Protein AF-A0A6C0TYU0-F1 (afdb_monomer)

Nearest PDB structures (foldseek):
  1k85-assembly1_A  TM=9.017E-01  e=2.994E-05  Niallia circulans
  2w1n-assembly1_A  TM=4.471E-01  e=4.126E-07  Clostridium perfringens
  3pe9-assembly3_C  TM=7.143E-01  e=1.581E-03  Acetivibrio thermocellus
  3pdd-assembly1_A  TM=4.094E-01  e=3.699E-05  Acetivibrio thermocellus ATCC 27405
  1l0q-assembly4_D  TM=3.429E-01  e=2.475E-02  Methanosarcina mazei S-6

Radius of gyration: 29.66 Å; Cα contacts (8 Å, |Δi|>4): 1571; chains: 1; bounding box: 74×53×78 Å

Mean predicted aligned error: 17.5 Å

Foldseek 3Di:
DKWKKAWAPPDAQFFAAPVLDTPFGKDWFWFWKFWQDPPDPVDTAAADLHAQQQAGMKTWIKMKHACDDPQANLLVLDPQFRIFMWIFIRANLEPGSGTDTQTLAQGPRDLPPPPCQQVDQNRRPFFDHSLRGDGHQDMKIWWKDWAADDAQFQQIKIWIDINLHTGGIYGRYHHHHHPRPVTDGDDTGGDDATPDDGHDSDDIDMDMGDDDDDDPDTPGPPPPCLQHEKDKDWDKPPLAAALPDKIKIWMAMDQFPWKFWDKLDTDTDDNTDIDIDDDDPAKMKTKMWTQHPNGIGIDIRTRHHNLNDPPPPQAADQPFDAWADFDFPDDDPFKTKTFTDDGDVVQQFQWKFKDKPNHTQDIGRHRMDIDGQDDAQDKIKMWMWTQHPVGHTYPIYDIDIDHHHCPVPAPFKGKWFFSWWFKAFQVDQAQRFLPQKAKAFQGMKIWTFTPLVSVVLPQWPWKKKKWWFPDDDFKFKKFKFAFLDAADSRADYQFASGNVSPHGAPHGRGWTAAPVRDIVDDHGPFIDIDGDPVDRDMDITTCNSVSNVVSVPDDRSTMMIHTPDDGMTMTGDCSHPDNVRHIMMMTGD

Organism: NCBI:txid2708301

Solvent-accessible surface area (backbone atoms only — not comparable to full-atom values): 31010 Å² total; per-residue (Å²): 65,36,30,35,40,27,38,32,83,66,52,66,43,47,21,10,43,98,88,64,48,76,77,50,50,19,25,39,36,55,29,43,24,28,61,76,61,98,84,59,85,91,76,56,44,25,45,73,74,31,50,8,68,11,60,55,18,26,21,40,29,28,28,40,32,43,46,88,50,103,72,43,64,56,34,74,82,39,97,63,48,48,28,36,33,22,42,30,32,18,26,54,60,46,92,53,52,43,61,40,67,26,45,16,32,52,33,91,75,66,56,50,92,75,75,50,41,74,76,38,62,66,49,45,60,34,30,32,58,60,53,22,46,38,43,53,68,40,80,40,42,43,35,42,48,80,45,78,21,55,52,59,36,61,60,5,34,40,39,33,26,37,71,78,40,75,7,26,56,44,58,22,31,46,49,23,35,64,92,24,71,89,60,64,91,75,37,80,47,86,43,77,51,58,54,82,92,39,44,68,70,60,89,59,51,75,49,76,44,79,76,46,80,57,89,89,55,83,77,72,71,60,91,64,82,64,50,53,51,21,48,73,49,76,48,62,44,60,46,61,31,45,58,82,38,59,29,39,41,36,37,45,47,45,59,47,81,46,26,38,34,37,71,81,42,73,47,81,44,71,61,52,54,76,48,76,49,71,51,39,92,62,32,38,40,46,32,40,41,28,38,21,83,33,38,72,25,75,45,76,44,71,36,23,29,71,70,39,76,59,73,78,78,54,54,68,38,89,84,44,65,44,36,42,76,62,42,79,75,43,78,60,93,60,37,37,31,38,32,37,47,77,67,65,76,92,65,46,65,59,34,32,43,34,27,47,75,86,39,86,70,52,76,33,73,54,58,51,48,79,46,64,64,68,53,67,62,41,77,46,38,33,32,35,21,31,23,25,79,87,55,37,23,17,47,65,23,75,75,38,77,47,72,39,74,66,83,73,83,54,84,53,48,50,68,39,47,56,80,34,51,31,31,23,33,74,93,43,82,57,52,37,30,83,40,48,49,30,40,34,18,90,57,21,22,23,40,41,26,60,69,65,74,80,55,72,65,58,69,66,74,38,28,33,39,35,41,25,44,75,45,65,51,54,48,31,31,35,30,31,28,37,28,61,55,70,65,40,39,82,30,26,23,16,54,16,31,25,48,86,78,66,39,61,35,95,38,75,46,53,46,30,21,17,70,85,65,40,77,71,46,85,51,48,71,36,77,47,79,46,76,51,72,92,59,68,62,70,44,78,42,74,38,34,67,63,53,50,41,37,58,72,69,44,84,80,44,26,41,28,38,38,48,73,44,67,45,40,43,30,27,35,21,82,60,32,96,51,75,93,39,24,40,33,36,46,34,29,83

Sequence (589 aa):
MRYYMKLSDDWDVNMCKDNGDISGAGGKFPGLADVRTWADPGGQCGNGGASGDGINCWSMRLNYRNCDSNDGEACATKPRAAMRLGSYLYYPLQGGSTGSVGHWDEDDWNQSRNGTCDTRAGNLFCGKGDGGVLERGQWYQIEMQVEMNTPGKADGVIRGWIDGQLSYEKTNMVFRNEGHDFLHNRLAWFNIYKGGMDGNCSTSHVYLDQMVIALDQPVGGIDSVTEIPPSLRLEVSPEQPTDEEAVTVEWTSENAHSCRASGLWEGGRALGNRIVIGPFSESGVLQLDCEGHGGKATRRVELLVNGEPITQQRVTDARLSAPRALAIAEQGTEYLRLQWEEAPEKEDIVAYRVQVNGEFKDEVTQPRLTVHNLLPGMRLEYRVQAVNSKGYLSRPSEPLVVSIPDDGRNRNSATLYPDSDTYLARSTFKTLGRSRQLAVSANRSLLLKFPVELLERQRVRSATLVLTPIKQFGQMTVDLYRVAEDWHERSATREYSDQDNRRRWQRELGDWLDKQGNLHGSNAYESVWLRDTGASQKVEIDLTELVNAWLAGDTNNGVMLRRKSGNEHFFHSKEAARPSHWPRLEVRF

InterPro domains:
  IPR003961 Fibronectin type III [PF00041] (321-402)
  IPR003961 Fibronectin type III [PS50853] (322-407)
  IPR003961 Fibronectin type III [SM00060] (320-393)
  IPR003961 Fibronectin type III [cd00063] (321-402)
  IPR010671 Disaggregatase-related domain [PF06848] (473-587)
  IPR013783 Immunoglobulin-like fold [G3DSA:2.60.40.10] (321-403)
  IPR036116 Fibronectin type III superfamily [SSF49265] (314-406)
  IPR048958 Polysaccharide lyase 14 [PF21294] (135-201)

Structure (mmCIF, N/CA/C/O backbone):
data_AF-A0A6C0TYU0-F1
#
_entry.id   AF-A0A6C0TYU0-F1
#
loop_
_atom_site.group_PDB
_atom_site.id
_atom_site.type_symbol
_atom_site.label_atom_id
_atom_site.label_alt_id
_atom_site.label_comp_id
_atom_site.label_asym_id
_atom_site.label_entity_id
_atom_site.label_seq_id
_atom_site.pdbx_PDB_ins_code
_atom_site.Cartn_x
_atom_site.Cartn_y
_atom_site.Cartn_z
_atom_site.occupancy
_atom_site.B_iso_or_equiv
_atom_site.auth_seq_id
_atom_site.auth_comp_id
_atom_site.auth_asym_id
_atom_site.auth_atom_id
_atom_site.pdbx_PDB_model_num
ATOM 1 N N . MET A 1 1 ? 22.444 -3.618 -26.939 1.00 92.31 1 MET A N 1
ATOM 2 C CA . MET A 1 1 ? 22.029 -4.545 -25.859 1.00 92.31 1 MET A CA 1
ATOM 3 C C . MET A 1 1 ? 20.519 -4.546 -25.800 1.00 92.31 1 MET A C 1
ATOM 5 O O . MET A 1 1 ? 19.941 -3.466 -25.805 1.00 92.31 1 MET A O 1
ATOM 9 N N . ARG A 1 2 ? 19.905 -5.726 -25.731 1.00 93.19 2 ARG A N 1
ATOM 10 C CA . ARG A 1 2 ? 18.455 -5.907 -25.642 1.00 93.19 2 ARG A CA 1
ATOM 11 C C . ARG A 1 2 ? 18.114 -6.874 -24.516 1.00 93.19 2 ARG A C 1
ATOM 13 O O . ARG A 1 2 ? 18.871 -7.810 -24.285 1.00 93.19 2 ARG A O 1
ATOM 20 N N . TYR A 1 3 ? 17.013 -6.640 -23.818 1.00 93.50 3 TYR A N 1
ATOM 21 C CA . TYR A 1 3 ? 16.443 -7.550 -22.824 1.00 93.50 3 TYR A CA 1
ATOM 22 C C . TYR A 1 3 ? 14.947 -7.279 -22.666 1.00 93.50 3 TYR A C 1
ATOM 24 O O . TYR A 1 3 ? 14.469 -6.204 -23.022 1.00 93.50 3 TYR A O 1
ATOM 32 N N . TYR A 1 4 ? 14.210 -8.237 -22.115 1.00 91.56 4 TYR A N 1
ATOM 33 C CA . TYR A 1 4 ? 12.828 -8.029 -21.700 1.00 91.56 4 TYR A CA 1
ATOM 34 C C . TYR A 1 4 ? 12.780 -7.606 -20.242 1.00 91.56 4 TYR A C 1
ATOM 36 O O . TYR A 1 4 ? 13.564 -8.095 -19.428 1.00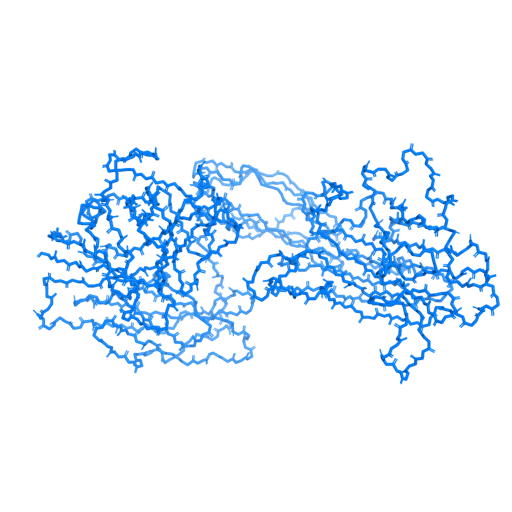 91.56 4 TYR A O 1
ATOM 44 N N . MET A 1 5 ? 11.861 -6.705 -19.913 1.00 94.75 5 MET A N 1
ATOM 45 C CA . MET A 1 5 ? 11.658 -6.220 -18.556 1.00 94.75 5 MET A CA 1
ATOM 46 C C . MET A 1 5 ? 10.176 -6.187 -18.205 1.00 94.75 5 MET A C 1
ATOM 48 O O . MET A 1 5 ? 9.371 -5.665 -18.972 1.00 94.75 5 MET A O 1
ATOM 52 N N . LYS A 1 6 ? 9.827 -6.692 -17.020 1.00 92.38 6 LYS A N 1
ATOM 53 C CA . LYS A 1 6 ? 8.498 -6.535 -16.425 1.00 92.38 6 LYS A CA 1
ATOM 54 C C . LYS A 1 6 ? 8.603 -5.977 -15.016 1.00 92.38 6 LYS A C 1
ATOM 56 O O . LYS A 1 6 ? 9.354 -6.488 -14.187 1.00 92.38 6 LYS A O 1
ATOM 61 N N . LEU A 1 7 ? 7.804 -4.952 -14.747 1.00 93.06 7 LEU A N 1
ATOM 62 C CA . LEU A 1 7 ? 7.568 -4.437 -13.402 1.00 93.06 7 LEU A CA 1
ATOM 63 C C . LEU A 1 7 ? 6.493 -5.289 -12.726 1.00 93.06 7 LEU A C 1
ATOM 65 O O . LEU A 1 7 ? 5.478 -5.608 -13.352 1.00 93.06 7 LEU A O 1
ATOM 69 N N . SER A 1 8 ? 6.690 -5.654 -11.463 1.00 85.69 8 SER A N 1
ATOM 70 C CA . SER A 1 8 ? 5.647 -6.323 -10.688 1.00 85.69 8 SER A CA 1
ATOM 71 C C . SER A 1 8 ? 4.424 -5.425 -10.464 1.00 85.69 8 SER A C 1
ATOM 73 O O . SER A 1 8 ? 4.498 -4.200 -10.587 1.00 85.69 8 SER A O 1
ATOM 75 N N . ASP A 1 9 ? 3.282 -6.030 -10.137 1.00 81.19 9 ASP A N 1
ATOM 76 C CA . ASP A 1 9 ? 2.030 -5.296 -9.894 1.00 81.19 9 ASP A CA 1
ATOM 77 C C . ASP A 1 9 ? 2.116 -4.383 -8.657 1.00 81.19 9 ASP A C 1
ATOM 79 O O . ASP A 1 9 ? 1.442 -3.358 -8.590 1.00 81.19 9 ASP A O 1
ATOM 83 N N . ASP A 1 10 ? 2.999 -4.720 -7.717 1.00 81.62 10 ASP A N 1
ATOM 84 C CA . ASP A 1 10 ? 3.348 -3.961 -6.513 1.00 81.62 10 ASP A CA 1
ATOM 85 C C . ASP A 1 10 ? 4.573 -3.044 -6.704 1.00 81.62 10 ASP A C 1
ATOM 87 O O . ASP A 1 10 ? 5.112 -2.528 -5.726 1.00 81.62 10 ASP A O 1
ATOM 91 N N . TRP A 1 11 ? 5.040 -2.826 -7.943 1.00 90.56 11 TRP A N 1
ATOM 92 C CA . TRP A 1 11 ? 6.196 -1.966 -8.205 1.00 90.56 11 TRP A CA 1
ATOM 93 C C . TRP A 1 11 ? 5.993 -0.550 -7.655 1.00 90.56 11 TRP A C 1
ATOM 95 O O . TRP A 1 11 ? 5.180 0.229 -8.161 1.00 90.56 11 TRP A O 1
ATOM 105 N N . ASP A 1 12 ? 6.779 -0.180 -6.651 1.00 89.56 12 ASP A N 1
ATOM 106 C CA . ASP A 1 12 ? 6.843 1.188 -6.158 1.00 89.56 12 ASP A CA 1
ATOM 107 C C . ASP A 1 12 ? 8.056 1.872 -6.781 1.00 89.56 12 ASP A C 1
ATOM 109 O O . ASP A 1 12 ? 9.172 1.371 -6.687 1.00 89.56 12 ASP A O 1
ATOM 113 N N . VAL A 1 13 ? 7.862 3.023 -7.420 1.00 90.56 13 VAL A N 1
ATOM 114 C CA . VAL A 1 13 ? 8.940 3.818 -8.019 1.00 90.56 13 VAL A CA 1
ATOM 115 C C . VAL A 1 13 ? 9.686 4.661 -6.977 1.00 90.56 13 VAL A C 1
ATOM 117 O O . VAL A 1 13 ? 10.857 5.005 -7.185 1.00 90.56 13 VAL A O 1
ATOM 120 N N . ASN A 1 14 ? 9.061 4.919 -5.829 1.00 90.19 14 ASN A N 1
ATOM 121 C CA . ASN A 1 14 ? 9.567 5.785 -4.772 1.00 90.19 14 ASN A CA 1
ATOM 122 C C . ASN A 1 14 ? 10.735 5.157 -4.000 1.00 90.19 14 ASN A C 1
ATOM 124 O O . ASN A 1 14 ? 10.913 3.934 -3.970 1.00 90.19 14 ASN A O 1
ATOM 128 N N . MET A 1 15 ? 11.550 6.018 -3.395 1.00 90.06 15 MET A N 1
ATOM 129 C CA . MET A 1 15 ? 12.571 5.657 -2.412 1.00 90.06 15 MET A CA 1
ATOM 130 C C . MET A 1 15 ? 12.196 6.260 -1.059 1.00 90.06 15 MET A C 1
ATOM 132 O O . MET A 1 15 ? 11.632 7.357 -1.005 1.00 90.06 15 MET A O 1
ATOM 136 N N . CYS A 1 16 ? 12.496 5.537 0.015 1.00 87.25 16 CYS A N 1
ATOM 137 C CA . CYS A 1 16 ? 12.145 5.932 1.368 1.00 87.25 16 CYS A CA 1
ATOM 138 C C . CYS A 1 16 ? 13.355 5.913 2.296 1.00 87.25 16 CYS A C 1
ATOM 140 O O . CYS A 1 16 ? 14.206 5.025 2.218 1.00 87.25 16 CYS A O 1
ATOM 142 N N . LYS A 1 17 ? 13.377 6.875 3.217 1.00 84.88 17 LYS A N 1
ATOM 143 C CA . LYS A 1 17 ? 14.279 6.884 4.374 1.00 84.88 17 LYS A CA 1
ATOM 144 C C . LYS A 1 17 ? 13.892 5.780 5.360 1.00 84.88 17 LYS A C 1
ATOM 146 O O . LYS A 1 17 ? 12.770 5.275 5.325 1.00 84.88 17 LYS A O 1
ATOM 151 N N . ASP A 1 18 ? 14.766 5.501 6.325 1.00 80.00 18 ASP A N 1
ATOM 152 C CA . ASP A 1 18 ? 14.524 4.516 7.396 1.00 80.00 18 ASP A CA 1
ATOM 153 C C . ASP A 1 18 ? 13.255 4.795 8.222 1.00 80.00 18 ASP A C 1
ATOM 155 O O . ASP A 1 18 ? 12.652 3.884 8.785 1.00 80.00 18 ASP A O 1
ATOM 159 N N . ASN A 1 19 ? 12.825 6.058 8.298 1.00 78.06 19 ASN A N 1
ATOM 160 C CA . ASN A 1 19 ? 11.592 6.459 8.978 1.00 78.06 19 ASN A CA 1
ATOM 161 C C . ASN A 1 19 ? 10.327 6.279 8.114 1.00 78.06 19 ASN A C 1
ATOM 163 O O . ASN A 1 19 ? 9.233 6.632 8.550 1.00 78.06 19 ASN A O 1
ATOM 167 N N . GLY A 1 20 ? 10.481 5.757 6.897 1.00 77.88 20 GLY A N 1
ATOM 168 C CA . GLY A 1 20 ? 9.416 5.548 5.935 1.00 77.88 20 GLY A CA 1
ATOM 169 C C . GLY A 1 20 ? 9.040 6.782 5.119 1.00 77.88 20 GLY A C 1
ATOM 170 O O . GLY A 1 20 ? 8.148 6.658 4.293 1.00 77.88 20 GLY A O 1
ATOM 171 N N . ASP A 1 21 ? 9.661 7.951 5.269 1.00 83.25 21 ASP A N 1
ATOM 172 C CA . ASP A 1 21 ? 9.318 9.110 4.431 1.00 83.25 21 ASP A CA 1
ATOM 173 C C . ASP A 1 21 ? 9.836 8.933 3.002 1.00 83.25 21 ASP A C 1
ATOM 175 O O . ASP A 1 21 ? 10.987 8.535 2.811 1.00 83.25 21 ASP A O 1
ATOM 179 N N . ILE A 1 22 ? 9.018 9.287 2.001 1.00 85.88 22 ILE A N 1
ATOM 180 C CA . ILE A 1 22 ? 9.468 9.336 0.605 1.00 85.88 22 ILE A CA 1
ATOM 181 C C . ILE A 1 22 ? 10.510 10.448 0.483 1.00 85.88 22 ILE A C 1
ATOM 183 O O . ILE A 1 22 ? 10.230 11.611 0.775 1.00 85.88 22 ILE A O 1
ATOM 187 N N . SER A 1 23 ? 11.714 10.099 0.048 1.00 87.06 23 SER A N 1
ATOM 188 C CA . SER A 1 23 ? 12.812 11.050 -0.163 1.00 87.06 23 SER A CA 1
ATOM 189 C C . SER A 1 23 ? 13.108 11.326 -1.631 1.00 87.06 23 SER A C 1
ATOM 191 O O . SER A 1 23 ? 13.873 12.235 -1.952 1.00 87.06 23 SER A O 1
ATOM 193 N N . GLY A 1 24 ? 12.469 10.580 -2.525 1.00 87.88 24 GLY A N 1
ATOM 194 C CA . GLY A 1 24 ? 12.539 10.779 -3.960 1.00 87.88 24 GLY A CA 1
ATOM 195 C C . GLY A 1 24 ? 11.900 9.614 -4.697 1.00 87.88 24 GLY A C 1
ATOM 196 O O . GLY A 1 24 ? 11.212 8.776 -4.113 1.00 87.88 24 GLY A O 1
ATOM 197 N N . ALA A 1 25 ? 12.182 9.517 -5.987 1.00 89.38 25 ALA A N 1
ATOM 198 C CA . ALA A 1 25 ? 11.789 8.361 -6.769 1.00 89.38 25 ALA A CA 1
ATOM 199 C C . ALA A 1 25 ? 12.733 8.129 -7.938 1.00 89.38 25 ALA A C 1
ATOM 201 O O . ALA A 1 25 ? 13.312 9.068 -8.485 1.00 89.38 25 ALA A O 1
ATOM 202 N N . GLY A 1 26 ? 12.881 6.868 -8.321 1.00 90.81 26 GLY A N 1
ATOM 203 C CA . GLY A 1 26 ? 13.729 6.460 -9.426 1.00 90.81 26 GLY A CA 1
ATOM 204 C C . GLY A 1 26 ? 14.958 5.656 -9.030 1.00 90.81 26 GLY A C 1
ATOM 205 O O . GLY A 1 26 ? 15.236 5.381 -7.864 1.00 90.81 26 GLY A O 1
ATOM 206 N N . GLY A 1 27 ? 15.723 5.277 -10.043 1.00 92.69 27 GLY A N 1
ATOM 207 C CA . GLY A 1 27 ? 16.885 4.423 -9.862 1.00 92.69 27 GLY A CA 1
ATOM 208 C C . GLY A 1 27 ? 17.546 4.045 -11.166 1.00 92.69 27 GLY A C 1
ATOM 209 O O . GLY A 1 27 ? 17.473 4.807 -12.134 1.00 92.69 27 GLY A O 1
ATOM 210 N N . LYS A 1 28 ? 18.261 2.921 -11.175 1.00 94.06 28 LYS A N 1
ATOM 211 C CA . LYS A 1 28 ? 19.003 2.453 -12.348 1.00 94.06 28 LYS A CA 1
ATOM 212 C C . LYS A 1 28 ? 18.576 1.061 -12.768 1.00 94.06 28 LYS A C 1
ATOM 214 O O . LYS A 1 28 ? 18.248 0.234 -11.922 1.00 94.06 28 LYS A O 1
ATOM 219 N N . PHE A 1 29 ? 18.644 0.856 -14.076 1.00 95.75 29 PHE A N 1
ATOM 220 C CA . PHE A 1 29 ? 18.543 -0.426 -14.752 1.00 95.75 29 PHE A CA 1
ATOM 221 C C . PHE A 1 29 ? 19.818 -0.684 -15.575 1.00 95.75 29 PHE A C 1
ATOM 223 O O . PHE A 1 29 ? 20.607 0.250 -15.793 1.00 95.75 29 PHE A O 1
ATOM 230 N N . PRO A 1 30 ? 20.045 -1.934 -16.022 1.00 95.75 30 PRO A N 1
ATOM 231 C CA . PRO A 1 30 ? 21.253 -2.314 -16.743 1.00 95.75 30 PRO A CA 1
ATOM 232 C C . PRO A 1 30 ? 21.509 -1.462 -17.989 1.00 95.75 30 PRO A C 1
ATOM 234 O O . PRO A 1 30 ? 20.571 -1.032 -18.662 1.00 95.75 30 PRO A O 1
ATOM 237 N N . GLY A 1 31 ? 22.786 -1.257 -18.316 1.00 95.12 31 GLY A N 1
ATOM 238 C CA . GLY A 1 31 ? 23.203 -0.568 -19.540 1.00 95.12 31 GLY A CA 1
ATOM 239 C C . GLY A 1 31 ? 24.644 -0.856 -19.946 1.00 95.12 31 GLY A C 1
ATOM 240 O O . GLY A 1 31 ? 25.208 -1.871 -19.547 1.00 95.12 31 GLY A O 1
ATOM 241 N N . LEU A 1 32 ? 25.233 0.029 -20.747 1.00 93.56 32 LEU A N 1
ATOM 242 C CA . LEU A 1 32 ? 26.571 -0.128 -21.326 1.00 93.56 32 LEU A CA 1
ATOM 243 C C . LEU A 1 32 ? 27.565 0.864 -20.719 1.00 93.56 32 LEU A C 1
ATOM 245 O O . LEU A 1 32 ? 27.165 1.929 -20.248 1.00 93.56 32 LEU A O 1
ATOM 249 N N . ALA A 1 33 ? 28.851 0.524 -20.705 1.00 92.38 33 ALA A N 1
ATOM 250 C CA . ALA A 1 33 ? 29.895 1.399 -20.184 1.00 92.38 33 ALA A CA 1
ATOM 251 C C . ALA A 1 33 ? 31.307 1.016 -20.635 1.00 92.38 33 ALA A C 1
ATOM 253 O O . ALA A 1 33 ? 31.540 -0.033 -21.246 1.00 92.38 33 ALA A O 1
ATOM 254 N N . ASP A 1 34 ? 32.251 1.860 -20.228 1.00 88.62 34 ASP A N 1
ATOM 255 C CA . ASP A 1 34 ? 33.678 1.583 -20.207 1.00 88.62 34 ASP A CA 1
ATOM 256 C C . ASP A 1 34 ? 34.328 2.286 -19.017 1.00 88.62 34 ASP A C 1
ATOM 258 O O . ASP A 1 34 ? 34.055 3.458 -18.752 1.00 88.62 34 ASP A O 1
ATOM 262 N N . VAL A 1 35 ? 35.168 1.566 -18.278 1.00 78.00 35 VAL A N 1
ATOM 263 C CA . VAL A 1 35 ? 35.797 2.060 -17.047 1.00 78.00 35 VAL A CA 1
ATOM 264 C C . VAL A 1 35 ? 37.284 1.724 -17.022 1.00 78.00 35 VAL A C 1
ATOM 266 O O . VAL A 1 35 ? 37.719 0.698 -17.539 1.00 78.00 35 VAL A O 1
ATOM 269 N N . ARG A 1 36 ? 38.057 2.605 -16.379 1.00 62.81 36 ARG A N 1
ATOM 270 C CA . ARG A 1 36 ? 39.524 2.686 -16.452 1.00 62.81 36 ARG A CA 1
ATOM 271 C C . ARG A 1 36 ? 40.274 1.385 -16.136 1.00 62.81 36 ARG A C 1
ATOM 273 O O . ARG A 1 36 ? 41.288 1.130 -16.776 1.00 62.81 36 ARG A O 1
ATOM 280 N N . THR A 1 37 ? 39.836 0.586 -15.155 1.00 56.59 37 THR A N 1
ATOM 281 C CA . THR A 1 37 ? 40.456 -0.708 -14.798 1.00 56.59 37 THR A CA 1
ATOM 282 C C . THR A 1 37 ? 39.456 -1.654 -14.115 1.00 56.59 37 THR A C 1
ATOM 284 O O . THR A 1 37 ? 38.469 -1.214 -13.528 1.00 56.59 37 THR A O 1
ATOM 287 N N . TRP A 1 38 ? 39.743 -2.962 -14.128 1.00 52.94 38 TRP A N 1
ATOM 288 C CA . TRP A 1 38 ? 39.039 -3.969 -13.312 1.00 52.94 38 TRP A CA 1
ATOM 289 C C . TRP A 1 38 ? 39.528 -4.029 -11.850 1.00 52.94 38 TRP A C 1
ATOM 291 O O . TRP A 1 38 ? 38.988 -4.797 -11.061 1.00 52.94 38 TRP A O 1
ATOM 301 N N . ALA A 1 39 ? 40.571 -3.267 -11.494 1.00 45.81 39 ALA A N 1
ATOM 302 C CA . ALA A 1 39 ? 41.410 -3.529 -10.320 1.00 45.81 39 ALA A CA 1
ATOM 303 C C . ALA A 1 39 ? 41.313 -2.491 -9.184 1.00 45.81 39 ALA A C 1
ATOM 305 O O . ALA A 1 39 ? 42.033 -2.633 -8.201 1.00 45.81 39 ALA A O 1
ATOM 306 N N . ASP A 1 40 ? 40.446 -1.477 -9.266 1.00 44.19 40 ASP A N 1
ATOM 307 C CA . ASP A 1 40 ? 40.259 -0.527 -8.158 1.00 44.19 40 ASP A CA 1
ATOM 308 C C . ASP A 1 40 ? 38.841 0.093 -8.155 1.00 44.19 40 ASP A C 1
ATOM 310 O O . ASP A 1 40 ? 38.448 0.722 -9.143 1.00 44.19 40 ASP A O 1
ATOM 314 N N . PRO A 1 41 ? 38.030 -0.089 -7.094 1.00 47.53 41 PRO A N 1
ATOM 315 C CA . PRO A 1 41 ? 36.748 0.598 -6.930 1.00 47.53 41 PRO A CA 1
ATOM 316 C C . PRO A 1 41 ? 36.881 2.029 -6.363 1.00 47.53 41 PRO A C 1
ATOM 318 O O . PRO A 1 41 ? 35.942 2.817 -6.480 1.00 47.53 41 PRO A O 1
ATOM 321 N N . GLY A 1 42 ? 38.029 2.406 -5.789 1.00 46.72 42 GLY A N 1
ATOM 322 C CA . GLY A 1 42 ? 38.278 3.701 -5.145 1.00 46.72 42 GLY A CA 1
ATOM 323 C C . GLY A 1 42 ? 38.759 4.790 -6.105 1.00 46.72 42 GLY A C 1
ATOM 324 O O . GLY A 1 42 ? 39.809 5.382 -5.893 1.00 46.72 42 GLY A O 1
ATOM 325 N N . GLY A 1 43 ? 38.018 5.059 -7.181 1.00 53.06 43 GLY A N 1
ATOM 326 C CA . GLY A 1 43 ? 38.414 6.087 -8.160 1.00 53.06 43 GLY A CA 1
ATOM 327 C C . GLY A 1 43 ? 37.838 5.921 -9.563 1.00 53.06 43 GLY A C 1
ATOM 328 O O . GLY A 1 43 ? 38.337 6.531 -10.510 1.00 53.06 43 GLY A O 1
ATOM 329 N N . GLN A 1 44 ? 36.812 5.082 -9.722 1.00 67.88 44 GLN A N 1
ATOM 330 C CA . GLN A 1 44 ? 36.158 4.886 -11.011 1.00 67.88 44 GLN A CA 1
ATOM 331 C C . GLN A 1 44 ? 35.386 6.147 -11.399 1.00 67.88 44 GLN A C 1
ATOM 333 O O . GLN A 1 44 ? 34.470 6.572 -10.698 1.00 67.88 44 GLN A O 1
ATOM 338 N N . CYS A 1 45 ? 35.756 6.741 -12.529 1.00 78.75 45 CYS A N 1
ATOM 339 C CA . CYS A 1 45 ? 34.960 7.780 -13.157 1.00 78.75 45 CYS A CA 1
ATOM 340 C C . CYS A 1 45 ? 33.795 7.146 -13.940 1.00 78.75 45 CYS A C 1
ATOM 342 O O . CYS A 1 45 ? 33.818 5.955 -14.262 1.00 78.75 45 CYS A O 1
ATOM 344 N N . GLY A 1 46 ? 32.751 7.919 -14.233 1.00 84.31 46 GLY A N 1
ATOM 345 C CA . GLY A 1 46 ? 31.594 7.430 -14.982 1.00 84.31 46 GLY A CA 1
ATOM 346 C C . GLY A 1 46 ? 30.474 6.826 -14.126 1.00 84.31 46 GLY A C 1
ATOM 347 O O . GLY A 1 46 ? 29.581 6.165 -14.660 1.00 84.31 46 GLY A O 1
ATOM 348 N N . ASN A 1 47 ? 30.492 7.029 -12.806 1.00 86.94 47 ASN A N 1
ATOM 349 C CA . ASN A 1 47 ? 29.419 6.649 -11.887 1.00 86.94 47 ASN A CA 1
ATOM 350 C C . ASN A 1 47 ? 29.378 7.589 -10.663 1.00 86.94 47 ASN A C 1
ATOM 352 O O . ASN A 1 47 ? 30.245 8.441 -10.491 1.00 86.94 47 ASN A O 1
ATOM 356 N N . GLY A 1 48 ? 28.355 7.455 -9.810 1.00 84.12 48 GLY A N 1
ATOM 357 C CA . GLY A 1 48 ? 28.260 8.234 -8.570 1.00 84.12 48 GLY A CA 1
ATOM 358 C C . GLY A 1 48 ? 28.387 9.744 -8.806 1.00 84.12 48 GLY A C 1
ATOM 359 O O . GLY A 1 48 ? 27.683 10.292 -9.658 1.00 84.12 48 GLY A O 1
ATOM 360 N N . GLY A 1 49 ? 29.284 10.386 -8.055 1.00 85.06 49 GLY A N 1
ATOM 361 C CA . GLY A 1 49 ? 29.653 11.800 -8.201 1.00 85.06 49 GLY A CA 1
ATOM 362 C C . GLY A 1 49 ? 30.854 12.064 -9.121 1.00 85.06 49 GLY A C 1
ATOM 363 O O . GLY A 1 49 ? 31.378 13.175 -9.116 1.00 85.06 49 GLY A O 1
ATOM 364 N N . ALA A 1 50 ? 31.336 11.051 -9.849 1.00 85.69 50 ALA A N 1
ATOM 365 C CA . ALA A 1 50 ? 32.504 11.144 -10.714 1.00 85.69 50 ALA A CA 1
ATOM 366 C C . ALA A 1 50 ? 32.079 11.145 -12.188 1.00 85.69 50 ALA A C 1
ATOM 368 O O . ALA A 1 50 ? 31.657 10.122 -12.735 1.00 85.69 50 ALA A O 1
ATOM 369 N N . SER A 1 51 ? 32.194 12.306 -12.831 1.00 87.75 51 SER A N 1
ATOM 370 C CA . SER A 1 51 ? 31.833 12.517 -14.236 1.00 87.75 51 SER A CA 1
ATOM 371 C C . SER A 1 51 ? 32.586 11.597 -15.199 1.00 87.75 51 SER A C 1
ATOM 373 O O . SER A 1 51 ? 33.694 11.152 -14.907 1.00 87.75 51 SER A O 1
ATOM 375 N N . GLY A 1 52 ? 31.992 11.326 -16.361 1.00 88.75 52 GLY A N 1
ATOM 376 C CA . GLY A 1 52 ? 32.724 10.757 -17.492 1.00 88.75 52 GLY A CA 1
ATOM 377 C C . GLY A 1 52 ? 33.655 11.817 -18.072 1.00 88.75 52 GLY A C 1
ATOM 378 O O . GLY A 1 52 ? 33.216 12.929 -18.352 1.00 88.75 52 GLY A O 1
ATOM 379 N N . ASP A 1 53 ? 34.934 11.498 -18.226 1.00 88.00 53 ASP A N 1
ATOM 380 C CA . ASP A 1 53 ? 35.966 12.466 -18.620 1.00 88.00 53 ASP A CA 1
ATOM 381 C C . ASP A 1 53 ? 36.330 12.392 -20.113 1.00 88.00 53 ASP A C 1
ATOM 383 O O . ASP A 1 53 ? 37.032 13.264 -20.622 1.00 88.00 53 ASP A O 1
ATOM 387 N N . GLY A 1 54 ? 35.862 11.356 -20.819 1.00 88.12 54 GLY A N 1
ATOM 388 C CA . GLY A 1 54 ? 36.208 11.068 -22.217 1.00 88.12 54 GLY A CA 1
ATOM 389 C C . GLY A 1 54 ? 37.673 10.729 -22.446 1.00 88.12 54 GLY A C 1
ATOM 390 O O . GLY A 1 54 ? 38.145 10.742 -23.584 1.00 88.12 54 GLY A O 1
ATOM 391 N N . ILE A 1 55 ? 38.374 10.430 -21.357 1.00 87.31 55 ILE A N 1
ATOM 392 C CA . ILE A 1 55 ? 39.749 9.962 -21.325 1.00 87.31 55 ILE A CA 1
ATOM 393 C C . ILE A 1 55 ? 39.728 8.531 -20.811 1.00 87.31 55 ILE A C 1
ATOM 395 O O . ILE A 1 55 ? 40.149 7.631 -21.510 1.00 87.31 55 ILE A O 1
ATOM 399 N N . ASN A 1 56 ? 39.197 8.304 -19.614 1.00 84.75 56 ASN A N 1
ATOM 400 C CA . ASN A 1 56 ? 39.304 7.058 -18.871 1.00 84.75 56 ASN A CA 1
ATOM 401 C C . ASN A 1 56 ? 37.991 6.280 -18.757 1.00 84.75 56 ASN A C 1
ATOM 403 O O . ASN A 1 56 ? 38.035 5.095 -18.423 1.00 84.75 56 ASN A O 1
ATOM 407 N N . CYS A 1 57 ? 36.839 6.917 -18.980 1.00 88.25 57 CYS A N 1
ATOM 408 C CA . CYS A 1 57 ? 35.553 6.252 -18.802 1.00 88.25 57 CYS A CA 1
ATOM 409 C C . CYS A 1 57 ? 34.373 6.968 -19.465 1.00 88.25 57 CYS A C 1
ATOM 411 O O . CYS A 1 57 ? 34.382 8.179 -19.707 1.00 88.25 57 CYS A O 1
ATOM 413 N N . TRP A 1 58 ? 33.301 6.201 -19.627 1.00 92.50 58 TRP A N 1
ATOM 414 C CA . TRP A 1 58 ? 31.946 6.685 -19.853 1.00 92.50 58 TRP A CA 1
ATOM 415 C C . TRP A 1 58 ? 30.946 5.622 -19.367 1.00 92.50 58 TRP A C 1
ATOM 417 O O . TRP A 1 58 ? 31.281 4.442 -19.235 1.00 92.50 58 TRP A O 1
ATOM 427 N N . SER A 1 59 ? 29.700 6.008 -19.096 1.00 93.38 59 SER A N 1
ATOM 428 C CA . SER A 1 59 ? 28.630 5.018 -18.914 1.00 93.38 59 SER A CA 1
ATOM 429 C C . SER A 1 59 ? 27.290 5.514 -19.431 1.00 93.38 59 SER A C 1
ATOM 431 O O . SER A 1 59 ? 26.985 6.700 -19.361 1.00 93.38 59 SER A O 1
ATOM 433 N N . MET A 1 60 ? 26.481 4.587 -19.934 1.00 95.06 60 MET A N 1
ATOM 434 C CA . MET A 1 60 ? 25.078 4.769 -20.282 1.00 95.06 60 MET A CA 1
ATOM 435 C C . MET A 1 60 ? 24.276 3.616 -19.678 1.00 95.06 60 MET A C 1
ATOM 437 O O . MET A 1 60 ? 23.985 2.610 -20.326 1.00 95.06 60 MET A O 1
ATOM 441 N N . ARG A 1 61 ? 23.927 3.764 -18.401 1.00 94.62 61 ARG A N 1
ATOM 442 C CA . ARG A 1 61 ? 22.936 2.897 -17.747 1.00 94.62 61 ARG A CA 1
ATOM 443 C C . ARG A 1 61 ? 21.538 3.367 -18.111 1.00 94.62 61 ARG A C 1
ATOM 445 O O . ARG A 1 61 ? 21.382 4.502 -18.547 1.00 94.62 61 ARG A O 1
ATOM 452 N N . LEU A 1 62 ? 20.518 2.552 -17.880 1.00 96.19 62 LEU A N 1
ATOM 453 C CA . LEU A 1 62 ? 19.159 3.079 -17.889 1.00 96.19 62 LEU A CA 1
ATOM 454 C C . LEU A 1 62 ? 18.822 3.705 -16.539 1.00 96.19 62 LEU A C 1
ATOM 456 O O . LEU A 1 62 ? 19.330 3.312 -15.485 1.00 96.19 62 LEU A O 1
ATOM 460 N N . ASN A 1 63 ? 17.948 4.697 -16.571 1.00 93.31 63 ASN A N 1
ATOM 461 C CA . ASN A 1 63 ? 17.320 5.301 -15.416 1.00 93.31 63 ASN A CA 1
ATOM 462 C C . ASN A 1 63 ? 15.811 5.151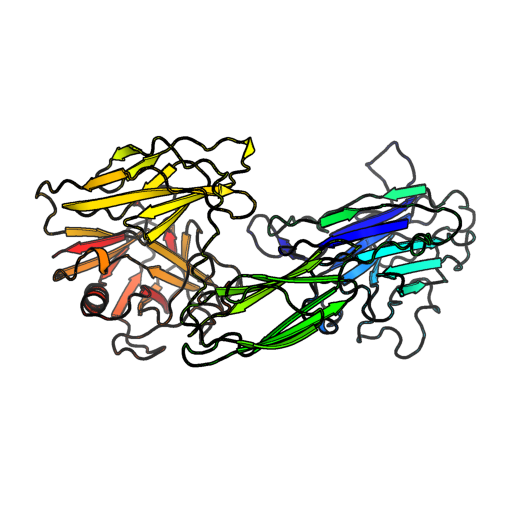 -15.527 1.00 93.31 63 ASN A C 1
ATOM 464 O O . ASN A 1 63 ? 15.248 5.278 -16.606 1.00 93.31 63 ASN A O 1
ATOM 468 N N . TYR A 1 64 ? 15.181 4.937 -14.380 1.00 93.06 64 TYR A N 1
ATOM 469 C CA . TYR A 1 64 ? 13.753 5.141 -14.223 1.00 93.06 64 TYR A CA 1
ATOM 470 C C . TYR A 1 64 ? 13.479 6.278 -13.235 1.00 93.06 64 TYR A C 1
ATOM 472 O O . TYR A 1 64 ? 14.297 6.530 -12.338 1.00 93.06 64 TYR A O 1
ATOM 480 N N . ARG A 1 65 ? 12.337 6.950 -13.391 1.00 89.69 65 ARG A N 1
ATOM 481 C CA . ARG A 1 65 ? 11.830 8.028 -12.522 1.00 89.69 65 ARG A CA 1
ATOM 482 C C . ARG A 1 65 ? 10.319 7.908 -12.329 1.00 89.69 65 ARG A C 1
ATOM 484 O O . ARG A 1 65 ? 9.654 7.228 -13.107 1.00 89.69 65 ARG A O 1
ATOM 491 N N . ASN A 1 66 ? 9.801 8.532 -11.271 1.00 85.31 66 ASN A N 1
ATOM 492 C CA . ASN A 1 66 ? 8.359 8.656 -11.064 1.00 85.31 66 ASN A CA 1
ATOM 493 C C . ASN A 1 66 ? 7.713 9.551 -12.122 1.00 85.31 66 ASN A C 1
ATOM 495 O O . ASN A 1 66 ? 8.389 10.247 -12.875 1.00 85.31 66 ASN A O 1
ATOM 499 N N . CYS A 1 67 ? 6.388 9.501 -12.123 1.00 72.94 67 CYS A N 1
ATOM 500 C CA . CYS A 1 67 ? 5.519 10.292 -12.976 1.00 72.94 67 CYS A CA 1
ATOM 501 C C . CYS A 1 67 ? 5.376 11.750 -12.527 1.00 72.94 67 CYS A C 1
ATOM 503 O O . CYS A 1 67 ? 5.198 12.615 -13.373 1.00 72.94 67 CYS A O 1
ATOM 505 N N . ASP A 1 68 ? 5.521 12.016 -11.225 1.00 61.91 68 ASP A N 1
ATOM 506 C CA . ASP A 1 68 ? 5.433 13.357 -10.643 1.00 61.91 68 ASP A CA 1
ATOM 507 C C . ASP A 1 68 ? 6.843 13.936 -10.458 1.00 61.91 68 ASP A C 1
ATOM 509 O O . ASP A 1 68 ? 7.411 13.906 -9.359 1.00 61.91 68 ASP A O 1
ATOM 513 N N . SER A 1 69 ? 7.468 14.403 -11.536 1.00 56.78 69 SER A N 1
ATOM 514 C CA . SER A 1 69 ? 8.700 15.191 -11.434 1.00 56.78 69 SER A CA 1
ATOM 515 C C . SER A 1 69 ? 8.448 16.631 -11.870 1.00 56.78 69 SER A C 1
ATOM 517 O O . SER A 1 69 ? 7.470 16.933 -12.546 1.00 56.78 69 SER A O 1
ATOM 519 N N . ASN A 1 70 ? 9.342 17.545 -11.491 1.00 52.91 70 ASN A N 1
ATOM 520 C CA . ASN A 1 70 ? 9.285 18.959 -11.891 1.00 52.91 70 ASN A CA 1
ATOM 521 C C . ASN A 1 70 ? 9.451 19.169 -13.417 1.00 52.91 70 ASN A C 1
ATOM 523 O O . ASN A 1 70 ? 9.611 20.305 -13.861 1.00 52.91 70 ASN A O 1
ATOM 527 N N . ASP A 1 71 ? 9.454 18.085 -14.198 1.00 52.16 71 ASP A N 1
ATOM 528 C CA . ASP A 1 71 ? 9.927 18.012 -15.575 1.00 52.16 71 ASP A CA 1
ATOM 529 C C . ASP A 1 71 ? 8.777 17.780 -16.585 1.00 52.16 71 ASP A C 1
ATOM 531 O O . ASP A 1 71 ? 9.054 17.770 -17.782 1.00 52.16 71 ASP A O 1
ATOM 535 N N . GLY A 1 72 ? 7.523 17.641 -16.115 1.00 56.34 72 GLY A N 1
ATOM 536 C CA . GLY A 1 72 ? 6.294 17.522 -16.923 1.00 56.34 72 GLY A CA 1
ATOM 537 C C . GLY A 1 72 ? 5.370 16.356 -16.520 1.00 56.34 72 GLY A C 1
ATOM 538 O O . GLY A 1 72 ? 5.645 15.651 -15.550 1.00 56.34 72 GLY A O 1
ATOM 539 N N . GLU A 1 73 ? 4.256 16.167 -17.246 1.00 66.62 73 GLU A N 1
ATOM 540 C CA . GLU A 1 73 ? 3.278 15.074 -17.039 1.00 66.62 73 GLU A CA 1
ATOM 541 C C . GLU A 1 73 ? 3.466 13.942 -18.073 1.00 66.62 73 GLU A C 1
ATOM 543 O O . GLU A 1 73 ? 2.495 13.434 -18.631 1.00 66.62 73 GLU A O 1
ATOM 548 N N . ALA A 1 74 ? 4.701 13.505 -18.352 1.00 66.62 74 ALA A N 1
ATOM 549 C CA . ALA A 1 74 ? 4.974 12.420 -19.314 1.00 66.62 74 ALA A CA 1
ATOM 550 C C . ALA A 1 74 ? 4.069 11.179 -19.134 1.00 66.62 74 ALA A C 1
ATOM 552 O O . ALA A 1 74 ? 3.660 10.534 -20.099 1.00 66.62 74 ALA A O 1
ATOM 553 N N . CYS A 1 75 ? 3.710 10.858 -17.890 1.00 71.12 75 CYS A N 1
ATOM 554 C CA . CYS A 1 75 ? 2.841 9.733 -17.561 1.00 71.12 75 CYS A CA 1
ATOM 555 C C . CYS A 1 75 ? 1.345 9.947 -17.854 1.00 71.12 75 CYS A C 1
ATOM 557 O O . CYS A 1 75 ? 0.601 8.972 -17.813 1.00 71.12 75 CYS A O 1
ATOM 559 N N . ALA A 1 76 ? 0.886 11.159 -18.184 1.00 74.19 76 ALA A N 1
ATOM 560 C CA . ALA A 1 76 ? -0.501 11.404 -18.594 1.00 74.19 76 ALA A CA 1
ATOM 561 C C . ALA A 1 76 ? -0.860 10.690 -19.911 1.00 74.19 76 ALA A C 1
ATOM 563 O O . ALA A 1 76 ? -2.031 10.435 -20.185 1.00 74.19 76 ALA A O 1
ATOM 564 N N . THR A 1 77 ? 0.150 10.313 -20.700 1.00 73.94 77 THR A N 1
ATOM 565 C CA . THR A 1 77 ? 0.002 9.534 -21.938 1.00 73.94 77 THR A CA 1
ATOM 566 C C . THR A 1 77 ? -0.552 8.125 -21.702 1.00 73.94 77 THR A C 1
ATOM 568 O O . THR A 1 77 ? -1.214 7.578 -22.584 1.00 73.94 77 THR A O 1
ATOM 571 N N . LYS A 1 78 ? -0.346 7.540 -20.507 1.00 78.69 78 LYS A N 1
ATOM 572 C CA . LYS A 1 78 ? -0.822 6.191 -20.159 1.00 78.69 78 LYS A CA 1
ATOM 573 C C . LYS A 1 78 ? -1.512 6.178 -18.789 1.00 78.69 78 LYS A C 1
ATOM 575 O O . LYS A 1 78 ? -0.861 6.412 -17.772 1.00 78.69 78 LYS A O 1
ATOM 580 N N . PRO A 1 79 ? -2.805 5.814 -18.703 1.00 70.12 79 PRO A N 1
ATOM 581 C CA . PRO A 1 79 ? -3.587 5.931 -17.469 1.00 70.12 79 PRO A CA 1
ATOM 582 C C . PRO A 1 79 ? -3.090 5.049 -16.312 1.00 70.12 79 PRO A C 1
ATOM 584 O O . PRO A 1 79 ? -3.438 5.313 -15.163 1.00 70.12 79 PRO A O 1
ATOM 587 N N . ARG A 1 80 ? -2.289 4.002 -16.575 1.00 77.56 80 ARG A N 1
ATOM 588 C CA . ARG A 1 80 ? -1.676 3.154 -15.535 1.00 77.56 80 ARG A CA 1
ATOM 589 C C . ARG A 1 80 ? -0.145 3.228 -15.545 1.00 77.56 80 ARG A C 1
ATOM 591 O O . ARG A 1 80 ? 0.520 2.266 -15.145 1.00 77.56 80 ARG A O 1
ATOM 598 N N . ALA A 1 81 ? 0.417 4.352 -15.992 1.00 85.25 81 ALA A N 1
ATOM 599 C CA . ALA A 1 81 ? 1.851 4.606 -15.953 1.00 85.25 81 ALA A CA 1
ATOM 600 C C . ALA A 1 81 ? 2.415 4.427 -14.533 1.00 85.25 81 ALA A C 1
ATOM 602 O O . ALA A 1 81 ? 1.871 4.922 -13.547 1.00 85.25 81 ALA A O 1
ATOM 603 N N . ALA A 1 82 ? 3.518 3.691 -14.431 1.00 89.25 82 ALA A N 1
ATOM 604 C CA . ALA A 1 82 ? 4.191 3.396 -13.170 1.00 89.25 82 ALA A CA 1
ATOM 605 C C . ALA A 1 82 ? 5.501 4.175 -13.025 1.00 89.25 82 ALA A C 1
ATOM 607 O O . ALA A 1 82 ? 5.919 4.512 -11.916 1.00 89.25 82 ALA A O 1
ATOM 608 N N . MET A 1 83 ? 6.177 4.413 -14.146 1.00 91.44 83 MET A N 1
ATOM 609 C CA . MET A 1 83 ? 7.441 5.131 -14.215 1.00 91.44 83 MET A CA 1
ATOM 610 C C . MET A 1 83 ? 7.714 5.584 -15.649 1.00 91.44 83 MET A C 1
ATOM 612 O O . MET A 1 83 ? 7.173 5.020 -16.602 1.00 91.44 83 MET A O 1
ATOM 616 N N . ARG A 1 84 ? 8.644 6.525 -15.794 1.00 91.38 84 ARG A N 1
ATOM 617 C CA . ARG A 1 84 ? 9.296 6.832 -17.071 1.00 91.38 84 ARG A CA 1
ATOM 618 C C . ARG A 1 84 ? 10.713 6.268 -17.109 1.00 91.38 84 ARG A C 1
ATOM 620 O O . ARG A 1 84 ? 11.392 6.238 -16.079 1.00 91.38 84 ARG A O 1
ATOM 627 N N . LEU A 1 85 ? 11.155 5.837 -18.283 1.00 94.06 85 LEU A N 1
ATOM 628 C CA . LEU A 1 85 ? 12.455 5.232 -18.563 1.00 94.06 85 LEU A CA 1
ATOM 629 C C . LEU A 1 85 ? 13.309 6.171 -19.426 1.00 94.06 85 LEU A C 1
ATOM 631 O O . LEU A 1 85 ? 12.805 6.929 -20.251 1.00 94.06 85 LEU A O 1
ATOM 635 N N . GLY A 1 86 ? 14.625 6.124 -19.251 1.00 93.75 86 GLY A N 1
ATOM 636 C CA . GLY A 1 86 ? 15.558 6.879 -20.076 1.00 93.75 86 GLY A CA 1
ATOM 637 C C . GLY A 1 86 ? 16.997 6.409 -19.952 1.00 93.75 86 GLY A C 1
ATOM 638 O O . GLY A 1 86 ? 17.332 5.560 -19.126 1.00 93.75 86 GLY A O 1
ATOM 639 N N . SER A 1 87 ? 17.874 7.015 -20.741 1.00 94.69 87 SER A N 1
ATOM 640 C CA . SER A 1 87 ? 19.322 6.847 -20.640 1.00 94.69 87 SER A CA 1
ATOM 641 C C . SER A 1 87 ? 19.893 7.702 -19.506 1.00 94.69 87 SER A C 1
ATOM 643 O O . SER A 1 87 ? 19.500 8.850 -19.317 1.00 94.69 87 SER A O 1
ATOM 645 N N . TYR A 1 88 ? 20.861 7.163 -18.768 1.00 94.31 88 TYR A N 1
ATOM 646 C CA . TYR A 1 88 ? 21.601 7.834 -17.700 1.00 94.31 88 TYR A CA 1
ATOM 647 C C . TYR A 1 88 ? 23.092 7.854 -18.010 1.00 94.31 88 TYR A C 1
ATOM 649 O O . TYR A 1 88 ? 23.783 6.840 -17.868 1.00 94.31 88 TYR A O 1
ATOM 657 N N . LEU A 1 89 ? 23.566 9.020 -18.437 1.00 94.00 89 LEU A N 1
ATOM 658 C CA . LEU A 1 89 ? 24.830 9.197 -19.137 1.00 94.00 89 LEU A CA 1
ATOM 659 C C . LEU A 1 89 ? 25.885 9.881 -18.274 1.00 94.00 89 LEU A C 1
ATOM 661 O O . LEU A 1 89 ? 25.665 10.971 -17.752 1.00 94.00 89 LEU A O 1
ATOM 665 N N . TYR A 1 90 ? 27.061 9.272 -18.205 1.00 93.69 90 TYR A N 1
ATOM 666 C CA . TYR A 1 90 ? 28.293 9.913 -17.769 1.00 93.69 90 TYR A CA 1
ATOM 667 C C . TYR A 1 90 ? 29.215 10.053 -18.973 1.00 93.69 90 TYR A C 1
ATOM 669 O O . TYR A 1 90 ? 29.621 9.049 -19.562 1.00 93.69 90 TYR A O 1
ATOM 677 N N . TYR A 1 91 ? 29.511 11.294 -19.346 1.00 92.94 91 TYR A N 1
ATOM 678 C CA . TYR A 1 91 ? 30.219 11.645 -20.575 1.00 92.94 91 TYR A CA 1
ATOM 679 C C . TYR A 1 91 ? 30.792 13.075 -20.467 1.00 92.94 91 TYR A C 1
ATOM 681 O O . TYR A 1 91 ? 30.288 13.854 -19.654 1.00 92.94 91 TYR A O 1
ATOM 689 N N . PRO A 1 92 ? 31.788 13.451 -21.292 1.00 91.00 92 PRO A N 1
ATOM 690 C CA . PRO A 1 92 ? 32.492 14.738 -21.230 1.00 91.00 92 PRO A CA 1
ATOM 691 C C . PRO A 1 92 ? 31.644 16.004 -21.108 1.00 91.00 92 PRO A C 1
ATOM 693 O O . PRO A 1 92 ? 32.068 16.958 -20.463 1.00 91.00 92 PRO A O 1
ATOM 696 N N . LEU A 1 93 ? 30.466 16.046 -21.739 1.00 89.38 93 LEU A N 1
ATOM 697 C CA . LEU A 1 93 ? 29.628 17.251 -21.777 1.00 89.38 93 LEU A CA 1
ATOM 698 C C . LEU A 1 93 ? 28.515 17.241 -20.720 1.00 89.38 93 LEU A C 1
ATOM 700 O O . LEU A 1 93 ? 27.563 18.016 -20.825 1.00 89.38 93 LEU A O 1
ATOM 704 N N . GLN A 1 94 ? 28.600 16.369 -19.710 1.00 87.19 94 GLN A N 1
ATOM 705 C CA . GLN A 1 94 ? 27.635 16.375 -18.614 1.00 87.19 94 GLN A CA 1
ATOM 706 C C . GLN A 1 94 ? 27.717 17.685 -17.815 1.00 87.19 94 GLN A C 1
ATOM 708 O O . GLN A 1 94 ? 28.795 18.136 -17.436 1.00 87.19 94 GLN A O 1
ATOM 713 N N . GLY A 1 95 ? 26.563 18.296 -17.538 1.00 79.44 95 GLY A N 1
ATOM 714 C CA . GLY A 1 95 ? 26.503 19.593 -16.851 1.00 79.44 95 GLY A CA 1
ATOM 715 C C . GLY A 1 95 ? 26.667 19.525 -15.327 1.00 79.44 95 GLY A C 1
ATOM 716 O O . GLY A 1 95 ? 26.939 20.544 -14.700 1.00 79.44 95 GLY A O 1
ATOM 717 N N . GLY A 1 96 ? 26.488 18.347 -14.720 1.00 82.81 96 GLY A N 1
ATOM 718 C CA . GLY A 1 96 ? 26.519 18.148 -13.267 1.00 82.81 96 GLY A CA 1
ATOM 719 C C . GLY A 1 96 ? 27.508 17.073 -12.821 1.00 82.81 96 GLY A C 1
ATOM 720 O O . GLY A 1 96 ? 28.094 16.365 -13.637 1.00 82.81 96 GLY A O 1
ATOM 721 N N . SER A 1 97 ? 27.663 16.917 -11.504 1.00 80.81 97 SER A N 1
ATOM 722 C CA . SER A 1 97 ? 28.521 15.885 -10.894 1.00 80.81 97 SER A CA 1
ATOM 723 C C . SER A 1 97 ? 27.939 14.469 -10.978 1.00 80.81 97 SER A C 1
ATOM 725 O O . SER A 1 97 ? 28.646 13.491 -10.759 1.00 80.81 97 SER A O 1
ATOM 727 N N . THR A 1 98 ? 26.654 14.341 -11.310 1.00 86.81 98 THR A N 1
ATOM 728 C CA . THR A 1 98 ? 25.972 13.059 -11.522 1.00 86.81 98 THR A CA 1
ATOM 729 C C . THR A 1 98 ? 25.549 12.912 -12.982 1.00 86.81 98 THR A C 1
ATOM 731 O O . THR A 1 98 ? 25.610 13.870 -13.755 1.00 86.81 98 THR A O 1
ATOM 734 N N . GLY A 1 99 ? 25.166 11.697 -13.377 1.00 87.19 99 GLY A N 1
ATOM 735 C CA . GLY A 1 99 ? 24.806 11.397 -14.759 1.00 87.19 99 GLY A CA 1
ATOM 736 C C . GLY A 1 99 ? 23.665 12.272 -15.288 1.00 87.19 99 GLY A C 1
ATOM 737 O O . GLY A 1 99 ? 22.719 12.597 -14.572 1.00 87.19 99 GLY A O 1
ATOM 738 N N . SER A 1 100 ? 23.755 12.639 -16.563 1.00 91.19 100 SER A N 1
ATOM 739 C CA . SER A 1 100 ? 22.722 13.389 -17.280 1.00 91.19 100 SER A CA 1
ATOM 740 C C . SER A 1 100 ? 21.656 12.438 -17.823 1.00 91.19 100 SER A C 1
ATOM 742 O O . SER A 1 100 ? 21.977 11.332 -18.262 1.00 91.19 100 SER A O 1
ATOM 744 N N . VAL A 1 101 ? 20.388 12.844 -17.778 1.00 89.75 101 VAL A N 1
ATOM 745 C CA . VAL A 1 101 ? 19.263 11.993 -18.192 1.00 89.75 101 VAL A CA 1
ATOM 746 C C . VAL A 1 101 ? 18.807 12.364 -19.601 1.00 89.75 101 VAL A C 1
ATOM 748 O O . VAL A 1 101 ? 18.658 13.544 -19.902 1.00 89.75 101 VAL A O 1
ATOM 751 N N . GLY A 1 102 ? 18.573 11.358 -20.443 1.00 90.31 102 GLY A N 1
ATOM 752 C CA . GLY A 1 102 ? 17.837 11.485 -21.702 1.00 90.31 102 GLY A CA 1
ATOM 753 C C . GLY A 1 102 ? 16.626 10.560 -21.667 1.00 90.31 102 GLY A C 1
ATOM 754 O O . GLY A 1 102 ? 16.778 9.350 -21.839 1.00 90.31 102 GLY A O 1
ATOM 755 N N . HIS A 1 103 ? 15.449 11.104 -21.364 1.00 90.12 103 HIS A N 1
ATOM 756 C CA . HIS A 1 103 ? 14.207 10.337 -21.240 1.00 90.12 103 HIS A CA 1
ATOM 757 C C . HIS A 1 103 ? 13.710 9.841 -22.600 1.00 90.12 103 HIS A C 1
ATOM 759 O O . HIS A 1 103 ? 13.802 10.565 -23.585 1.00 90.12 103 HIS A O 1
ATOM 765 N N . TRP A 1 104 ? 13.214 8.602 -22.655 1.00 92.44 104 TRP A N 1
ATOM 766 C CA . TRP A 1 104 ? 12.739 7.948 -23.885 1.00 92.44 104 TRP A CA 1
ATOM 767 C C . TRP A 1 104 ? 11.248 8.203 -24.132 1.00 92.44 104 TRP A C 1
ATOM 769 O O . TRP A 1 104 ? 10.523 7.342 -24.622 1.00 92.44 104 TRP A O 1
ATOM 779 N N . ASP A 1 105 ? 10.783 9.369 -23.718 1.00 86.94 105 ASP A N 1
ATOM 780 C CA . ASP A 1 105 ? 9.413 9.828 -23.859 1.00 86.94 105 ASP A CA 1
ATOM 781 C C . ASP A 1 105 ? 9.439 11.307 -24.265 1.00 86.94 105 ASP A C 1
ATOM 783 O O . ASP A 1 105 ? 10.399 12.012 -23.950 1.00 86.94 105 ASP A O 1
ATOM 787 N N . GLU A 1 106 ? 8.423 11.744 -24.996 1.00 75.44 106 GLU A N 1
ATOM 788 C CA . GLU A 1 106 ? 8.212 13.079 -25.537 1.00 75.44 106 GLU A CA 1
ATOM 789 C C . GLU A 1 106 ? 7.294 13.840 -24.579 1.00 75.44 106 GLU A C 1
ATOM 791 O O . GLU A 1 106 ? 6.072 13.771 -24.656 1.00 75.44 106 GLU A O 1
ATOM 796 N N . ASP A 1 107 ? 7.907 14.518 -23.611 1.00 66.38 107 ASP A N 1
ATOM 797 C CA . ASP A 1 107 ? 7.200 15.393 -22.674 1.00 66.38 107 ASP A CA 1
ATOM 798 C C . ASP A 1 107 ? 7.000 16.794 -23.289 1.00 66.38 107 ASP A C 1
ATOM 800 O O . ASP A 1 107 ? 7.917 17.357 -23.904 1.00 66.38 107 ASP A O 1
ATOM 804 N N . ASP A 1 108 ? 5.816 17.378 -23.080 1.00 51.03 108 ASP A N 1
ATOM 805 C CA . ASP A 1 108 ? 5.332 18.636 -23.673 1.00 51.03 108 ASP A CA 1
ATOM 806 C C . ASP A 1 108 ? 6.164 19.877 -23.279 1.00 51.03 108 ASP A C 1
ATOM 808 O O . ASP A 1 108 ? 6.087 20.935 -23.918 1.00 51.03 108 ASP A O 1
ATOM 812 N N . TRP A 1 109 ? 7.014 19.769 -22.254 1.00 46.53 109 TRP A N 1
ATOM 813 C CA . TRP A 1 109 ? 7.859 20.852 -21.740 1.00 46.53 109 TRP A CA 1
ATOM 814 C C . TRP A 1 109 ? 9.152 21.072 -22.534 1.00 46.53 109 TRP A C 1
ATOM 816 O O . TRP A 1 109 ? 10.237 21.193 -21.967 1.00 46.53 109 TRP A O 1
ATOM 826 N N . ASN A 1 110 ? 9.026 21.270 -23.850 1.00 46.06 110 ASN A N 1
ATOM 827 C CA . ASN A 1 110 ? 10.097 21.758 -24.733 1.00 46.06 110 ASN A CA 1
ATOM 828 C C . ASN A 1 110 ? 11.058 20.686 -25.280 1.00 46.06 110 ASN A C 1
ATOM 830 O O . ASN A 1 110 ? 12.195 21.004 -25.652 1.00 46.06 110 ASN A O 1
ATOM 834 N N . GLN A 1 111 ? 10.589 19.447 -25.449 1.00 53.16 111 GLN A N 1
ATOM 835 C CA . GLN A 1 111 ? 11.196 18.542 -26.422 1.00 53.16 111 GLN A CA 1
ATOM 836 C C . GLN A 1 111 ? 10.879 19.063 -27.822 1.00 53.16 111 GLN A C 1
ATOM 838 O O . GLN A 1 111 ? 9.878 18.738 -28.438 1.00 53.16 111 GLN A O 1
ATOM 843 N N . SER A 1 112 ? 11.722 19.981 -28.301 1.00 49.12 112 SER A N 1
ATOM 844 C CA . SER A 1 112 ? 11.746 20.381 -29.701 1.00 49.12 112 SER A CA 1
ATOM 845 C C . SER A 1 112 ? 10.368 20.806 -30.260 1.00 49.12 112 SER A C 1
ATOM 847 O O . SER A 1 112 ? 9.954 20.371 -31.331 1.00 49.12 112 SER A O 1
ATOM 849 N N . ARG A 1 113 ? 9.735 21.837 -29.682 1.00 42.06 113 ARG A N 1
ATOM 850 C CA . ARG A 1 113 ? 8.834 22.676 -30.502 1.00 42.06 113 ARG A CA 1
ATOM 851 C C . ARG A 1 113 ? 9.580 23.422 -31.631 1.00 42.06 113 ARG A C 1
ATOM 853 O O . ARG A 1 113 ? 8.956 24.250 -32.274 1.00 42.06 113 ARG A O 1
ATOM 860 N N . ASN A 1 114 ? 10.884 23.161 -31.867 1.00 43.44 114 ASN A N 1
ATOM 861 C CA . ASN A 1 114 ? 11.712 23.750 -32.938 1.00 43.44 114 ASN A CA 1
ATOM 862 C C . ASN A 1 114 ? 13.061 23.018 -33.250 1.00 43.44 114 ASN A C 1
ATOM 864 O O . ASN A 1 114 ? 14.049 23.669 -33.578 1.00 43.44 114 ASN A O 1
ATOM 868 N N . GLY A 1 115 ? 13.166 21.687 -33.154 1.00 47.47 115 GLY A N 1
ATOM 869 C CA . GLY A 1 115 ? 14.221 20.908 -33.847 1.00 47.47 115 GLY A CA 1
ATOM 870 C C . GLY A 1 115 ? 15.679 21.021 -33.360 1.00 47.47 115 GLY A C 1
ATOM 871 O O . GLY A 1 115 ? 16.593 20.927 -34.174 1.00 47.47 115 GLY A O 1
ATOM 872 N N . THR A 1 116 ? 15.953 21.243 -32.068 1.00 56.88 116 THR A N 1
ATOM 873 C CA . THR A 1 116 ? 17.321 21.579 -31.597 1.00 56.88 116 THR A CA 1
ATOM 874 C C . THR A 1 116 ? 18.097 20.470 -30.879 1.00 56.88 116 THR A C 1
ATOM 876 O O . THR A 1 116 ? 19.270 20.695 -30.558 1.00 56.88 116 THR A O 1
ATOM 879 N N . CYS A 1 117 ? 17.524 19.289 -30.627 1.00 73.81 117 CYS A N 1
ATOM 880 C CA . CYS A 1 117 ? 18.208 18.219 -29.883 1.00 73.81 117 CYS A CA 1
ATOM 881 C C . CYS A 1 117 ? 19.530 17.771 -30.543 1.00 73.81 117 CYS A C 1
ATOM 883 O O . CYS A 1 117 ? 20.545 17.609 -29.857 1.00 73.81 117 CYS A O 1
ATOM 885 N N . ASP A 1 118 ? 19.564 17.733 -31.876 1.00 65.81 118 ASP A N 1
ATOM 886 C CA . ASP A 1 118 ? 20.739 17.349 -32.672 1.00 65.81 118 ASP A CA 1
ATOM 887 C C . ASP A 1 118 ? 21.746 18.492 -32.880 1.00 65.81 118 ASP A C 1
ATOM 889 O O . ASP A 1 118 ? 22.846 18.277 -33.380 1.00 65.81 118 ASP A O 1
ATOM 893 N N . THR A 1 119 ? 21.431 19.724 -32.466 1.00 72.31 119 THR A N 1
ATOM 894 C CA . THR A 1 119 ? 22.313 20.887 -32.709 1.00 72.31 119 THR A CA 1
ATOM 895 C C . THR A 1 119 ? 23.361 21.112 -31.625 1.00 72.31 119 THR A C 1
ATOM 897 O O . THR A 1 119 ? 24.410 21.697 -31.889 1.00 72.31 119 THR A O 1
ATOM 900 N N . ARG A 1 120 ? 23.109 20.651 -30.393 1.00 84.94 120 ARG A N 1
ATOM 901 C CA . ARG A 1 120 ? 24.045 20.788 -29.267 1.00 84.94 120 ARG A CA 1
ATOM 902 C C . ARG A 1 120 ? 24.388 19.412 -28.713 1.00 84.94 120 ARG A C 1
ATOM 904 O O . ARG A 1 120 ? 23.517 18.714 -28.196 1.00 84.94 120 ARG A O 1
ATOM 911 N N . ALA A 1 121 ? 25.668 19.053 -28.753 1.00 85.56 121 ALA A N 1
ATOM 912 C CA . ALA A 1 121 ? 26.149 17.752 -28.284 1.00 85.56 121 ALA A CA 1
ATOM 913 C C . ALA A 1 121 ? 25.803 17.480 -26.805 1.00 85.56 121 ALA A C 1
ATOM 915 O O . ALA A 1 121 ? 25.511 16.347 -26.440 1.00 85.56 121 ALA A O 1
ATOM 916 N N . GLY A 1 122 ? 25.736 18.527 -25.973 1.00 84.38 122 GLY A N 1
ATOM 917 C CA . GLY A 1 122 ? 25.366 18.420 -24.556 1.00 84.38 122 GLY A CA 1
ATOM 918 C C . GLY A 1 122 ? 23.860 18.294 -24.252 1.00 84.38 122 GLY A C 1
ATOM 919 O O . GLY A 1 122 ? 23.488 18.079 -23.102 1.00 84.38 122 GLY A O 1
ATOM 920 N N . ASN A 1 123 ? 22.977 18.478 -25.242 1.00 86.50 123 ASN A N 1
ATOM 921 C CA . ASN A 1 123 ? 21.523 18.458 -25.044 1.00 86.50 123 ASN A CA 1
ATOM 922 C C . ASN A 1 123 ? 20.960 17.033 -25.187 1.00 86.50 123 ASN A C 1
ATOM 924 O O . ASN A 1 123 ? 21.053 16.465 -26.270 1.00 86.50 123 ASN A O 1
ATOM 928 N N . LEU A 1 124 ? 20.352 16.475 -24.137 1.00 88.00 124 LEU A N 1
ATOM 929 C CA . LEU A 1 124 ? 19.811 15.106 -24.127 1.00 88.00 124 LEU A CA 1
ATOM 930 C C . LEU A 1 124 ? 18.277 15.024 -24.235 1.00 88.00 124 LEU A C 1
ATOM 932 O O . LEU A 1 124 ? 17.710 13.945 -24.096 1.00 88.00 124 LEU A O 1
ATOM 936 N N . PHE A 1 125 ? 17.579 16.127 -24.496 1.00 85.81 125 PHE A N 1
ATOM 937 C CA . PHE A 1 125 ? 16.121 16.116 -24.669 1.00 85.81 125 PHE A CA 1
ATOM 938 C C . PHE A 1 125 ? 15.743 15.661 -26.091 1.00 85.81 125 PHE A C 1
ATOM 940 O O . PHE A 1 125 ? 15.454 16.494 -26.948 1.00 85.81 125 PHE A O 1
ATOM 947 N N . CYS A 1 126 ? 15.826 14.349 -26.346 1.00 85.94 126 CYS A N 1
ATOM 948 C CA . CYS A 1 126 ? 15.653 13.727 -27.673 1.00 85.94 126 CYS A CA 1
ATOM 949 C C . CYS A 1 126 ? 14.659 12.542 -27.666 1.00 85.94 126 CYS A C 1
ATOM 951 O O . CYS A 1 126 ? 14.781 11.627 -28.489 1.00 85.94 126 CYS A O 1
ATOM 953 N N . GLY A 1 127 ? 13.743 12.509 -26.694 1.00 87.81 127 GLY A N 1
ATOM 954 C CA . GLY A 1 127 ? 12.700 11.489 -26.612 1.00 87.81 127 GLY A CA 1
ATOM 955 C C . GLY A 1 127 ? 11.726 11.585 -27.787 1.00 87.81 127 GLY A C 1
ATOM 956 O O . GLY A 1 127 ? 11.617 12.624 -28.438 1.00 87.81 127 GLY A O 1
ATOM 957 N N . LYS A 1 128 ? 11.069 10.469 -28.104 1.00 85.50 128 LYS A N 1
ATOM 958 C CA . LYS A 1 128 ? 10.102 10.347 -29.202 1.00 85.50 128 LYS A CA 1
ATOM 959 C C . LYS A 1 128 ? 8.892 9.552 -28.714 1.00 85.50 128 LYS A C 1
ATOM 961 O O . LYS A 1 128 ? 9.073 8.426 -28.241 1.00 85.50 128 LYS A O 1
ATOM 966 N N . GLY A 1 129 ? 7.682 10.092 -28.877 1.00 83.88 129 GLY A N 1
ATOM 967 C CA . GLY A 1 129 ? 6.448 9.433 -28.434 1.00 83.88 129 GLY A CA 1
ATOM 968 C C . GLY A 1 129 ? 6.452 9.088 -26.941 1.00 83.88 129 GLY A C 1
ATOM 969 O O . GLY A 1 129 ? 7.179 9.679 -26.162 1.00 83.88 129 GLY A O 1
ATOM 970 N N . ASP A 1 130 ? 5.672 8.104 -26.510 1.00 86.00 130 ASP A N 1
ATOM 971 C CA . ASP A 1 130 ? 5.512 7.738 -25.093 1.00 86.00 130 ASP A CA 1
ATOM 972 C C . ASP A 1 130 ? 6.112 6.361 -24.747 1.00 86.00 130 ASP A C 1
ATOM 974 O O . ASP A 1 130 ? 5.761 5.742 -23.736 1.00 86.00 130 ASP A O 1
ATOM 978 N N . GLY A 1 131 ? 7.015 5.844 -25.588 1.00 88.31 131 GLY A N 1
ATOM 979 C CA . GLY A 1 131 ? 7.559 4.489 -25.448 1.00 88.31 131 GLY A CA 1
ATOM 980 C C . GLY A 1 131 ? 8.201 4.250 -24.079 1.00 88.31 131 GLY A C 1
ATOM 981 O O . GLY A 1 131 ? 7.958 3.224 -23.449 1.00 88.31 131 GLY A O 1
ATOM 982 N N . GLY A 1 132 ? 8.954 5.227 -23.566 1.00 91.62 132 GLY A N 1
ATOM 983 C CA . GLY A 1 132 ? 9.597 5.174 -22.252 1.00 91.62 132 GLY A CA 1
ATOM 984 C C . GLY A 1 132 ? 8.644 5.207 -21.052 1.00 91.62 132 GLY A C 1
ATOM 985 O O . GLY A 1 132 ? 9.102 5.006 -19.928 1.00 91.62 132 GLY A O 1
ATOM 986 N N . VAL A 1 133 ? 7.343 5.438 -21.244 1.00 91.94 133 VAL A N 1
ATOM 987 C CA . VAL A 1 133 ? 6.339 5.413 -20.170 1.00 91.94 133 VAL A CA 1
ATOM 988 C C . VAL A 1 133 ? 5.882 3.973 -19.956 1.00 91.94 133 VAL A C 1
ATOM 990 O O . VAL A 1 133 ? 5.185 3.403 -20.797 1.00 91.94 133 VAL A O 1
ATOM 993 N N . LEU A 1 134 ? 6.279 3.361 -18.838 1.00 92.88 134 LEU A N 1
ATOM 994 C CA . LEU A 1 134 ? 6.034 1.942 -18.569 1.00 92.88 134 LEU A CA 1
ATOM 995 C C . LEU A 1 134 ? 4.973 1.748 -17.482 1.00 92.88 134 LEU A C 1
ATOM 997 O O . LEU A 1 134 ? 5.012 2.381 -16.427 1.00 92.88 134 LEU A O 1
ATOM 1001 N N . GLU A 1 135 ? 4.046 0.825 -17.724 1.00 90.50 135 GLU A N 1
ATOM 1002 C CA . GLU A 1 135 ? 3.033 0.364 -16.767 1.00 90.50 135 GLU A CA 1
ATOM 1003 C C . GLU A 1 135 ? 3.467 -0.912 -16.022 1.00 90.50 135 GLU A C 1
ATOM 1005 O O . GLU A 1 135 ? 4.294 -1.691 -16.504 1.00 90.50 135 GLU A O 1
ATOM 1010 N N . ARG A 1 136 ? 2.851 -1.165 -14.862 1.00 86.69 136 ARG A N 1
ATOM 1011 C CA . ARG A 1 136 ? 3.042 -2.407 -14.093 1.00 86.69 136 ARG A CA 1
ATOM 1012 C C . ARG A 1 136 ? 2.454 -3.623 -14.807 1.00 86.69 136 ARG A C 1
ATOM 1014 O O . ARG A 1 136 ? 1.517 -3.504 -15.596 1.00 86.69 136 ARG A O 1
ATOM 1021 N N . GLY A 1 137 ? 2.984 -4.805 -14.505 1.00 79.31 137 GLY A N 1
ATOM 1022 C CA . GLY A 1 137 ? 2.390 -6.072 -14.928 1.00 79.31 137 GLY A CA 1
ATOM 1023 C C . GLY A 1 137 ? 2.588 -6.423 -16.408 1.00 79.31 137 GLY A C 1
ATOM 1024 O O . GLY A 1 137 ? 2.137 -7.490 -16.831 1.00 79.31 137 GLY A O 1
ATOM 1025 N N . GLN A 1 138 ? 3.280 -5.582 -17.184 1.00 82.62 138 GLN A N 1
ATOM 1026 C CA . GLN A 1 138 ? 3.533 -5.764 -18.618 1.00 82.62 138 GLN A CA 1
ATOM 1027 C C . GLN A 1 138 ? 5.005 -6.083 -18.897 1.00 82.62 138 GLN A C 1
ATOM 1029 O O . GLN A 1 138 ? 5.889 -5.572 -18.210 1.00 82.62 138 GLN A O 1
ATOM 1034 N N . TRP A 1 139 ? 5.252 -6.937 -19.891 1.00 85.25 139 TRP A N 1
ATOM 1035 C CA . TRP A 1 139 ? 6.588 -7.185 -20.430 1.00 85.25 139 TRP A CA 1
ATOM 1036 C C . TRP A 1 139 ? 6.876 -6.199 -21.556 1.00 85.25 139 TRP A C 1
ATOM 1038 O O . TRP A 1 139 ? 6.060 -6.068 -22.460 1.00 85.25 139 TRP A O 1
ATOM 1048 N N . TYR A 1 140 ? 8.049 -5.578 -21.510 1.00 91.06 140 TYR A N 1
ATOM 1049 C CA . TYR A 1 140 ? 8.556 -4.684 -22.546 1.00 91.06 140 TYR A CA 1
ATOM 1050 C C . TYR A 1 140 ? 9.868 -5.225 -23.093 1.00 91.06 140 TYR A C 1
ATOM 1052 O O . TYR A 1 140 ? 10.741 -5.623 -22.316 1.00 91.06 140 TYR A O 1
ATOM 1060 N N . GLN A 1 141 ? 10.045 -5.196 -24.409 1.00 92.38 141 GLN A N 1
ATOM 1061 C CA . GLN A 1 141 ? 11.357 -5.340 -25.024 1.00 92.38 141 GLN A CA 1
ATOM 1062 C C . GLN A 1 141 ? 12.099 -4.008 -24.918 1.00 92.38 141 GLN A C 1
ATOM 1064 O O . GLN A 1 141 ? 11.730 -3.030 -25.562 1.00 92.38 141 GLN A O 1
ATOM 1069 N N . ILE A 1 142 ? 13.178 -3.983 -24.143 1.00 95.50 142 ILE A N 1
ATOM 1070 C CA . ILE A 1 142 ? 14.047 -2.822 -23.985 1.00 95.50 142 ILE A CA 1
ATOM 1071 C C . ILE A 1 142 ? 15.307 -3.035 -24.815 1.00 95.50 142 ILE A C 1
ATOM 1073 O O . ILE A 1 142 ? 16.045 -3.996 -24.590 1.00 95.50 142 ILE A O 1
ATOM 1077 N N . GLU A 1 143 ? 15.598 -2.129 -25.742 1.00 94.88 143 GLU A N 1
ATOM 1078 C CA . GLU A 1 143 ? 16.828 -2.169 -26.530 1.00 94.88 143 GLU A CA 1
ATOM 1079 C C . GLU A 1 143 ? 17.550 -0.823 -26.524 1.00 94.88 143 GLU A C 1
ATOM 1081 O O . GLU A 1 143 ? 16.936 0.234 -26.615 1.00 94.88 143 GLU A O 1
ATOM 1086 N N . MET A 1 144 ? 18.880 -0.862 -26.414 1.00 95.56 144 MET A N 1
ATOM 1087 C CA . MET A 1 144 ? 19.737 0.319 -26.483 1.00 95.56 144 MET A CA 1
ATOM 1088 C C . MET A 1 144 ? 20.972 0.087 -27.350 1.00 95.56 144 MET A C 1
ATOM 1090 O O . MET A 1 144 ? 21.578 -0.994 -27.328 1.00 95.56 144 MET A O 1
ATOM 1094 N N . GLN A 1 145 ? 21.388 1.144 -28.041 1.00 95.25 145 GLN A N 1
ATOM 1095 C CA . GLN A 1 145 ? 22.592 1.195 -28.867 1.00 95.25 145 GLN A CA 1
ATOM 1096 C C . GLN A 1 145 ? 23.515 2.318 -28.384 1.00 95.25 145 GLN A C 1
ATOM 1098 O O . GLN A 1 145 ? 23.041 3.401 -28.038 1.00 95.25 145 GLN A O 1
ATOM 1103 N N . VAL A 1 146 ? 24.825 2.055 -28.408 1.00 95.88 146 VAL A N 1
ATOM 1104 C CA . VAL A 1 146 ? 25.877 3.071 -28.278 1.00 95.88 146 VAL A CA 1
ATOM 1105 C C . VAL A 1 146 ? 26.885 2.879 -29.403 1.00 95.88 146 VAL A C 1
ATOM 1107 O O . VAL A 1 146 ? 27.512 1.827 -29.509 1.00 95.88 146 VAL A O 1
ATOM 1110 N N . GLU A 1 147 ? 27.057 3.909 -30.216 1.00 94.00 147 GLU A N 1
ATOM 1111 C CA . GLU A 1 147 ? 28.114 4.047 -31.207 1.00 94.00 147 GLU A CA 1
ATOM 1112 C C . GLU A 1 147 ? 29.088 5.120 -30.718 1.00 94.00 147 GLU A C 1
ATOM 1114 O O . GLU A 1 147 ? 28.705 6.262 -30.442 1.00 94.00 147 GLU A O 1
ATOM 1119 N N . MET A 1 148 ? 30.353 4.736 -30.558 1.00 92.50 148 MET A N 1
ATOM 1120 C CA . MET A 1 148 ? 31.384 5.644 -30.066 1.00 92.50 148 MET A CA 1
ATOM 1121 C C . MET A 1 148 ? 31.689 6.707 -31.120 1.00 92.50 148 MET A C 1
ATOM 1123 O O . MET A 1 148 ? 31.851 6.393 -32.294 1.00 92.50 148 MET A O 1
ATOM 1127 N N . ASN A 1 149 ? 31.861 7.952 -30.688 1.00 95.81 149 ASN A N 1
ATOM 1128 C CA . ASN A 1 149 ? 32.291 9.032 -31.569 1.00 95.81 149 ASN A CA 1
ATOM 1129 C C . ASN A 1 149 ? 33.728 8.817 -32.071 1.00 95.81 149 ASN A C 1
ATOM 1131 O O . ASN A 1 149 ? 34.551 8.204 -31.375 1.00 95.81 149 ASN A O 1
ATOM 1135 N N . THR A 1 150 ? 34.064 9.380 -33.231 1.00 95.88 150 THR A N 1
ATOM 1136 C CA . THR A 1 150 ? 35.456 9.584 -33.644 1.00 95.88 150 THR A CA 1
ATOM 1137 C C . THR A 1 150 ? 36.148 10.438 -32.573 1.00 95.88 150 THR A C 1
ATOM 1139 O O . THR A 1 150 ? 35.588 11.471 -32.193 1.00 95.88 150 THR A O 1
ATOM 1142 N N . PRO A 1 151 ? 37.348 10.071 -32.075 1.00 94.81 151 PRO A N 1
ATOM 1143 C CA . PRO A 1 151 ? 38.035 10.843 -31.038 1.00 94.81 151 PRO A CA 1
ATOM 1144 C C . PRO A 1 151 ? 38.097 12.344 -31.369 1.00 94.81 151 PRO A C 1
ATOM 1146 O O . PRO A 1 151 ? 38.612 12.735 -32.416 1.00 94.81 151 PRO A O 1
ATOM 1149 N N . GLY A 1 152 ? 37.537 13.181 -30.489 1.00 89.62 152 GLY A N 1
ATOM 1150 C CA . GLY A 1 152 ? 37.493 14.641 -30.648 1.00 89.62 152 GLY A CA 1
ATOM 1151 C C . GLY A 1 152 ? 36.360 15.198 -31.525 1.00 89.62 152 GLY A C 1
ATOM 1152 O O . GLY A 1 152 ? 36.222 16.417 -31.615 1.00 89.62 152 GLY A O 1
ATOM 1153 N N . LYS A 1 153 ? 35.521 14.357 -32.144 1.00 95.00 153 LYS A N 1
ATOM 1154 C CA . LYS A 1 153 ? 34.347 14.788 -32.926 1.00 95.00 153 LYS A CA 1
ATOM 1155 C C . LYS A 1 153 ? 33.038 14.466 -32.206 1.00 95.00 153 LYS A C 1
ATOM 1157 O O . LYS A 1 153 ? 32.976 13.544 -31.401 1.00 95.00 153 LYS A O 1
ATOM 1162 N N . ALA A 1 154 ? 31.993 15.237 -32.496 1.00 94.31 154 ALA A N 1
ATOM 1163 C CA . ALA A 1 154 ? 30.640 15.034 -31.976 1.00 94.31 154 ALA A CA 1
ATOM 1164 C C . ALA A 1 154 ? 29.779 14.272 -32.992 1.00 94.31 154 ALA A C 1
ATOM 1166 O O . ALA A 1 154 ? 28.860 14.838 -33.576 1.00 94.31 154 ALA A O 1
ATOM 1167 N N . ASP A 1 155 ? 30.131 13.014 -33.239 1.00 95.38 155 ASP A N 1
ATOM 1168 C CA . ASP A 1 155 ? 29.515 12.123 -34.234 1.00 95.38 155 ASP A CA 1
ATOM 1169 C C . ASP A 1 155 ? 29.135 10.746 -33.654 1.00 95.38 155 ASP A C 1
ATOM 1171 O O . ASP A 1 155 ? 28.823 9.824 -34.399 1.00 95.38 155 ASP A O 1
ATOM 1175 N N . GLY A 1 156 ? 29.161 10.585 -32.326 1.00 95.62 156 GLY A N 1
ATOM 1176 C CA . GLY A 1 156 ? 28.697 9.361 -31.671 1.00 95.62 156 GLY A CA 1
ATOM 1177 C C . GLY A 1 156 ? 27.174 9.269 -31.641 1.00 95.62 156 GLY A C 1
ATOM 1178 O O . GLY A 1 156 ? 26.477 10.286 -31.615 1.00 95.62 156 GLY A O 1
ATOM 1179 N N . VAL A 1 157 ? 26.646 8.050 -31.555 1.00 95.06 157 VAL A N 1
ATOM 1180 C CA . VAL A 1 157 ? 25.201 7.798 -31.624 1.00 95.06 157 VAL A CA 1
ATOM 1181 C C . VAL A 1 157 ? 24.719 7.035 -30.400 1.00 95.06 157 VAL A C 1
ATOM 1183 O O . VAL A 1 157 ? 25.338 6.066 -29.971 1.00 95.06 157 VAL A O 1
ATOM 1186 N N . ILE A 1 158 ? 23.577 7.437 -29.848 1.00 95.81 158 ILE A N 1
ATOM 1187 C CA . ILE A 1 158 ? 22.807 6.611 -28.916 1.00 95.81 158 ILE A CA 1
ATOM 1188 C C . ILE A 1 158 ? 21.360 6.509 -29.368 1.00 95.81 158 ILE A C 1
ATOM 1190 O O . ILE A 1 158 ? 20.776 7.477 -29.857 1.00 95.81 158 ILE A O 1
ATOM 1194 N N . ARG A 1 159 ? 20.779 5.327 -29.175 1.00 94.81 159 ARG A N 1
ATOM 1195 C CA . ARG A 1 159 ? 19.375 5.052 -29.481 1.00 94.81 159 ARG A CA 1
ATOM 1196 C C . ARG A 1 159 ? 18.745 4.162 -28.423 1.00 94.81 159 ARG A C 1
ATOM 1198 O O . ARG A 1 159 ? 19.441 3.348 -27.809 1.00 94.81 159 ARG A O 1
ATOM 1205 N N . GLY A 1 160 ? 17.442 4.330 -28.241 1.00 95.25 160 GLY A N 1
ATOM 1206 C CA . GLY A 1 160 ? 16.605 3.523 -27.362 1.00 95.25 160 GLY A CA 1
ATOM 1207 C C . GLY A 1 160 ? 15.325 3.097 -28.068 1.00 95.25 160 GLY A C 1
ATOM 1208 O O . GLY A 1 160 ? 14.695 3.919 -28.739 1.00 95.25 160 GLY A O 1
ATOM 1209 N N . TRP A 1 161 ? 14.948 1.831 -27.908 1.00 94.31 161 TRP A N 1
ATOM 1210 C CA . TRP A 1 161 ? 13.704 1.276 -28.431 1.00 94.31 161 TRP A CA 1
ATOM 1211 C C . TRP A 1 161 ? 12.911 0.571 -27.339 1.00 94.31 161 TRP A C 1
ATOM 1213 O O . TRP A 1 161 ? 13.487 -0.117 -26.488 1.00 94.31 161 TRP A O 1
ATOM 1223 N N . ILE A 1 162 ? 11.591 0.712 -27.426 1.00 92.56 162 ILE A N 1
ATOM 1224 C CA . ILE A 1 162 ? 10.608 -0.011 -26.623 1.00 92.56 162 ILE A CA 1
ATOM 1225 C C . ILE A 1 162 ? 9.716 -0.786 -27.581 1.00 92.56 162 ILE A C 1
ATOM 1227 O O . ILE A 1 162 ? 9.156 -0.206 -28.508 1.00 92.56 162 ILE A O 1
ATOM 1231 N N . ASP A 1 163 ? 9.648 -2.105 -27.407 1.00 88.31 163 ASP A N 1
ATOM 1232 C CA . ASP A 1 163 ? 8.845 -3.000 -28.254 1.00 88.31 163 ASP A CA 1
ATOM 1233 C C . ASP A 1 163 ? 9.144 -2.831 -29.756 1.00 88.31 163 ASP A C 1
ATOM 1235 O O . ASP A 1 163 ? 8.268 -2.870 -30.617 1.00 88.31 163 ASP A O 1
ATOM 1239 N N . GLY A 1 164 ? 10.425 -2.604 -30.070 1.00 85.12 164 GLY A N 1
ATOM 1240 C CA . GLY A 1 164 ? 10.923 -2.387 -31.431 1.00 85.12 164 GLY A CA 1
ATOM 1241 C C . GLY A 1 164 ? 10.666 -0.985 -31.998 1.00 85.12 164 GLY A C 1
ATOM 1242 O O . GLY A 1 164 ? 11.179 -0.666 -33.070 1.00 85.12 164 GLY A O 1
ATOM 1243 N N . GLN A 1 165 ? 9.936 -0.121 -31.292 1.00 86.06 165 GLN A N 1
ATOM 1244 C CA . GLN A 1 165 ? 9.685 1.259 -31.707 1.00 86.06 165 GLN A CA 1
ATOM 1245 C C . GLN A 1 165 ? 10.780 2.191 -31.191 1.00 86.06 165 GLN A C 1
ATOM 1247 O O . GLN A 1 165 ? 11.165 2.122 -30.027 1.00 86.06 165 GLN A O 1
ATOM 1252 N N . LEU A 1 166 ? 11.298 3.068 -32.056 1.00 87.38 166 LEU A N 1
ATOM 1253 C CA . LEU A 1 166 ? 12.350 4.021 -31.692 1.00 87.38 166 LEU A CA 1
ATOM 1254 C C . LEU A 1 166 ? 11.780 5.108 -30.772 1.00 87.38 166 LEU A C 1
ATOM 1256 O O . LEU A 1 166 ? 10.991 5.937 -31.217 1.00 87.38 166 LEU A O 1
ATOM 1260 N N . SER A 1 167 ? 12.228 5.132 -29.518 1.00 91.12 167 SER A N 1
ATOM 1261 C CA . SER A 1 167 ? 11.744 6.055 -28.477 1.00 91.12 167 SER A CA 1
ATOM 1262 C C . SER A 1 167 ? 12.772 7.121 -28.084 1.00 91.12 167 SER A C 1
ATOM 1264 O O . SER A 1 167 ? 12.452 8.068 -27.372 1.00 91.12 167 SER A O 1
ATOM 1266 N N . TYR A 1 168 ? 14.024 6.985 -28.530 1.00 92.81 168 TYR A N 1
ATOM 1267 C CA . TYR A 1 168 ? 15.077 7.973 -28.294 1.00 92.81 168 TYR A CA 1
ATOM 1268 C C . TYR A 1 168 ? 16.172 7.875 -29.355 1.00 92.81 168 TYR A C 1
ATOM 1270 O O . TYR A 1 168 ? 16.605 6.773 -29.696 1.00 92.81 168 TYR A O 1
ATOM 1278 N N . GLU A 1 169 ? 16.676 9.010 -29.837 1.00 91.88 169 GLU A N 1
ATOM 1279 C CA . GLU A 1 169 ? 17.844 9.053 -30.723 1.00 91.88 169 GLU A CA 1
ATOM 1280 C C . GLU A 1 169 ? 18.644 10.338 -30.528 1.00 91.88 169 GLU A C 1
ATOM 1282 O O . GLU A 1 169 ? 18.077 11.423 -30.474 1.00 91.88 169 GLU A O 1
ATOM 1287 N N . LYS A 1 170 ? 19.971 10.208 -30.471 1.00 92.44 170 LYS A N 1
ATOM 1288 C CA . LYS A 1 170 ? 20.900 11.337 -30.508 1.00 92.44 170 LYS A CA 1
ATOM 1289 C C . LYS A 1 170 ? 22.152 10.957 -31.287 1.00 92.44 170 LYS A C 1
ATOM 1291 O O . LYS A 1 170 ? 22.758 9.935 -30.981 1.00 92.44 170 LYS A O 1
ATOM 1296 N N . THR A 1 171 ? 22.545 11.776 -32.262 1.00 93.69 171 THR A N 1
ATOM 1297 C CA . THR A 1 171 ? 23.580 11.426 -33.262 1.00 93.69 171 THR A CA 1
ATOM 1298 C C . THR A 1 171 ? 24.862 12.259 -33.187 1.00 93.69 171 THR A C 1
ATOM 1300 O O . THR A 1 171 ? 25.761 12.086 -34.004 1.00 93.69 171 THR A O 1
ATOM 1303 N N . ASN A 1 172 ? 24.964 13.165 -32.214 1.00 93.62 172 ASN A N 1
ATOM 1304 C CA . ASN A 1 172 ? 26.135 14.019 -32.010 1.00 93.62 172 ASN A CA 1
ATOM 1305 C C . ASN A 1 172 ? 26.736 13.877 -30.602 1.00 93.62 172 ASN A C 1
ATOM 1307 O O . ASN A 1 172 ? 27.120 14.860 -29.964 1.00 93.62 172 ASN A O 1
ATOM 1311 N N . MET A 1 173 ? 26.783 12.647 -30.090 1.00 94.94 173 MET A N 1
ATOM 1312 C CA . MET A 1 173 ? 27.391 12.338 -28.798 1.00 94.94 173 MET A CA 1
ATOM 1313 C C . MET A 1 173 ? 28.912 12.489 -28.844 1.00 94.94 173 MET A C 1
ATOM 1315 O O . MET A 1 173 ? 29.552 12.233 -29.861 1.00 94.94 173 MET A O 1
ATOM 1319 N N . VAL A 1 174 ? 29.494 12.857 -27.703 1.00 94.31 174 VAL A N 1
ATOM 1320 C CA . VAL A 1 174 ? 30.946 12.887 -27.483 1.00 94.31 174 VAL A CA 1
ATOM 1321 C C . VAL A 1 174 ? 31.248 11.991 -26.293 1.00 94.31 174 VAL A C 1
ATOM 1323 O O . VAL A 1 174 ? 30.956 12.364 -25.163 1.00 94.31 174 VAL A O 1
ATOM 1326 N N . PHE A 1 175 ? 31.814 10.813 -26.536 1.00 93.69 175 PHE A N 1
ATOM 1327 C CA . PHE A 1 175 ? 32.278 9.886 -25.501 1.00 93.69 175 PHE A CA 1
ATOM 1328 C C . PHE A 1 175 ? 33.797 9.919 -25.327 1.00 93.69 175 PHE A C 1
ATOM 1330 O O . PHE A 1 175 ? 34.279 9.590 -24.251 1.00 93.69 175 PHE A O 1
ATOM 1337 N N . ARG A 1 176 ? 34.547 10.301 -26.370 1.00 91.75 176 ARG A N 1
ATOM 1338 C CA . ARG A 1 176 ? 36.015 10.247 -26.427 1.00 91.75 176 ARG A CA 1
ATOM 1339 C C . ARG A 1 176 ? 36.603 11.560 -26.896 1.00 91.75 176 ARG A C 1
ATOM 1341 O O . ARG A 1 176 ? 36.229 12.071 -27.958 1.00 91.75 176 ARG A O 1
ATOM 1348 N N . ASN A 1 177 ? 37.562 12.059 -26.132 1.00 92.12 177 ASN A N 1
ATOM 1349 C CA . ASN A 1 177 ? 38.319 13.252 -26.477 1.00 92.12 177 ASN A CA 1
ATOM 1350 C C . ASN A 1 177 ? 39.376 12.935 -27.546 1.00 92.12 177 ASN A C 1
ATOM 1352 O O . ASN A 1 177 ? 39.702 11.774 -27.808 1.00 92.12 177 ASN A O 1
ATOM 1356 N N . GLU A 1 178 ? 39.915 13.977 -28.176 1.00 94.12 178 GLU A N 1
ATOM 1357 C CA . GLU A 1 178 ? 41.013 13.847 -29.137 1.00 94.12 178 GLU A CA 1
ATOM 1358 C C . GLU A 1 178 ? 42.200 13.090 -28.513 1.00 94.12 178 GLU A C 1
ATOM 1360 O O . GLU A 1 178 ? 42.574 13.344 -27.371 1.00 94.12 178 GLU A O 1
ATOM 1365 N N . GLY A 1 179 ? 42.771 12.125 -29.241 1.00 90.38 179 GLY A N 1
ATOM 1366 C CA . GLY A 1 179 ? 43.890 11.301 -28.761 1.00 90.38 179 GLY A CA 1
ATOM 1367 C C . GLY A 1 179 ? 43.514 10.128 -27.840 1.00 90.38 179 GLY A C 1
ATOM 1368 O O . GLY A 1 179 ? 44.391 9.347 -27.477 1.00 90.38 179 GLY A O 1
ATOM 1369 N N . HIS A 1 180 ? 42.232 9.947 -27.503 1.00 86.06 180 HIS A N 1
ATOM 1370 C CA . HIS A 1 180 ? 41.758 8.913 -26.570 1.00 86.06 180 HIS A CA 1
ATOM 1371 C C . HIS A 1 180 ? 40.952 7.799 -27.255 1.00 86.06 180 HIS A C 1
ATOM 1373 O O . HIS A 1 180 ? 39.840 7.462 -26.850 1.00 86.06 180 HIS A O 1
ATOM 1379 N N . ASP A 1 181 ? 41.526 7.185 -28.294 1.00 81.81 181 ASP A N 1
ATOM 1380 C CA . ASP A 1 181 ? 40.877 6.082 -29.026 1.00 81.81 181 ASP A CA 1
ATOM 1381 C C . ASP A 1 181 ? 40.719 4.806 -28.184 1.00 81.81 181 ASP A C 1
ATOM 1383 O O . ASP A 1 181 ? 39.886 3.956 -28.474 1.00 81.81 181 ASP A O 1
ATOM 1387 N N . PHE A 1 182 ? 41.457 4.694 -27.078 1.00 79.12 182 PHE A N 1
ATOM 1388 C CA . PHE A 1 182 ? 41.379 3.531 -26.204 1.00 79.12 182 PHE A CA 1
ATOM 1389 C C . PHE A 1 182 ? 40.060 3.407 -25.442 1.00 79.12 182 PHE A C 1
ATOM 1391 O O . PHE A 1 182 ? 39.908 2.417 -24.745 1.00 79.12 182 PHE A O 1
ATOM 1398 N N . LEU A 1 183 ? 39.122 4.350 -25.497 1.00 84.56 183 LEU A N 1
ATOM 1399 C CA . LEU A 1 183 ? 37.773 4.122 -24.969 1.00 84.56 183 LEU A CA 1
ATOM 1400 C C . LEU A 1 183 ? 36.918 3.380 -26.004 1.00 84.56 183 LEU A C 1
ATOM 1402 O O . LEU A 1 183 ? 36.916 3.736 -27.180 1.00 84.56 183 LEU A O 1
ATOM 1406 N N . HIS A 1 184 ? 36.171 2.363 -25.582 1.00 86.88 184 HIS A N 1
ATOM 1407 C CA . HIS A 1 184 ? 35.294 1.557 -26.440 1.00 86.88 184 HIS A CA 1
ATOM 1408 C C . HIS A 1 184 ? 33.995 1.180 -25.711 1.00 86.88 184 HIS A C 1
ATOM 1410 O O . HIS A 1 184 ? 33.764 1.589 -24.582 1.00 86.88 184 HIS A O 1
ATOM 1416 N N . ASN A 1 185 ? 33.140 0.372 -26.337 1.00 88.19 185 ASN A N 1
ATOM 1417 C CA . ASN A 1 185 ? 32.046 -0.318 -25.656 1.00 88.19 185 ASN A CA 1
ATOM 1418 C C . ASN A 1 185 ? 32.581 -1.628 -25.055 1.00 88.19 185 ASN A C 1
ATOM 1420 O O . ASN A 1 185 ? 32.779 -2.588 -25.798 1.00 88.19 185 ASN A O 1
ATOM 1424 N N . ARG A 1 186 ? 32.860 -1.684 -23.743 1.00 85.25 186 ARG A N 1
ATOM 1425 C CA . ARG A 1 186 ? 33.535 -2.853 -23.128 1.00 85.25 186 ARG A CA 1
ATOM 1426 C C . ARG A 1 186 ? 32.740 -3.590 -22.064 1.00 85.25 186 ARG A C 1
ATOM 1428 O O . ARG A 1 186 ? 33.018 -4.758 -21.809 1.00 85.25 186 ARG A O 1
ATOM 1435 N N . LEU A 1 187 ? 31.788 -2.919 -21.424 1.00 87.38 187 LEU A N 1
ATOM 1436 C CA . LEU A 1 187 ? 31.094 -3.445 -20.257 1.00 87.38 187 LEU A CA 1
ATOM 1437 C C . LEU A 1 187 ? 29.581 -3.397 -20.454 1.00 87.38 187 LEU A C 1
ATOM 1439 O O . LEU A 1 187 ? 29.017 -2.344 -20.747 1.00 87.38 187 LEU A O 1
ATOM 1443 N N . ALA A 1 188 ? 28.922 -4.526 -20.202 1.00 89.81 188 ALA A N 1
ATOM 1444 C CA . ALA A 1 188 ? 27.516 -4.537 -19.824 1.00 89.81 188 ALA A CA 1
ATOM 1445 C C . ALA A 1 188 ? 27.429 -4.386 -18.303 1.00 89.81 188 ALA A C 1
ATOM 1447 O O . ALA A 1 188 ? 27.870 -5.250 -17.546 1.00 89.81 188 ALA A O 1
ATOM 1448 N N . TRP A 1 189 ? 26.903 -3.253 -17.851 1.00 89.75 189 TRP A N 1
ATOM 1449 C CA . TRP A 1 189 ? 26.836 -2.896 -16.443 1.00 89.75 189 TRP A CA 1
ATOM 1450 C C . TRP A 1 189 ? 25.468 -3.261 -15.870 1.00 89.75 189 TRP A C 1
ATOM 1452 O O . TRP A 1 189 ? 24.499 -2.508 -15.996 1.00 89.75 189 TRP A O 1
ATOM 1462 N N . PHE A 1 190 ? 25.398 -4.422 -15.218 1.00 89.12 190 PHE A N 1
ATOM 1463 C CA . PHE A 1 190 ? 24.161 -4.971 -14.670 1.00 89.12 190 PHE A CA 1
ATOM 1464 C C . PHE A 1 190 ? 23.879 -4.448 -13.257 1.00 89.12 190 PHE A C 1
ATOM 1466 O O . PHE A 1 190 ? 24.225 -5.069 -12.258 1.00 89.12 190 PHE A O 1
ATOM 1473 N N . ASN A 1 191 ? 23.259 -3.272 -13.184 1.00 86.56 191 ASN A N 1
ATOM 1474 C CA . ASN A 1 191 ? 22.849 -2.647 -11.931 1.00 86.56 191 ASN A CA 1
ATOM 1475 C C . ASN A 1 191 ? 21.334 -2.462 -11.896 1.00 86.56 191 ASN A C 1
ATOM 1477 O O . ASN A 1 191 ? 20.769 -1.847 -12.801 1.00 86.56 191 ASN A O 1
ATOM 1481 N N . ILE A 1 192 ? 20.710 -2.912 -10.808 1.00 91.38 192 ILE A N 1
ATOM 1482 C CA . ILE A 1 192 ? 19.306 -2.643 -10.491 1.00 91.38 192 ILE A CA 1
ATOM 1483 C C . ILE A 1 192 ? 19.251 -2.156 -9.054 1.00 91.38 192 ILE A C 1
ATOM 1485 O O . ILE A 1 192 ? 19.529 -2.916 -8.131 1.00 91.38 192 ILE A O 1
ATOM 1489 N N . TYR A 1 193 ? 18.957 -0.875 -8.863 1.00 90.12 193 TYR A N 1
ATOM 1490 C CA . TYR A 1 193 ? 18.887 -0.290 -7.526 1.00 90.12 193 TYR A CA 1
ATOM 1491 C C . TYR A 1 193 ? 18.099 1.022 -7.529 1.00 90.12 193 TYR A C 1
ATOM 1493 O O . TYR A 1 193 ? 17.940 1.665 -8.574 1.00 90.12 193 TYR A O 1
ATOM 1501 N N . LYS A 1 194 ? 17.616 1.427 -6.352 1.00 89.81 194 LYS A N 1
ATOM 1502 C CA . LYS A 1 194 ? 17.038 2.755 -6.104 1.00 89.81 194 LYS A CA 1
ATOM 1503 C C . LYS A 1 194 ? 18.137 3.805 -6.093 1.00 89.81 194 LYS A C 1
ATOM 1505 O O . LYS A 1 194 ? 19.178 3.613 -5.482 1.00 89.81 194 LYS A O 1
ATOM 1510 N N . GLY A 1 195 ? 17.950 4.892 -6.829 1.00 77.06 195 GLY A N 1
ATOM 1511 C CA . GLY A 1 195 ? 18.990 5.908 -6.988 1.00 77.06 195 GLY A CA 1
ATOM 1512 C C . GLY A 1 195 ? 19.121 6.777 -5.740 1.00 77.06 195 GLY A C 1
ATOM 1513 O O . GLY A 1 195 ? 18.120 7.084 -5.118 1.00 77.06 195 GLY A O 1
ATOM 1514 N N . GLY A 1 196 ? 20.329 7.240 -5.414 1.00 75.75 196 GLY A N 1
ATOM 1515 C CA . GLY A 1 196 ? 20.565 8.089 -4.240 1.00 75.75 196 GLY A CA 1
ATOM 1516 C C . GLY A 1 196 ? 21.110 7.299 -3.051 1.00 75.75 196 GLY A C 1
ATOM 1517 O O . GLY A 1 196 ? 21.853 6.340 -3.251 1.00 75.75 196 GLY A O 1
ATOM 1518 N N . MET A 1 197 ? 20.795 7.752 -1.835 1.00 78.94 197 MET A N 1
ATOM 1519 C CA . MET A 1 197 ? 21.263 7.148 -0.575 1.00 78.94 197 MET A CA 1
ATOM 1520 C C . MET A 1 197 ? 20.170 6.364 0.166 1.00 78.94 197 MET A C 1
ATOM 1522 O O . MET A 1 197 ? 20.479 5.674 1.130 1.00 78.94 197 MET A O 1
ATOM 1526 N N . ASP A 1 198 ? 18.919 6.462 -0.287 1.00 86.69 198 ASP A N 1
ATOM 1527 C CA . ASP A 1 198 ? 17.750 5.884 0.376 1.00 86.69 198 ASP A CA 1
ATOM 1528 C C . ASP A 1 198 ? 17.253 4.615 -0.340 1.00 86.69 198 ASP A C 1
ATOM 1530 O O . ASP A 1 198 ? 17.512 4.397 -1.528 1.00 86.69 198 ASP A O 1
ATOM 1534 N N . GLY A 1 199 ? 16.549 3.759 0.405 1.00 84.69 199 GLY A N 1
ATOM 1535 C CA . GLY A 1 199 ? 16.159 2.415 -0.021 1.00 84.69 199 GLY A CA 1
ATOM 1536 C C . GLY A 1 199 ? 14.734 2.305 -0.566 1.00 84.69 199 GLY A C 1
ATOM 1537 O O . GLY A 1 199 ? 14.061 3.291 -0.864 1.00 84.69 199 GLY A O 1
ATOM 1538 N N . ASN A 1 200 ? 14.258 1.068 -0.706 1.00 88.12 200 ASN A N 1
ATOM 1539 C CA . ASN A 1 200 ? 12.891 0.775 -1.134 1.00 88.12 200 ASN A CA 1
ATOM 1540 C C . ASN A 1 200 ? 11.860 1.195 -0.068 1.00 88.12 200 ASN A C 1
ATOM 1542 O O . ASN A 1 200 ? 12.055 0.936 1.116 1.00 88.12 200 ASN A O 1
ATOM 1546 N N . CYS A 1 201 ? 10.728 1.764 -0.494 1.00 85.06 201 CYS A N 1
ATOM 1547 C CA . CYS A 1 201 ? 9.576 2.012 0.385 1.00 85.06 201 CYS A CA 1
ATOM 1548 C C . CYS A 1 201 ? 8.835 0.728 0.783 1.00 85.06 201 CYS A C 1
ATOM 1550 O O . CYS A 1 201 ? 8.289 0.635 1.882 1.00 85.06 201 CYS A O 1
ATOM 1552 N N . SER A 1 202 ? 8.836 -0.256 -0.110 1.00 85.31 202 SER A N 1
ATOM 1553 C CA . SER A 1 202 ? 8.290 -1.597 0.066 1.00 85.31 202 SER A CA 1
ATOM 1554 C C . SER A 1 202 ? 9.078 -2.577 -0.802 1.00 85.31 202 SER A C 1
ATOM 1556 O O . SER A 1 202 ? 9.733 -2.187 -1.776 1.00 85.31 202 SER A O 1
ATOM 1558 N N . THR A 1 203 ? 9.026 -3.866 -0.467 1.00 87.06 203 THR A N 1
ATOM 1559 C CA . THR A 1 203 ? 9.515 -4.906 -1.377 1.00 87.06 203 THR A CA 1
ATOM 1560 C C . THR A 1 203 ? 8.758 -4.809 -2.700 1.00 87.06 203 THR A C 1
ATOM 1562 O O . THR A 1 203 ? 7.541 -4.680 -2.705 1.00 87.06 203 THR A O 1
ATOM 1565 N N . SER A 1 204 ? 9.490 -4.844 -3.809 1.00 86.00 204 SER A N 1
ATOM 1566 C CA . SER A 1 204 ? 8.955 -4.863 -5.170 1.00 86.00 204 SER A CA 1
ATOM 1567 C C . SER A 1 204 ? 9.920 -5.628 -6.071 1.00 86.00 204 SER A C 1
ATOM 1569 O O . SER A 1 204 ? 11.085 -5.829 -5.711 1.00 86.00 204 SER A O 1
ATOM 1571 N N . HIS A 1 205 ? 9.444 -6.073 -7.234 1.00 88.62 205 HIS A N 1
ATOM 1572 C CA . HIS A 1 205 ? 10.197 -6.976 -8.097 1.00 88.62 205 HIS A CA 1
ATOM 1573 C C . HIS A 1 205 ? 10.304 -6.429 -9.522 1.00 88.62 205 HIS A C 1
ATOM 1575 O O . HIS A 1 205 ? 9.379 -5.818 -10.060 1.00 88.62 205 HIS A O 1
ATOM 1581 N N . VAL A 1 206 ? 11.447 -6.697 -10.152 1.00 93.50 206 VAL A N 1
ATOM 1582 C CA . VAL A 1 206 ? 11.657 -6.491 -11.586 1.00 93.50 206 VAL A CA 1
ATOM 1583 C C . VAL A 1 206 ? 12.122 -7.806 -12.169 1.00 93.50 206 VAL A C 1
ATOM 1585 O O . VAL A 1 206 ? 13.071 -8.412 -11.674 1.00 93.50 206 VAL A O 1
ATOM 1588 N N . TYR A 1 207 ? 11.445 -8.239 -13.220 1.00 90.81 207 TYR A N 1
ATOM 1589 C CA . TYR A 1 207 ? 11.773 -9.452 -13.948 1.00 90.81 207 TYR A CA 1
ATOM 1590 C C . TYR A 1 207 ? 12.538 -9.057 -15.201 1.00 90.81 207 TYR A C 1
ATOM 1592 O O . TYR A 1 207 ? 12.092 -8.174 -15.933 1.00 90.81 207 TYR A O 1
ATOM 1600 N N . LEU A 1 208 ? 13.683 -9.696 -15.428 1.00 92.38 208 LEU A N 1
ATOM 1601 C CA . LEU A 1 208 ? 14.486 -9.526 -16.632 1.00 92.38 208 LEU A CA 1
ATOM 1602 C C . LEU A 1 208 ? 14.620 -10.865 -17.340 1.00 92.38 208 LEU A C 1
ATOM 1604 O O . LEU A 1 208 ? 14.818 -11.883 -16.679 1.00 92.38 208 LEU A O 1
ATOM 1608 N N . ASP A 1 209 ? 14.543 -10.850 -18.665 1.00 87.25 209 ASP A N 1
ATOM 1609 C CA . ASP A 1 209 ? 14.672 -12.061 -19.471 1.00 87.25 209 ASP A CA 1
ATOM 1610 C C . ASP A 1 209 ? 15.376 -11.785 -20.811 1.00 87.25 209 ASP A C 1
ATOM 1612 O O . ASP A 1 209 ? 15.437 -10.647 -21.281 1.00 87.25 209 ASP A O 1
ATOM 1616 N N . GLN A 1 210 ? 15.939 -12.836 -21.409 1.00 86.94 210 GLN A N 1
ATOM 1617 C CA . GLN A 1 210 ? 16.573 -12.873 -22.733 1.00 86.94 210 GLN A CA 1
ATOM 1618 C C . GLN A 1 210 ? 17.519 -11.697 -23.023 1.00 86.94 210 GLN A C 1
ATOM 1620 O O . GLN A 1 210 ? 17.378 -10.976 -24.016 1.00 86.94 210 GLN A O 1
ATOM 1625 N N . MET A 1 211 ? 18.503 -11.493 -22.147 1.00 90.44 211 MET A N 1
ATOM 1626 C CA . MET A 1 211 ? 19.528 -10.481 -22.376 1.00 90.44 211 MET A CA 1
ATOM 1627 C C . MET A 1 211 ? 20.466 -10.892 -23.517 1.00 90.44 211 MET A C 1
ATOM 1629 O O . MET A 1 211 ? 21.101 -11.943 -23.468 1.00 90.44 211 MET A O 1
ATOM 1633 N N . VAL A 1 212 ? 20.592 -10.019 -24.516 1.00 89.81 212 VAL A N 1
ATOM 1634 C CA . VAL A 1 212 ? 21.457 -10.194 -25.686 1.00 89.81 212 VAL A CA 1
ATOM 1635 C C . VAL A 1 212 ? 22.317 -8.948 -25.896 1.00 89.81 212 VAL A C 1
ATOM 1637 O O . VAL A 1 212 ? 21.850 -7.806 -25.808 1.00 89.81 212 VAL A O 1
ATOM 1640 N N . ILE A 1 213 ? 23.592 -9.161 -26.214 1.00 90.56 213 ILE A N 1
ATOM 1641 C CA . ILE A 1 213 ? 24.540 -8.114 -26.600 1.00 90.56 213 ILE A CA 1
ATOM 1642 C C . ILE A 1 213 ? 25.016 -8.424 -28.019 1.00 90.56 213 ILE A C 1
ATOM 1644 O O . ILE A 1 213 ? 25.486 -9.525 -28.284 1.00 90.56 213 ILE A O 1
ATOM 1648 N N . ALA A 1 214 ? 24.896 -7.443 -28.909 1.00 89.12 214 ALA A N 1
ATOM 1649 C CA . ALA A 1 214 ? 25.463 -7.466 -30.251 1.00 89.12 214 ALA A CA 1
ATOM 1650 C C . ALA A 1 214 ? 26.470 -6.320 -30.392 1.00 89.12 214 ALA A C 1
ATOM 1652 O O . ALA A 1 214 ? 26.330 -5.293 -29.721 1.00 89.12 214 ALA A O 1
ATOM 1653 N N . LEU A 1 215 ? 27.487 -6.530 -31.230 1.00 84.75 215 LEU A N 1
ATOM 1654 C CA . LEU A 1 215 ? 28.588 -5.585 -31.434 1.00 84.75 215 LEU A CA 1
ATOM 1655 C C . LEU A 1 215 ? 28.403 -4.724 -32.690 1.00 84.75 215 LEU A C 1
ATOM 1657 O O . LEU A 1 215 ? 28.764 -3.552 -32.666 1.00 84.75 215 LEU A O 1
ATOM 1661 N N . ASP A 1 216 ? 27.820 -5.288 -33.751 1.00 79.38 216 ASP A N 1
ATOM 1662 C CA . ASP A 1 216 ? 27.869 -4.678 -35.087 1.00 79.38 216 ASP A CA 1
ATOM 1663 C C . ASP A 1 216 ? 26.627 -3.842 -35.428 1.00 79.38 216 ASP A C 1
ATOM 1665 O O . ASP A 1 216 ? 26.719 -2.830 -36.117 1.00 79.38 216 ASP A O 1
ATOM 1669 N N . GLN A 1 217 ? 25.452 -4.249 -34.946 1.00 80.81 217 GLN A N 1
ATOM 1670 C CA . GLN A 1 217 ? 24.169 -3.605 -35.240 1.00 80.81 217 GLN A CA 1
ATOM 1671 C C . GLN A 1 217 ? 23.172 -3.827 -34.093 1.00 80.81 217 GLN A C 1
ATOM 1673 O O . GLN A 1 217 ? 23.390 -4.729 -33.272 1.00 80.81 217 GLN A O 1
ATOM 1678 N N . PRO A 1 218 ? 22.091 -3.020 -34.000 1.00 83.25 218 PRO A N 1
ATOM 1679 C CA . PRO A 1 218 ? 20.970 -3.338 -33.123 1.00 83.25 218 PRO A CA 1
ATOM 1680 C C . PRO A 1 218 ? 20.531 -4.790 -33.329 1.00 83.25 218 PRO A C 1
ATOM 1682 O O . PRO A 1 218 ? 20.503 -5.286 -34.454 1.00 83.25 218 PRO A O 1
ATOM 1685 N N . VAL A 1 219 ? 20.231 -5.472 -32.228 1.00 84.50 219 VAL A N 1
ATOM 1686 C CA . VAL A 1 219 ? 19.747 -6.854 -32.236 1.00 84.50 219 VAL A CA 1
ATOM 1687 C C . VAL A 1 219 ? 18.408 -6.918 -32.966 1.00 84.50 219 VAL A C 1
ATOM 1689 O O . VAL A 1 219 ? 18.158 -7.887 -33.675 1.00 84.50 219 VAL A O 1
ATOM 1692 N N . GLY A 1 220 ? 17.573 -5.888 -32.791 1.00 70.88 220 GLY A N 1
ATOM 1693 C CA . GLY A 1 220 ? 16.216 -5.860 -33.310 1.00 70.88 220 GLY A CA 1
ATOM 1694 C C . GLY A 1 220 ? 15.298 -6.850 -32.589 1.00 70.88 220 GLY A C 1
ATOM 1695 O O . GLY A 1 220 ? 15.662 -7.485 -31.589 1.00 70.88 220 GLY A O 1
ATOM 1696 N N . GLY A 1 221 ? 14.076 -6.979 -33.109 1.00 58.91 221 GLY A N 1
ATOM 1697 C CA . GLY A 1 221 ? 13.215 -8.116 -32.780 1.00 58.91 221 GLY A CA 1
ATOM 1698 C C . GLY A 1 221 ? 13.846 -9.415 -33.290 1.00 58.91 221 GLY A C 1
ATOM 1699 O O . GLY A 1 221 ? 14.618 -9.399 -34.243 1.00 58.91 221 GLY A O 1
ATOM 1700 N N . ILE A 1 222 ? 13.566 -10.549 -32.651 1.00 51.88 222 ILE A N 1
ATOM 1701 C CA . ILE A 1 222 ? 14.085 -11.830 -33.143 1.00 51.88 222 ILE A CA 1
ATOM 1702 C C . ILE A 1 222 ? 13.327 -12.181 -34.440 1.00 51.88 222 ILE A C 1
ATOM 1704 O O . ILE A 1 222 ? 12.100 -12.221 -34.435 1.00 51.88 222 ILE A O 1
ATOM 1708 N N . ASP A 1 223 ? 14.046 -12.453 -35.538 1.00 52.19 223 ASP A N 1
ATOM 1709 C CA . ASP A 1 223 ? 13.467 -12.888 -36.829 1.00 52.19 223 ASP A CA 1
ATOM 1710 C C . ASP A 1 223 ? 12.793 -14.278 -36.760 1.00 52.19 223 ASP A C 1
ATOM 1712 O O . ASP A 1 223 ? 12.029 -14.662 -37.645 1.00 52.19 223 ASP A O 1
ATOM 1716 N N . SER A 1 224 ? 13.033 -15.050 -35.696 1.00 46.91 224 SER A N 1
ATOM 1717 C CA . SER A 1 224 ? 12.121 -16.118 -35.285 1.00 46.91 224 SER A CA 1
ATOM 1718 C C . SER A 1 224 ? 11.045 -15.477 -34.430 1.00 46.91 224 SER A C 1
ATOM 1720 O O . SER A 1 224 ? 11.408 -14.974 -33.372 1.00 46.91 224 SER A O 1
ATOM 1722 N N . VAL A 1 225 ? 9.786 -15.508 -34.886 1.00 46.75 225 VAL A N 1
ATOM 1723 C CA . VAL A 1 225 ? 8.597 -14.947 -34.218 1.00 46.75 225 VAL A CA 1
ATOM 1724 C C . VAL A 1 225 ? 8.745 -15.053 -32.700 1.00 46.75 225 VAL A C 1
ATOM 1726 O O . VAL A 1 225 ? 8.400 -16.081 -32.116 1.00 46.75 225 VAL A O 1
ATOM 1729 N N . THR A 1 226 ? 9.311 -14.026 -32.052 1.00 48.88 226 THR A N 1
ATOM 1730 C CA . THR A 1 226 ? 9.231 -13.946 -30.602 1.00 48.88 226 THR A CA 1
ATOM 1731 C C . THR A 1 226 ? 7.767 -13.715 -30.381 1.00 48.88 226 THR A C 1
ATOM 1733 O O . THR A 1 226 ? 7.229 -12.681 -30.780 1.00 48.88 226 THR A O 1
ATOM 1736 N N . GLU A 1 227 ? 7.102 -14.731 -29.868 1.00 59.50 227 GLU A N 1
ATOM 1737 C CA . GLU A 1 227 ? 5.688 -14.652 -29.623 1.00 59.50 227 GLU A CA 1
ATOM 1738 C C . GLU A 1 227 ? 5.469 -13.464 -28.669 1.00 59.50 227 GLU A C 1
ATOM 1740 O O . GLU A 1 227 ? 5.970 -13.459 -27.544 1.00 59.50 227 GLU A O 1
ATOM 1745 N N . ILE A 1 228 ? 4.842 -12.391 -29.167 1.00 62.12 228 ILE A N 1
ATOM 1746 C CA . ILE A 1 228 ? 4.635 -11.167 -28.389 1.00 62.12 228 ILE A CA 1
ATOM 1747 C C . ILE A 1 228 ? 3.682 -11.538 -27.245 1.00 62.12 228 ILE A C 1
ATOM 1749 O O . ILE A 1 228 ? 2.654 -12.180 -27.505 1.00 62.12 228 ILE A O 1
ATOM 1753 N N . PRO A 1 229 ? 4.003 -11.204 -25.982 1.00 60.56 229 PRO A N 1
ATOM 1754 C CA . PRO A 1 229 ? 3.100 -11.470 -24.871 1.00 60.56 229 PRO A CA 1
ATOM 1755 C C . PRO A 1 229 ? 1.742 -10.800 -25.125 1.00 60.56 229 PRO A C 1
ATOM 1757 O O . PRO A 1 229 ? 1.699 -9.710 -25.703 1.00 60.56 229 PRO A O 1
ATOM 1760 N N . PRO A 1 230 ? 0.623 -11.418 -24.708 1.00 73.19 230 PRO A N 1
ATOM 1761 C CA . PRO A 1 230 ? -0.682 -10.797 -24.853 1.00 73.19 230 PRO A CA 1
ATOM 1762 C C . PRO A 1 230 ? -0.738 -9.393 -24.256 1.00 73.19 230 PRO A C 1
ATOM 1764 O O . PRO A 1 230 ? -0.256 -9.170 -23.144 1.00 73.19 230 PRO A O 1
ATOM 1767 N N . SER A 1 231 ? -1.383 -8.461 -24.951 1.00 75.06 231 SER A N 1
ATOM 1768 C CA . SER A 1 231 ? -1.854 -7.222 -24.334 1.00 75.06 231 SER A CA 1
ATOM 1769 C C . SER A 1 231 ? -3.290 -7.434 -23.849 1.00 75.06 231 SER A C 1
ATOM 1771 O O . SER A 1 231 ? -4.049 -8.205 -24.438 1.00 75.06 231 SER A O 1
ATOM 1773 N N . LEU A 1 232 ? -3.667 -6.798 -22.736 1.00 82.94 232 LEU A N 1
ATOM 1774 C CA . LEU A 1 232 ? -5.020 -6.895 -22.187 1.00 82.94 232 LEU A CA 1
ATOM 1775 C C . LEU A 1 232 ? -5.444 -5.573 -21.541 1.00 82.94 232 LEU A C 1
ATOM 1777 O O . LEU A 1 232 ? -4.806 -5.089 -20.597 1.00 82.94 232 LEU A O 1
ATOM 1781 N N . ARG A 1 233 ? -6.557 -5.020 -22.027 1.00 82.81 233 ARG A N 1
ATOM 1782 C CA . ARG A 1 233 ? -7.316 -3.925 -21.411 1.00 82.81 233 ARG A CA 1
ATOM 1783 C C . ARG A 1 233 ? -8.644 -4.485 -20.914 1.00 82.81 233 ARG A C 1
ATOM 1785 O O . ARG A 1 233 ? -9.307 -5.201 -21.652 1.00 82.81 233 ARG A O 1
ATOM 1792 N N . LEU A 1 234 ? -9.008 -4.162 -19.677 1.00 89.31 234 LEU A N 1
ATOM 1793 C CA . LEU A 1 234 ? -10.261 -4.549 -19.029 1.00 89.31 234 LEU A CA 1
ATOM 1794 C C . LEU A 1 234 ? -10.801 -3.320 -18.294 1.00 89.31 234 LEU A C 1
ATOM 1796 O O . LEU A 1 234 ? -10.072 -2.733 -17.496 1.00 89.31 234 LEU A O 1
ATOM 1800 N N . GLU A 1 235 ? -12.041 -2.943 -18.578 1.00 90.06 235 GLU A N 1
ATOM 1801 C CA . GLU A 1 235 ? -12.739 -1.793 -18.003 1.00 90.06 235 GLU A CA 1
ATOM 1802 C C . GLU A 1 235 ? -14.128 -2.204 -17.520 1.00 90.06 235 GLU A C 1
ATOM 1804 O O . GLU A 1 235 ? -14.796 -3.028 -18.150 1.00 90.06 235 GLU A O 1
ATOM 1809 N N . VAL A 1 236 ? -14.563 -1.633 -16.396 1.00 92.44 236 VAL A N 1
ATOM 1810 C CA . VAL A 1 236 ? -15.861 -1.918 -15.777 1.00 92.44 236 VAL A CA 1
ATOM 1811 C C . VAL A 1 236 ? -16.541 -0.605 -15.406 1.00 92.44 236 VAL A C 1
ATOM 1813 O O . VAL A 1 236 ? -15.888 0.313 -14.920 1.00 92.44 236 VAL A O 1
ATOM 1816 N N . SER A 1 237 ? -17.846 -0.487 -15.654 1.00 92.25 237 SER A N 1
ATOM 1817 C CA . SER A 1 237 ? -18.612 0.716 -15.322 1.00 92.25 237 SER A CA 1
ATOM 1818 C C . SER A 1 237 ? -20.070 0.401 -14.956 1.00 92.25 237 SER A C 1
ATOM 1820 O O . SER A 1 237 ? -20.754 -0.237 -15.765 1.00 92.25 237 SER A O 1
ATOM 1822 N N . PRO A 1 238 ? -20.572 0.873 -13.796 1.00 92.06 238 PRO A N 1
ATOM 1823 C CA . PRO A 1 238 ? -19.820 1.529 -12.712 1.00 92.06 238 PRO A CA 1
ATOM 1824 C C . PRO A 1 238 ? -18.925 0.537 -11.934 1.00 92.06 238 PRO A C 1
ATOM 1826 O O . PRO A 1 238 ? -19.235 -0.647 -11.869 1.00 92.06 238 PRO A O 1
ATOM 1829 N N . GLU A 1 239 ? -17.821 1.008 -11.332 1.00 77.94 239 GLU A N 1
ATOM 1830 C CA . GLU A 1 239 ? -16.980 0.194 -10.418 1.00 77.94 239 GLU A CA 1
ATOM 1831 C C . GLU A 1 239 ? -17.602 0.055 -9.009 1.00 77.94 239 GLU A C 1
ATOM 1833 O O . GLU A 1 239 ? -17.231 -0.839 -8.249 1.00 77.94 239 GLU A O 1
ATOM 1838 N N . GLN A 1 240 ? -18.571 0.916 -8.671 1.00 84.19 240 GLN A N 1
ATOM 1839 C CA . GLN A 1 240 ? -19.312 0.908 -7.402 1.00 84.19 240 GLN A CA 1
ATOM 1840 C C . GLN A 1 240 ? -20.835 0.876 -7.647 1.00 84.19 240 GLN A C 1
ATOM 1842 O O . GLN A 1 240 ? -21.503 1.887 -7.429 1.00 84.19 240 GLN A O 1
ATOM 1847 N N . PRO A 1 241 ? -21.386 -0.224 -8.194 1.00 91.38 241 PRO A N 1
ATO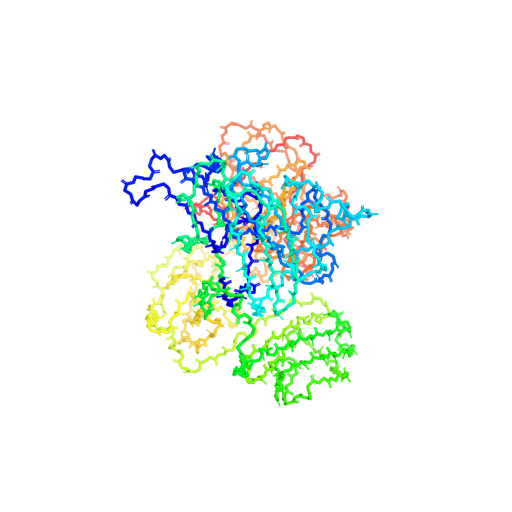M 1848 C CA . PRO A 1 241 ? -22.826 -0.366 -8.405 1.00 91.38 241 PRO A CA 1
ATOM 1849 C C . PRO A 1 241 ? -23.573 -0.513 -7.074 1.00 91.38 241 PRO A C 1
ATOM 1851 O O . PRO A 1 241 ? -23.005 -0.989 -6.086 1.00 91.38 241 PRO A O 1
ATOM 1854 N N . THR A 1 242 ? -24.865 -0.188 -7.056 1.00 90.75 242 THR A N 1
ATOM 1855 C CA . THR A 1 242 ? -25.756 -0.714 -6.009 1.00 90.75 242 THR A CA 1
ATOM 1856 C C . THR A 1 242 ? -26.036 -2.207 -6.219 1.00 90.75 242 THR A C 1
ATOM 1858 O O . THR A 1 242 ? -25.773 -2.760 -7.288 1.00 90.75 242 THR A O 1
ATOM 1861 N N . ASP A 1 243 ? -26.606 -2.882 -5.222 1.00 84.12 243 ASP A N 1
ATOM 1862 C CA . ASP A 1 243 ? -27.041 -4.286 -5.317 1.00 84.12 243 ASP A CA 1
ATOM 1863 C C . ASP A 1 243 ? -28.242 -4.510 -6.259 1.00 84.12 243 ASP A C 1
ATOM 1865 O O . ASP A 1 243 ? -28.630 -5.650 -6.523 1.00 84.12 243 ASP A O 1
ATOM 1869 N N . GLU A 1 244 ? -28.794 -3.435 -6.829 1.00 90.31 244 GLU A N 1
ATOM 1870 C CA . GLU A 1 244 ? -29.828 -3.465 -7.869 1.00 90.31 244 GLU A CA 1
ATOM 1871 C C . GLU A 1 244 ? -29.287 -3.111 -9.269 1.00 90.31 244 GLU A C 1
ATOM 1873 O O . GLU A 1 244 ? -29.972 -3.318 -10.276 1.00 90.31 244 GLU A O 1
ATOM 1878 N N . GLU A 1 245 ? -28.057 -2.600 -9.367 1.00 91.19 245 GLU A N 1
ATOM 1879 C CA . GLU A 1 245 ? -27.460 -2.126 -10.616 1.00 91.19 245 GLU A CA 1
ATOM 1880 C C . GLU A 1 245 ? -26.611 -3.201 -11.311 1.00 91.19 245 GLU A C 1
ATOM 1882 O O . GLU A 1 245 ? -25.799 -3.905 -10.712 1.00 91.19 245 GLU A O 1
ATOM 1887 N N . ALA A 1 246 ? -26.768 -3.304 -12.632 1.00 95.88 246 ALA A N 1
ATOM 1888 C CA . ALA A 1 246 ? -25.879 -4.097 -13.474 1.00 95.88 246 ALA A CA 1
ATOM 1889 C C . ALA A 1 246 ? -24.659 -3.270 -13.911 1.00 95.88 246 ALA A C 1
ATOM 1891 O O . ALA A 1 246 ? -24.733 -2.048 -14.049 1.00 95.88 246 ALA A O 1
ATOM 1892 N N . VAL A 1 247 ? -23.551 -3.946 -14.215 1.00 95.94 247 VAL A N 1
ATOM 1893 C CA . VAL A 1 247 ? -22.306 -3.309 -14.665 1.00 95.94 247 VAL A CA 1
ATOM 1894 C C . VAL A 1 247 ? -21.984 -3.683 -16.099 1.00 95.94 247 VAL A C 1
ATOM 1896 O O . VAL A 1 247 ? -22.199 -4.812 -16.543 1.00 95.94 247 VAL A O 1
ATOM 1899 N N . THR A 1 248 ? -21.427 -2.728 -16.831 1.00 97.75 248 THR A N 1
ATOM 1900 C CA . THR A 1 248 ? -20.843 -2.954 -18.149 1.00 97.75 248 THR A CA 1
ATOM 1901 C C . THR A 1 248 ? -19.387 -3.364 -17.992 1.00 97.75 248 THR A C 1
ATOM 1903 O O . THR A 1 248 ? -18.623 -2.641 -17.363 1.00 97.75 248 THR A O 1
ATOM 1906 N N . VAL A 1 249 ? -18.988 -4.475 -18.610 1.00 97.19 249 VAL A N 1
ATOM 1907 C CA . VAL A 1 249 ? -17.595 -4.930 -18.692 1.00 97.19 249 VAL A CA 1
ATOM 1908 C C . VAL A 1 249 ? -17.144 -4.908 -20.146 1.00 97.19 249 VAL A C 1
ATOM 1910 O O . VAL A 1 249 ? -17.774 -5.531 -21.003 1.00 97.19 249 VAL A O 1
ATOM 1913 N N . GLU A 1 250 ? -16.048 -4.210 -20.423 1.00 96.69 250 GLU A N 1
ATOM 1914 C CA . GLU A 1 250 ? -15.452 -4.074 -21.750 1.00 96.69 250 GLU A CA 1
ATOM 1915 C C . GLU A 1 250 ? -13.983 -4.491 -21.714 1.00 96.69 250 GLU A C 1
ATOM 1917 O O . GLU A 1 250 ? -13.237 -4.117 -20.810 1.00 96.69 250 GLU A O 1
ATOM 1922 N N . TRP A 1 251 ? -13.550 -5.289 -22.686 1.00 96.31 251 TRP A N 1
ATOM 1923 C CA . TRP A 1 251 ? -12.149 -5.685 -22.787 1.00 96.31 251 TRP A CA 1
ATOM 1924 C C . TRP A 1 251 ? -11.689 -5.820 -24.229 1.00 96.31 251 TRP A C 1
ATOM 1926 O O . TRP A 1 251 ? -12.469 -6.132 -25.132 1.00 96.31 251 TRP A O 1
ATOM 1936 N N . THR A 1 252 ? -10.387 -5.639 -24.419 1.00 93.62 252 THR A N 1
ATOM 1937 C CA . THR A 1 252 ? -9.679 -5.887 -25.676 1.00 93.62 252 THR A CA 1
ATOM 1938 C C . THR A 1 252 ? -8.350 -6.570 -25.377 1.00 93.62 252 THR A C 1
ATOM 1940 O O . THR A 1 252 ? -7.664 -6.216 -24.415 1.00 93.62 252 THR A O 1
ATOM 1943 N N . SER A 1 253 ? -7.982 -7.551 -26.197 1.00 88.44 253 SER A N 1
ATOM 1944 C CA . SER A 1 253 ? -6.685 -8.220 -26.134 1.00 88.44 253 SER A CA 1
ATOM 1945 C C . SER A 1 253 ? -6.063 -8.360 -27.516 1.00 88.44 253 SER A C 1
ATOM 1947 O O . SER A 1 253 ? -6.768 -8.571 -28.503 1.00 88.44 253 SER A O 1
ATOM 1949 N N . GLU A 1 254 ? -4.738 -8.263 -27.571 1.00 84.12 254 GLU A N 1
ATOM 1950 C CA . GLU A 1 254 ? -3.935 -8.544 -28.762 1.00 84.12 254 GLU A CA 1
ATOM 1951 C C . GLU A 1 254 ? -2.938 -9.655 -28.436 1.00 84.12 254 GLU A C 1
ATOM 1953 O O . GLU A 1 254 ? -2.549 -9.824 -27.281 1.00 84.12 254 GLU A O 1
ATOM 1958 N N . ASN A 1 255 ? -2.533 -10.439 -29.437 1.00 79.94 255 ASN A N 1
ATOM 1959 C CA . ASN A 1 255 ? -1.598 -11.569 -29.300 1.00 79.94 255 ASN A CA 1
ATOM 1960 C C . ASN A 1 255 ? -2.052 -12.705 -28.349 1.00 79.94 255 ASN A C 1
ATOM 1962 O O . ASN A 1 255 ? -1.303 -13.655 -28.111 1.00 79.94 255 ASN A O 1
ATOM 1966 N N . ALA A 1 256 ? -3.289 -12.656 -27.842 1.00 85.88 256 ALA A N 1
ATOM 1967 C CA . ALA A 1 256 ? -3.948 -13.751 -27.135 1.00 85.88 256 ALA A CA 1
ATOM 1968 C C . ALA A 1 256 ? -4.682 -14.689 -28.108 1.00 85.88 256 ALA A C 1
ATOM 1970 O O . ALA A 1 256 ? -5.263 -14.248 -29.097 1.00 85.88 256 ALA A O 1
ATOM 1971 N N . HIS A 1 257 ? -4.711 -15.984 -27.797 1.00 92.69 257 HIS A N 1
ATOM 1972 C CA . HIS A 1 257 ? -5.552 -16.982 -28.470 1.00 92.69 257 HIS A CA 1
ATOM 1973 C C . HIS A 1 257 ? -6.705 -17.466 -27.580 1.00 92.69 257 HIS A C 1
ATOM 1975 O O . HIS A 1 257 ? -7.663 -18.058 -28.077 1.00 92.69 257 HIS A O 1
ATOM 1981 N N . SER A 1 258 ? -6.643 -17.221 -26.269 1.00 91.69 258 SER A N 1
ATOM 1982 C CA . SER A 1 258 ? -7.737 -17.533 -25.352 1.00 91.69 258 SER A CA 1
ATOM 1983 C C . SER A 1 258 ? -7.813 -16.526 -24.213 1.00 91.69 258 SER A C 1
ATOM 1985 O O . SER A 1 258 ? -6.787 -16.012 -23.783 1.00 91.69 258 SER A O 1
ATOM 1987 N N . CYS A 1 259 ? -9.024 -16.264 -23.719 1.00 91.62 259 CYS A N 1
ATOM 1988 C CA . CYS A 1 259 ? -9.249 -15.504 -22.496 1.00 91.62 259 CYS A CA 1
ATOM 1989 C C . CYS A 1 259 ? -10.270 -16.224 -21.608 1.00 91.62 259 CYS A C 1
ATOM 1991 O O . CYS A 1 259 ? -11.260 -16.778 -22.099 1.00 91.62 259 CYS A O 1
ATOM 1993 N N . ARG A 1 260 ? -10.053 -16.217 -20.294 1.00 87.44 260 ARG A N 1
ATOM 1994 C CA . ARG A 1 260 ? -10.933 -16.832 -19.297 1.00 87.44 260 ARG A CA 1
ATOM 1995 C C . ARG A 1 260 ? -11.182 -15.859 -18.152 1.00 87.44 260 ARG A C 1
ATOM 1997 O O . ARG A 1 260 ? -10.244 -15.339 -17.561 1.00 87.44 260 ARG A O 1
ATOM 2004 N N . ALA A 1 261 ? -12.455 -15.623 -17.865 1.00 83.75 261 ALA A N 1
ATOM 2005 C CA . ALA A 1 261 ? -12.897 -14.832 -16.731 1.00 83.75 261 ALA A CA 1
ATOM 2006 C C . ALA A 1 261 ? -12.967 -15.678 -15.450 1.00 83.75 261 ALA A C 1
ATOM 2008 O O . ALA A 1 261 ? -13.304 -16.868 -15.514 1.00 83.75 261 ALA A O 1
ATOM 2009 N N . SER A 1 262 ? -12.703 -15.046 -14.308 1.00 67.94 262 SER A N 1
ATOM 2010 C CA . SER A 1 262 ? -12.888 -15.608 -12.964 1.00 67.94 262 SER A CA 1
ATOM 2011 C C . SER A 1 262 ? -13.296 -14.536 -11.943 1.00 67.94 262 SER A C 1
ATOM 2013 O O . SER A 1 262 ? -13.018 -13.349 -12.139 1.00 67.94 262 SER A O 1
ATOM 2015 N N . GLY A 1 263 ? -13.904 -14.962 -10.830 1.00 77.50 263 GLY A N 1
ATOM 2016 C CA . GLY A 1 263 ? -14.387 -14.095 -9.749 1.00 77.50 263 GLY A CA 1
ATOM 2017 C C . GLY A 1 263 ? -15.903 -13.896 -9.825 1.00 77.50 263 GLY A C 1
ATOM 2018 O O . GLY A 1 263 ? -16.626 -14.874 -9.966 1.00 77.50 263 GLY A O 1
ATOM 2019 N N . LEU A 1 264 ? -16.399 -12.654 -9.790 1.00 80.19 264 LEU A N 1
ATOM 2020 C CA . LEU A 1 264 ? -17.838 -12.342 -9.935 1.00 80.19 264 LEU A CA 1
ATOM 2021 C C . LEU A 1 264 ? -18.418 -12.720 -11.315 1.00 80.19 264 LEU A C 1
ATOM 2023 O O . LEU A 1 264 ? -19.621 -12.647 -11.552 1.00 80.19 264 LEU A O 1
ATOM 2027 N N . TRP A 1 265 ? -17.562 -13.121 -12.248 1.00 88.00 265 TRP A N 1
ATOM 2028 C CA . TRP A 1 265 ? -17.912 -13.585 -13.582 1.00 88.00 265 TRP A CA 1
ATOM 2029 C C . TRP A 1 265 ? -16.993 -14.739 -13.976 1.00 88.00 265 TRP A C 1
ATOM 2031 O O . TRP A 1 265 ? -15.821 -14.759 -13.609 1.00 88.00 265 TRP A O 1
ATOM 2041 N N . GLU A 1 266 ? -17.500 -15.699 -14.749 1.00 78.56 266 GLU A N 1
ATOM 2042 C CA . GLU A 1 266 ? -16.732 -16.913 -15.046 1.00 78.56 266 GLU A CA 1
ATOM 2043 C C . GLU A 1 266 ? -16.837 -17.369 -16.502 1.00 78.56 266 GLU A C 1
ATOM 2045 O O . GLU A 1 266 ? -17.801 -17.076 -17.220 1.00 78.56 266 GLU A O 1
ATOM 2050 N N . GLY A 1 267 ? -15.834 -18.132 -16.935 1.00 81.31 267 GLY A N 1
ATOM 2051 C CA . GLY A 1 267 ? -15.855 -18.893 -18.182 1.00 81.31 267 GLY A CA 1
ATOM 2052 C C . GLY A 1 267 ? -15.037 -18.274 -19.312 1.00 81.31 267 GLY A C 1
ATOM 2053 O O . GLY A 1 267 ? -14.375 -17.252 -19.152 1.00 81.31 267 GLY A O 1
ATOM 2054 N N . GLY A 1 268 ? -15.062 -18.929 -20.474 1.00 88.19 268 GLY A N 1
ATOM 2055 C CA . GLY A 1 268 ? -14.361 -18.445 -21.664 1.00 88.19 268 GLY A CA 1
ATOM 2056 C C . GLY A 1 268 ? -14.903 -17.092 -22.130 1.00 88.19 268 GLY A C 1
ATOM 2057 O O . GLY A 1 268 ? -16.110 -16.837 -22.067 1.00 88.19 268 GLY A O 1
ATOM 2058 N N . ARG A 1 269 ? -14.008 -16.221 -22.589 1.00 96.00 269 ARG A N 1
ATOM 2059 C CA . ARG A 1 269 ? -14.326 -14.916 -23.169 1.00 96.00 269 ARG A CA 1
ATOM 2060 C C . ARG A 1 269 ? -13.710 -14.811 -24.557 1.00 96.00 269 ARG A C 1
ATOM 2062 O O . ARG A 1 269 ? -12.634 -15.349 -24.809 1.00 96.00 269 ARG A O 1
ATOM 2069 N N . ALA A 1 270 ? -14.411 -14.121 -25.454 1.00 96.00 270 ALA A N 1
ATOM 2070 C CA . ALA A 1 270 ? -13.840 -13.708 -26.733 1.00 96.00 270 ALA A CA 1
ATOM 2071 C C . ALA A 1 270 ? -12.617 -12.803 -26.495 1.00 96.00 270 ALA A C 1
ATOM 2073 O O . ALA A 1 270 ? -12.462 -12.260 -25.405 1.00 96.00 270 ALA A O 1
ATOM 2074 N N . LEU A 1 271 ? -11.768 -12.607 -27.504 1.00 94.25 271 LEU A N 1
ATOM 2075 C CA . LEU A 1 271 ? -10.553 -11.786 -27.372 1.00 94.25 271 LEU A CA 1
ATOM 2076 C C . LEU A 1 271 ? -10.848 -10.288 -27.166 1.00 94.25 271 LEU A C 1
ATOM 2078 O O . LEU A 1 271 ? -10.004 -9.549 -26.670 1.00 94.25 271 LEU A O 1
ATOM 2082 N N . GLY A 1 272 ? -12.061 -9.845 -27.483 1.00 95.62 272 GLY A N 1
ATOM 2083 C CA . GLY A 1 272 ? -12.579 -8.540 -27.100 1.00 95.62 272 GLY A CA 1
ATOM 2084 C C . GLY A 1 272 ? -14.098 -8.538 -27.175 1.00 95.62 272 GLY A C 1
ATOM 2085 O O . GLY A 1 272 ? -14.670 -9.180 -28.060 1.00 95.62 272 GLY A O 1
ATOM 2086 N N . ASN A 1 273 ? -14.754 -7.888 -26.219 1.00 96.75 273 ASN A N 1
ATOM 2087 C CA . ASN A 1 273 ? -16.204 -7.720 -26.223 1.00 96.75 273 ASN A CA 1
ATOM 2088 C C . ASN A 1 273 ? -16.645 -6.646 -25.218 1.00 96.75 273 ASN A C 1
ATOM 2090 O O . ASN A 1 273 ? -15.869 -6.223 -24.361 1.00 96.75 273 ASN A O 1
ATOM 2094 N N . ARG A 1 274 ? -17.926 -6.279 -25.293 1.00 97.31 274 ARG A N 1
ATOM 2095 C CA . ARG A 1 274 ? -18.636 -5.464 -24.308 1.00 97.31 274 ARG A CA 1
ATOM 2096 C C . ARG A 1 274 ? -19.893 -6.205 -23.863 1.00 97.31 274 ARG A C 1
ATOM 2098 O O . ARG A 1 274 ? -20.742 -6.530 -24.690 1.00 97.31 274 ARG A O 1
ATOM 2105 N N . ILE A 1 275 ? -20.013 -6.480 -22.568 1.00 96.88 275 ILE A N 1
ATOM 2106 C CA . ILE A 1 275 ? -21.152 -7.202 -21.983 1.00 96.88 275 ILE A CA 1
ATOM 2107 C C . ILE A 1 275 ? -21.715 -6.450 -20.780 1.00 96.88 275 ILE A C 1
ATOM 2109 O O . ILE A 1 275 ? -21.033 -5.618 -20.189 1.00 96.88 275 ILE A O 1
ATOM 2113 N N . VAL A 1 276 ? -22.945 -6.786 -20.397 1.00 97.25 276 VAL A N 1
ATOM 2114 C CA . VAL A 1 276 ? -23.566 -6.338 -19.146 1.00 97.25 276 VAL A CA 1
ATOM 2115 C C . VAL A 1 276 ? -23.769 -7.559 -18.249 1.00 97.25 276 VAL A C 1
ATOM 2117 O O . VAL A 1 276 ? -24.270 -8.581 -18.722 1.00 97.25 276 VAL A O 1
ATOM 2120 N N . ILE A 1 277 ? -23.342 -7.472 -16.990 1.00 94.75 277 ILE A N 1
ATOM 2121 C CA . ILE A 1 277 ? -23.418 -8.543 -15.981 1.00 94.75 277 ILE A CA 1
ATOM 2122 C C . ILE A 1 277 ? -23.916 -7.986 -14.639 1.00 94.75 277 ILE A C 1
ATOM 2124 O O . ILE A 1 277 ? -23.911 -6.776 -14.430 1.00 94.75 277 ILE A O 1
ATOM 2128 N N . GLY A 1 278 ? -24.327 -8.870 -13.730 1.00 91.25 278 GLY A N 1
ATOM 2129 C CA . GLY A 1 278 ? -24.967 -8.499 -12.464 1.00 91.25 278 GLY A CA 1
ATOM 2130 C C . GLY A 1 278 ? -26.504 -8.490 -12.560 1.00 91.25 278 GLY A C 1
ATOM 2131 O O . GLY A 1 278 ? -27.048 -9.055 -13.517 1.00 91.25 278 GLY A O 1
ATOM 2132 N N . PRO A 1 279 ? -27.211 -7.866 -11.598 1.00 92.62 279 PRO A N 1
ATOM 2133 C CA . PRO A 1 279 ? -26.668 -7.205 -10.405 1.00 92.62 279 PRO A CA 1
ATOM 2134 C C . PRO A 1 279 ? -25.965 -8.186 -9.456 1.00 92.62 279 PRO A C 1
ATOM 2136 O O . PRO A 1 279 ? -26.133 -9.403 -9.566 1.00 92.62 279 PRO A O 1
ATOM 2139 N N . PHE A 1 280 ? -25.141 -7.660 -8.553 1.00 81.38 280 PHE A N 1
ATOM 2140 C CA . PHE A 1 280 ? -24.362 -8.450 -7.598 1.00 81.38 280 PHE A CA 1
ATOM 2141 C C . PHE A 1 280 ? -24.800 -8.128 -6.175 1.00 81.38 280 PHE A C 1
ATOM 2143 O O . PHE A 1 280 ? -24.986 -6.966 -5.845 1.00 81.38 280 PHE A O 1
ATOM 2150 N N . SER A 1 281 ? -24.930 -9.148 -5.326 1.00 80.56 281 SER A N 1
ATOM 2151 C CA . SER A 1 281 ? -25.304 -8.977 -3.916 1.00 80.56 281 SER A CA 1
ATOM 2152 C C . SER A 1 281 ? -24.111 -8.740 -2.985 1.00 80.56 281 SER A C 1
ATOM 2154 O O . SER A 1 281 ? -24.309 -8.436 -1.815 1.00 80.56 281 SER A O 1
ATOM 2156 N N . GLU A 1 282 ? -22.880 -8.927 -3.472 1.00 74.81 282 GLU A N 1
ATOM 2157 C CA . GLU A 1 282 ? -21.643 -8.820 -2.692 1.00 74.81 282 GLU A CA 1
ATOM 2158 C C . GLU A 1 282 ? -20.506 -8.250 -3.555 1.00 74.81 282 GLU A C 1
ATOM 2160 O O . GLU A 1 282 ? -20.438 -8.507 -4.763 1.00 74.81 282 GLU A O 1
ATOM 2165 N N . SER A 1 283 ? -19.593 -7.501 -2.930 1.00 79.69 283 SER A N 1
ATOM 2166 C CA . SER A 1 283 ? -18.369 -6.998 -3.564 1.00 79.69 283 SER A CA 1
ATOM 2167 C C . SER A 1 283 ? -17.413 -8.130 -3.938 1.00 79.69 283 SER A C 1
ATOM 2169 O O . SER A 1 283 ? -17.278 -9.124 -3.226 1.00 79.69 283 SER A O 1
ATOM 2171 N N . GLY A 1 284 ? -16.681 -7.975 -5.038 1.00 73.31 284 GLY A N 1
ATOM 2172 C CA . GLY A 1 284 ? -15.774 -9.014 -5.517 1.00 73.31 284 GLY A CA 1
ATOM 2173 C C . GLY A 1 284 ? -14.879 -8.566 -6.664 1.00 73.31 284 GLY A C 1
ATOM 2174 O O . GLY A 1 284 ? -14.795 -7.387 -6.994 1.00 73.31 284 GLY A O 1
ATOM 2175 N N . VAL A 1 285 ? -14.169 -9.516 -7.271 1.00 75.56 285 VAL A N 1
ATOM 2176 C CA . VAL A 1 285 ? -13.198 -9.236 -8.340 1.00 75.56 285 VAL A CA 1
ATOM 2177 C C . VAL A 1 285 ? -13.729 -9.729 -9.678 1.00 75.56 285 VAL A C 1
ATOM 2179 O O . VAL A 1 285 ? -14.210 -10.853 -9.786 1.00 75.56 285 VAL A O 1
ATOM 2182 N N . LEU A 1 286 ? -13.582 -8.917 -10.719 1.00 78.69 286 LEU A N 1
ATOM 2183 C CA . LEU A 1 286 ? -13.716 -9.317 -12.113 1.00 78.69 286 LEU A CA 1
ATOM 2184 C C . LEU A 1 286 ? -12.307 -9.487 -12.693 1.00 78.69 286 LEU A C 1
ATOM 2186 O O . LEU A 1 286 ? -11.640 -8.508 -13.026 1.00 78.69 286 LEU A O 1
ATOM 2190 N N . GLN A 1 287 ? -11.829 -10.729 -12.789 1.00 80.31 287 GLN A N 1
ATOM 2191 C CA . GLN A 1 287 ? -10.524 -11.047 -13.376 1.00 80.31 287 GLN A CA 1
ATOM 2192 C C . GLN A 1 287 ? -10.680 -11.623 -14.783 1.00 80.31 287 GLN A C 1
ATOM 2194 O O . GLN A 1 287 ? -11.607 -12.390 -15.037 1.00 80.31 287 GLN A O 1
ATOM 2199 N N . LEU A 1 288 ? -9.765 -11.263 -15.681 1.00 86.06 288 LEU A N 1
ATOM 2200 C CA . LEU A 1 288 ? -9.628 -11.828 -17.016 1.00 86.06 288 LEU A CA 1
ATOM 2201 C C . LEU A 1 288 ? -8.172 -12.231 -17.252 1.00 86.06 288 LEU A C 1
ATOM 2203 O O . LEU A 1 288 ? -7.271 -11.393 -17.196 1.00 86.06 288 LEU A O 1
ATOM 2207 N N . ASP A 1 289 ? -7.964 -13.514 -17.527 1.00 72.44 289 ASP A N 1
ATOM 2208 C CA . ASP A 1 289 ? -6.676 -14.095 -17.890 1.00 72.44 289 ASP A CA 1
ATOM 2209 C C . ASP A 1 289 ? -6.675 -14.417 -19.377 1.00 72.44 289 ASP A C 1
ATOM 2211 O O . ASP A 1 289 ? -7.493 -15.216 -19.832 1.00 72.44 289 ASP A O 1
ATOM 2215 N N . CYS A 1 290 ? -5.761 -13.818 -20.131 1.00 78.50 290 CYS A N 1
ATOM 2216 C CA . CYS A 1 290 ? -5.571 -14.088 -21.545 1.00 78.50 290 CYS A CA 1
ATOM 2217 C C . CYS A 1 290 ? -4.233 -14.783 -21.784 1.00 78.50 290 CYS A C 1
ATOM 2219 O O . CYS A 1 290 ? -3.187 -14.337 -21.310 1.00 78.50 290 CYS A O 1
ATOM 2221 N N . GLU A 1 291 ? -4.269 -15.879 -22.532 1.00 75.50 291 GLU A N 1
ATOM 2222 C CA . GLU A 1 291 ? -3.099 -16.664 -22.899 1.00 75.50 291 GLU A CA 1
ATOM 2223 C C . GLU A 1 291 ? -2.813 -16.488 -24.382 1.00 75.50 291 GLU A C 1
ATOM 2225 O O . GLU A 1 291 ? -3.706 -16.517 -25.233 1.00 75.50 291 GLU A O 1
ATOM 2230 N N . GLY A 1 292 ? -1.538 -16.284 -24.664 1.00 77.94 292 GLY A N 1
ATOM 2231 C CA . GLY A 1 292 ? -0.967 -16.166 -25.979 1.00 77.94 292 GLY A CA 1
ATOM 2232 C C . GLY A 1 292 ? 0.252 -17.048 -26.084 1.00 77.94 292 GLY A C 1
ATOM 2233 O O . GLY A 1 292 ? 0.773 -17.606 -25.122 1.00 77.94 292 GLY A O 1
ATOM 2234 N N . HIS A 1 293 ? 0.711 -17.110 -27.307 1.00 71.94 293 HIS A N 1
ATOM 2235 C CA . HIS A 1 293 ? 1.994 -17.644 -27.692 1.00 71.94 293 HIS A CA 1
ATOM 2236 C C . HIS A 1 293 ? 3.124 -17.017 -26.819 1.00 71.94 293 HIS A C 1
ATOM 2238 O O . HIS A 1 293 ? 3.862 -17.709 -26.121 1.00 71.94 293 HIS A O 1
ATOM 2244 N N . GLY A 1 294 ? 3.120 -15.689 -26.642 1.00 61.81 294 GLY A N 1
ATOM 2245 C CA . GLY A 1 294 ? 4.116 -14.982 -25.826 1.00 61.81 294 GLY A CA 1
ATOM 2246 C C . GLY A 1 294 ? 3.948 -15.062 -24.307 1.00 61.81 294 GLY A C 1
ATOM 2247 O O . GLY A 1 294 ? 4.567 -14.284 -23.582 1.00 61.81 294 GLY A O 1
ATOM 2248 N N . GLY A 1 295 ? 3.080 -15.940 -23.799 1.00 61.12 295 GLY A N 1
ATOM 2249 C CA . GLY A 1 295 ? 2.800 -16.088 -22.371 1.00 61.12 295 GLY A CA 1
ATOM 2250 C C . GLY A 1 295 ? 1.398 -15.622 -21.980 1.00 61.12 295 GLY A C 1
ATOM 2251 O O . GLY A 1 295 ? 0.432 -15.847 -22.703 1.00 61.12 295 GLY A O 1
ATOM 2252 N N . LYS A 1 296 ? 1.253 -15.018 -20.796 1.00 62.72 296 LYS A N 1
ATOM 2253 C CA . LYS A 1 296 ? -0.060 -14.673 -20.222 1.00 62.72 296 LYS A CA 1
ATOM 2254 C C . LYS A 1 296 ? -0.152 -13.201 -19.836 1.00 62.72 296 LYS A C 1
ATOM 2256 O O . LYS A 1 296 ? 0.810 -12.642 -19.307 1.00 62.72 296 LYS A O 1
ATOM 2261 N N . ALA A 1 297 ? -1.330 -12.618 -20.023 1.00 60.28 297 ALA A N 1
ATOM 2262 C CA . ALA A 1 297 ? -1.708 -11.324 -19.474 1.00 60.28 297 ALA A CA 1
ATOM 2263 C C . ALA A 1 297 ? -2.937 -11.467 -18.584 1.00 60.28 297 ALA A C 1
ATOM 2265 O O . ALA A 1 297 ? -3.939 -12.049 -18.986 1.00 60.28 297 ALA A O 1
ATOM 2266 N N . THR A 1 298 ? -2.866 -10.882 -17.396 1.00 65.94 298 THR A N 1
ATOM 2267 C CA . THR A 1 298 ? -3.963 -10.881 -16.429 1.00 65.94 298 THR A CA 1
ATOM 2268 C C . THR A 1 298 ? -4.369 -9.443 -16.146 1.00 65.94 298 THR A C 1
ATOM 2270 O O . THR A 1 298 ? -3.518 -8.563 -15.962 1.00 65.94 298 THR A O 1
ATOM 2273 N N . ARG A 1 299 ? -5.675 -9.186 -16.107 1.00 70.25 299 ARG A N 1
ATOM 2274 C CA . ARG A 1 299 ? -6.246 -7.940 -15.588 1.00 70.25 299 ARG A CA 1
ATOM 2275 C C . ARG A 1 299 ? -7.325 -8.257 -14.575 1.00 70.25 299 ARG A C 1
ATOM 2277 O O . ARG A 1 299 ? -8.060 -9.225 -14.730 1.00 70.25 299 ARG A O 1
ATOM 2284 N N . ARG A 1 300 ? -7.411 -7.413 -13.554 1.00 77.81 300 ARG A N 1
ATOM 2285 C CA . ARG A 1 300 ? -8.411 -7.497 -12.496 1.00 77.81 300 ARG A CA 1
ATOM 2286 C C . ARG A 1 300 ? -9.035 -6.124 -12.285 1.00 77.81 300 ARG A C 1
ATOM 2288 O O . ARG A 1 300 ? -8.309 -5.131 -12.306 1.00 77.81 300 ARG A O 1
ATOM 2295 N N . VAL A 1 301 ? -10.344 -6.093 -12.078 1.00 75.62 301 VAL A N 1
ATOM 2296 C CA . VAL A 1 301 ? -11.083 -4.914 -11.622 1.00 75.62 301 VAL A CA 1
ATOM 2297 C C . VAL A 1 301 ? -11.857 -5.299 -10.369 1.00 75.62 301 VAL A C 1
ATOM 2299 O O . VAL A 1 301 ? -12.451 -6.375 -10.305 1.00 75.62 301 VAL A O 1
ATOM 2302 N N . GLU A 1 302 ? -11.790 -4.447 -9.357 1.00 76.88 302 GLU A N 1
ATOM 2303 C CA . GLU A 1 302 ? -12.513 -4.610 -8.100 1.00 76.88 302 GLU A CA 1
ATOM 2304 C C . GLU A 1 302 ? -13.887 -3.956 -8.243 1.00 76.88 302 GLU A C 1
ATOM 2306 O O . GLU A 1 302 ? -13.988 -2.825 -8.714 1.00 76.88 302 GLU A O 1
ATOM 2311 N N . LEU A 1 303 ? -14.939 -4.690 -7.886 1.00 80.75 303 LEU A N 1
ATOM 2312 C CA . LEU A 1 303 ? -16.315 -4.219 -7.927 1.00 80.75 303 LEU A CA 1
ATOM 2313 C C . LEU A 1 303 ? -16.836 -4.105 -6.494 1.00 80.75 303 LEU A C 1
ATOM 2315 O O . LEU A 1 303 ? -16.962 -5.123 -5.809 1.00 80.75 303 LEU A O 1
ATOM 2319 N N . LEU A 1 304 ? -17.113 -2.879 -6.042 1.00 76.50 304 LEU A N 1
ATOM 2320 C CA . LEU A 1 304 ? -17.566 -2.600 -4.675 1.00 76.50 304 LEU A CA 1
ATOM 2321 C C . LEU A 1 304 ? -19.076 -2.351 -4.665 1.00 76.50 304 LEU A C 1
ATOM 2323 O O . LEU A 1 304 ? -19.528 -1.226 -4.879 1.00 76.50 304 LEU A O 1
ATOM 2327 N N . VAL A 1 305 ? -19.858 -3.397 -4.419 1.00 80.75 305 VAL A N 1
ATOM 2328 C CA . VAL A 1 305 ? -21.317 -3.292 -4.318 1.00 80.75 305 VAL A CA 1
ATOM 2329 C C . VAL A 1 305 ? -21.664 -2.451 -3.093 1.00 80.75 305 VAL A C 1
ATOM 2331 O O . VAL A 1 305 ? -21.205 -2.747 -1.991 1.00 80.75 305 VAL A O 1
ATOM 2334 N N . ASN A 1 306 ? -22.433 -1.377 -3.281 1.00 75.75 306 ASN A N 1
ATOM 2335 C CA . ASN A 1 306 ? -22.783 -0.412 -2.229 1.00 75.75 306 ASN A CA 1
ATOM 2336 C C . ASN A 1 306 ? -21.566 0.212 -1.504 1.00 75.75 306 ASN A C 1
ATOM 2338 O O . ASN A 1 306 ? -21.700 0.745 -0.406 1.00 75.75 306 ASN A O 1
ATOM 2342 N N . GLY A 1 307 ? -20.368 0.166 -2.104 1.00 64.81 307 GLY A N 1
ATOM 2343 C CA . GLY A 1 307 ? -19.134 0.641 -1.467 1.00 64.81 307 GLY A CA 1
ATOM 2344 C C . GLY A 1 307 ? -18.615 -0.257 -0.335 1.00 64.81 307 GLY A C 1
ATOM 2345 O O . GLY A 1 307 ? -17.709 0.152 0.400 1.00 64.81 307 GLY A O 1
ATOM 2346 N N . GLU A 1 308 ? -19.159 -1.469 -0.197 1.00 61.03 308 GLU A N 1
ATOM 2347 C CA . GLU A 1 308 ? -18.695 -2.458 0.773 1.00 61.03 308 GLU A CA 1
ATOM 2348 C C . GLU A 1 308 ? -17.348 -3.056 0.336 1.00 61.03 308 GLU A C 1
ATOM 2350 O O . GLU A 1 308 ? -17.144 -3.318 -0.855 1.00 61.03 308 GLU A O 1
ATOM 2355 N N . PRO A 1 309 ? -16.394 -3.277 1.258 1.00 55.84 309 PRO A N 1
ATOM 2356 C CA . PRO A 1 309 ? -15.079 -3.801 0.912 1.00 55.84 309 PRO A CA 1
ATOM 2357 C C . PRO A 1 309 ? -15.182 -5.248 0.422 1.00 55.84 309 PRO A C 1
ATOM 2359 O O . PRO A 1 309 ? -16.010 -6.027 0.897 1.00 55.84 309 PRO A O 1
ATOM 2362 N N . ILE A 1 310 ? -14.292 -5.645 -0.494 1.00 53.91 310 ILE A N 1
ATOM 2363 C CA . ILE A 1 310 ? -14.172 -7.050 -0.895 1.00 53.91 310 ILE A CA 1
ATOM 2364 C C . ILE A 1 310 ? -13.719 -7.844 0.328 1.00 53.91 310 ILE A C 1
ATOM 2366 O O . ILE A 1 310 ? -12.554 -7.800 0.734 1.00 53.91 310 ILE A O 1
ATOM 2370 N N . THR A 1 311 ? -14.628 -8.624 0.901 1.00 56.47 311 THR A N 1
ATOM 2371 C CA . THR A 1 311 ? -14.287 -9.697 1.825 1.00 56.47 311 THR A CA 1
ATOM 2372 C C . THR A 1 311 ? -13.509 -10.729 1.020 1.00 56.47 311 THR A C 1
ATOM 2374 O O . THR A 1 311 ? -14.098 -11.624 0.430 1.00 56.47 311 THR A O 1
ATOM 2377 N N . GLN A 1 312 ? -12.177 -10.577 0.914 1.00 48.41 312 GLN A N 1
ATOM 2378 C CA . GLN A 1 312 ? -11.326 -11.472 0.122 1.00 48.41 312 GLN A CA 1
ATOM 2379 C C . GLN A 1 312 ? -11.676 -12.932 0.431 1.00 48.41 312 GLN A C 1
ATOM 2381 O O . GLN A 1 312 ? -11.228 -13.506 1.432 1.00 48.41 312 GLN A O 1
ATOM 2386 N N . GLN A 1 313 ? -12.436 -13.566 -0.457 1.00 48.91 313 GLN A N 1
ATOM 2387 C CA . GLN A 1 313 ? -12.576 -15.007 -0.476 1.00 48.91 313 GLN A CA 1
ATOM 2388 C C . GLN A 1 313 ? -11.282 -15.535 -1.094 1.00 48.91 313 GLN A C 1
ATOM 2390 O O . GLN A 1 313 ? -11.199 -15.881 -2.269 1.00 48.91 313 GLN A O 1
ATOM 2395 N N . ARG A 1 314 ? -10.206 -15.515 -0.299 1.00 63.00 314 ARG A N 1
ATOM 2396 C CA . ARG A 1 314 ? -8.962 -16.182 -0.665 1.00 63.00 314 ARG A CA 1
ATOM 2397 C C . ARG A 1 314 ? -9.296 -17.649 -0.918 1.00 63.00 314 ARG A C 1
ATOM 2399 O O . ARG A 1 314 ? -9.870 -18.325 -0.061 1.00 63.00 314 ARG A O 1
ATOM 2406 N N . VAL A 1 315 ? -8.984 -18.116 -2.122 1.00 65.19 315 VAL A N 1
ATOM 2407 C CA . VAL A 1 315 ? -9.363 -19.456 -2.570 1.00 65.19 315 VAL A CA 1
ATOM 2408 C C . VAL A 1 315 ? -8.645 -20.492 -1.709 1.00 65.19 315 VAL A C 1
ATOM 2410 O O . VAL A 1 315 ? -7.437 -20.398 -1.475 1.00 65.19 315 VAL A O 1
ATOM 2413 N N . THR A 1 316 ? -9.397 -21.482 -1.225 1.00 74.75 316 THR A N 1
ATOM 2414 C CA . THR A 1 316 ? -8.819 -22.609 -0.488 1.00 74.75 316 THR A CA 1
ATOM 2415 C C . THR A 1 316 ? -8.160 -23.577 -1.469 1.00 74.75 316 THR A C 1
ATOM 2417 O O . THR A 1 316 ? -8.831 -24.141 -2.332 1.00 74.75 316 THR A O 1
ATOM 2420 N N . ASP A 1 317 ? -6.858 -23.805 -1.322 1.00 76.56 317 ASP A N 1
ATOM 2421 C CA . ASP A 1 317 ? -6.107 -24.819 -2.056 1.00 76.56 317 ASP A CA 1
ATOM 2422 C C . ASP A 1 317 ? -5.996 -26.086 -1.202 1.00 76.56 317 ASP A C 1
ATOM 2424 O O . ASP A 1 317 ? -5.328 -26.119 -0.168 1.00 76.56 317 ASP A O 1
ATOM 2428 N N . ALA A 1 318 ? -6.647 -27.161 -1.649 1.00 77.81 318 ALA A N 1
ATOM 2429 C CA . ALA A 1 318 ? -6.663 -28.439 -0.942 1.00 77.81 318 ALA A CA 1
ATOM 2430 C C . ALA A 1 318 ? -5.280 -29.112 -0.828 1.00 77.81 318 ALA A C 1
ATOM 2432 O O . ALA A 1 318 ? -5.155 -30.096 -0.100 1.00 77.81 318 ALA A O 1
ATOM 2433 N N . ARG A 1 319 ? -4.262 -28.620 -1.547 1.00 83.12 319 ARG A N 1
ATOM 2434 C CA . ARG A 1 319 ? -2.881 -29.122 -1.485 1.00 83.12 319 ARG A CA 1
ATOM 2435 C C . ARG A 1 319 ? -2.085 -28.542 -0.317 1.00 83.12 319 ARG A C 1
ATOM 2437 O O . ARG A 1 319 ? -1.068 -29.131 0.034 1.00 83.12 319 ARG A O 1
ATOM 2444 N N . LEU A 1 320 ? -2.516 -27.413 0.247 1.00 84.81 320 LEU A N 1
ATOM 2445 C CA . LEU A 1 320 ? -1.859 -26.797 1.398 1.00 84.81 320 LEU A CA 1
ATOM 2446 C C . LEU A 1 320 ? -2.259 -27.517 2.685 1.00 84.81 320 LEU A C 1
ATOM 2448 O O . LEU A 1 320 ? -3.439 -27.798 2.930 1.00 84.81 320 LEU A O 1
ATOM 2452 N N . SER A 1 321 ? -1.269 -27.785 3.526 1.00 91.31 321 SER A N 1
ATOM 2453 C CA . SER A 1 321 ? -1.451 -28.423 4.819 1.00 91.31 321 SER A CA 1
ATOM 2454 C C . SER A 1 321 ? -2.170 -27.476 5.778 1.00 91.31 321 SER A C 1
ATOM 2456 O O . SER A 1 321 ? -1.771 -26.328 5.969 1.00 91.31 321 SER A O 1
ATOM 2458 N N . ALA A 1 322 ? -3.242 -27.962 6.408 1.00 92.56 322 ALA A N 1
ATOM 2459 C CA . ALA A 1 322 ? -3.900 -27.226 7.482 1.00 92.56 322 ALA A CA 1
ATOM 2460 C C . ALA A 1 322 ? -2.969 -27.129 8.707 1.00 92.56 322 ALA A C 1
ATOM 2462 O O . ALA A 1 322 ? -2.327 -28.130 9.048 1.00 92.56 322 ALA A O 1
ATOM 2463 N N . PRO A 1 323 ? -2.919 -25.978 9.402 1.00 95.94 323 PRO A N 1
ATOM 2464 C CA . PRO A 1 323 ? -2.234 -25.861 10.685 1.00 95.94 323 PRO A CA 1
ATOM 2465 C C . PRO A 1 323 ? -2.716 -26.918 11.687 1.00 95.94 323 PRO A C 1
ATOM 2467 O O . PRO A 1 323 ? -3.912 -27.207 11.780 1.00 95.94 323 PRO A O 1
ATOM 2470 N N . ARG A 1 324 ? -1.782 -27.495 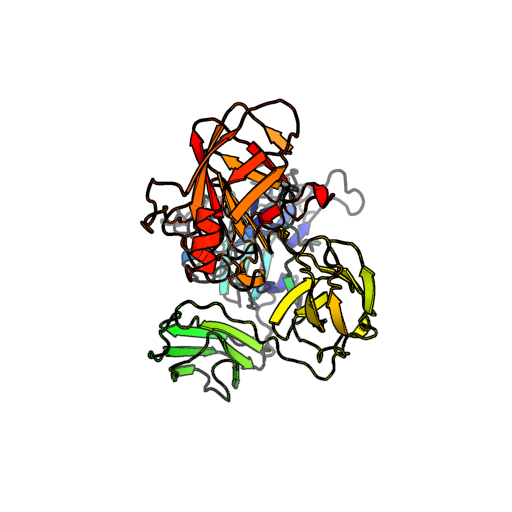12.449 1.00 95.75 324 ARG A N 1
ATOM 2471 C CA . ARG A 1 324 ? -2.054 -28.572 13.416 1.00 95.75 324 ARG A CA 1
ATOM 2472 C C . ARG A 1 324 ? -1.697 -28.148 14.833 1.00 95.75 324 ARG A C 1
ATOM 2474 O O . ARG A 1 324 ? -1.001 -27.159 15.034 1.00 95.75 324 ARG A O 1
ATOM 2481 N N . ALA A 1 325 ? -2.164 -28.929 15.807 1.00 96.12 325 ALA A N 1
ATOM 2482 C CA . ALA A 1 325 ? -1.879 -28.728 17.229 1.00 96.12 325 ALA A CA 1
ATOM 2483 C C . ALA A 1 325 ? -2.201 -27.305 17.727 1.00 96.12 325 ALA A C 1
ATOM 2485 O O . ALA A 1 325 ? -1.482 -26.758 18.562 1.00 96.12 325 ALA A O 1
ATOM 2486 N N . LEU A 1 326 ? -3.285 -26.708 17.213 1.00 97.81 326 LEU A N 1
ATOM 2487 C CA . LEU A 1 326 ? -3.805 -25.445 17.728 1.00 97.81 326 LEU A CA 1
ATOM 2488 C C . LEU A 1 326 ? -4.190 -25.622 19.200 1.00 97.81 326 LEU A C 1
ATOM 2490 O O . LEU A 1 326 ? -5.076 -26.411 19.528 1.00 97.81 326 LEU A O 1
ATOM 2494 N N . ALA A 1 327 ? -3.515 -24.892 20.079 1.00 97.56 327 ALA A N 1
ATOM 2495 C CA . ALA A 1 327 ? -3.676 -25.015 21.519 1.00 97.56 327 ALA A CA 1
ATOM 2496 C C . ALA A 1 327 ? -3.472 -23.675 22.233 1.00 97.56 327 ALA A C 1
ATOM 2498 O O . ALA A 1 327 ? -2.912 -22.718 21.692 1.00 97.56 327 ALA A O 1
ATOM 2499 N N . ILE A 1 328 ? -3.909 -23.631 23.491 1.00 96.44 328 ILE A N 1
ATOM 2500 C CA . ILE A 1 328 ? -3.591 -22.547 24.420 1.00 96.44 328 ILE A CA 1
ATOM 2501 C C . ILE A 1 328 ? -2.164 -22.776 24.926 1.00 96.44 328 ILE A C 1
ATOM 2503 O O . ILE A 1 328 ? -1.913 -23.727 25.662 1.00 96.44 328 ILE A O 1
ATOM 2507 N N . ALA A 1 329 ? -1.236 -21.907 24.539 1.00 96.00 329 ALA A N 1
ATOM 2508 C CA . ALA A 1 329 ? 0.129 -21.905 25.055 1.00 96.00 329 ALA A CA 1
ATOM 2509 C C . ALA A 1 329 ? 0.202 -21.284 26.457 1.00 96.00 329 ALA A C 1
ATOM 2511 O O . ALA A 1 329 ? 0.959 -21.740 27.309 1.00 96.00 329 ALA A O 1
ATOM 2512 N N . GLU A 1 330 ? -0.592 -20.238 26.697 1.00 93.38 330 GLU A N 1
ATOM 2513 C CA . GLU A 1 330 ? -0.647 -19.529 27.975 1.00 93.38 330 GLU A CA 1
ATOM 2514 C C . GLU A 1 330 ? -1.991 -18.824 28.141 1.00 93.38 330 GLU A C 1
ATOM 2516 O O . GLU A 1 330 ? -2.543 -18.279 27.183 1.00 93.38 330 GLU A O 1
ATOM 2521 N N . GLN A 1 331 ? -2.497 -18.796 29.371 1.00 88.88 331 GLN A N 1
ATOM 2522 C CA . GLN A 1 331 ? -3.719 -18.090 29.729 1.00 88.88 331 GLN A CA 1
ATOM 2523 C C . GLN A 1 331 ? -3.429 -17.123 30.875 1.00 88.88 331 GLN A C 1
ATOM 2525 O O . GLN A 1 331 ? -3.099 -17.538 31.986 1.00 88.88 331 GLN A O 1
ATOM 2530 N N . GLY A 1 332 ? -3.545 -15.829 30.585 1.00 82.56 332 GLY A N 1
ATOM 2531 C CA . GLY A 1 332 ? -3.543 -14.770 31.585 1.00 82.56 332 GLY A CA 1
ATOM 2532 C C . GLY A 1 332 ? -4.962 -14.412 32.029 1.00 82.56 332 GLY A C 1
ATOM 2533 O O . GLY A 1 332 ? -5.945 -15.002 31.587 1.00 82.56 332 GLY A O 1
ATOM 2534 N N . THR A 1 333 ? -5.074 -13.400 32.888 1.00 74.31 333 THR A N 1
ATOM 2535 C CA . THR A 1 333 ? -6.370 -12.853 33.327 1.00 74.31 333 THR A CA 1
ATOM 2536 C C . THR A 1 333 ? -7.050 -11.982 32.269 1.00 74.31 333 THR A C 1
ATOM 2538 O O . THR A 1 333 ? -8.262 -11.831 32.305 1.00 74.31 333 THR A O 1
ATOM 2541 N N . GLU A 1 334 ? -6.282 -11.407 31.336 1.00 75.69 334 GLU A N 1
ATOM 2542 C CA . GLU A 1 334 ? -6.765 -10.452 30.318 1.00 75.69 334 GLU A CA 1
ATOM 2543 C C . GLU A 1 334 ? -6.352 -10.842 28.887 1.00 75.69 334 GLU A C 1
ATOM 2545 O O . GLU A 1 334 ? -6.588 -10.095 27.936 1.00 75.69 334 GLU A O 1
ATOM 2550 N N . TYR A 1 335 ? -5.684 -11.989 28.721 1.00 86.25 335 TYR A N 1
ATOM 2551 C CA . TYR A 1 335 ? -5.195 -12.440 27.422 1.00 86.25 335 TYR A CA 1
ATOM 2552 C C . TYR A 1 335 ? -5.076 -13.962 27.325 1.00 86.25 335 TYR A C 1
ATOM 2554 O O . TYR A 1 335 ? -4.921 -14.666 28.325 1.00 86.25 335 TYR A O 1
ATOM 2562 N N . LEU A 1 336 ? -5.069 -14.448 26.088 1.00 90.75 336 LEU A N 1
ATOM 2563 C CA . LEU A 1 336 ? -4.848 -15.839 25.716 1.00 90.75 336 LEU A CA 1
ATOM 2564 C C . LEU A 1 336 ? -3.749 -15.888 24.658 1.00 90.75 336 LEU A C 1
ATOM 2566 O O . LEU A 1 336 ? -3.857 -15.219 23.634 1.00 90.75 336 LEU A O 1
ATOM 2570 N N . ARG A 1 337 ? -2.696 -16.677 24.873 1.00 93.69 337 ARG A N 1
ATOM 2571 C CA . ARG A 1 337 ? -1.707 -16.968 23.828 1.00 93.69 337 ARG A CA 1
ATOM 2572 C C . ARG A 1 337 ? -2.069 -18.286 23.174 1.00 93.69 337 ARG A C 1
ATOM 2574 O O . ARG A 1 337 ? -1.997 -19.337 23.804 1.00 93.69 337 ARG A O 1
ATOM 2581 N N . LEU A 1 338 ? -2.450 -18.208 21.909 1.00 96.81 338 LEU A N 1
ATOM 2582 C CA . LEU A 1 338 ? -2.646 -19.347 21.029 1.00 96.81 338 LEU A CA 1
ATOM 2583 C C . LEU A 1 338 ? -1.323 -19.684 20.343 1.00 96.81 338 LEU A C 1
ATOM 2585 O O . LEU A 1 338 ? -0.595 -18.774 19.938 1.00 96.81 338 LEU A O 1
ATOM 2589 N N . GLN A 1 339 ? -1.035 -20.973 20.179 1.00 97.56 339 GLN A N 1
ATOM 2590 C CA . GLN A 1 339 ? 0.048 -21.454 19.319 1.00 97.56 339 GLN A CA 1
ATOM 2591 C C . GLN A 1 339 ? -0.401 -22.663 18.502 1.00 97.56 339 GLN A C 1
ATOM 2593 O O . GLN A 1 339 ? -1.325 -23.375 18.897 1.00 97.56 339 GLN A O 1
ATOM 2598 N N . TRP A 1 340 ? 0.284 -22.908 17.392 1.00 97.62 340 TRP A N 1
ATOM 2599 C CA . TRP A 1 340 ? 0.115 -24.092 16.553 1.00 97.62 340 TRP A CA 1
ATOM 2600 C C . TRP A 1 340 ? 1.461 -24.520 15.954 1.00 97.62 340 TRP A C 1
ATOM 2602 O O . TRP A 1 340 ? 2.472 -23.834 16.106 1.00 97.62 340 TRP A O 1
ATOM 2612 N N . GLU A 1 341 ? 1.492 -25.682 15.305 1.00 95.44 341 GLU A N 1
ATOM 2613 C CA . GLU A 1 341 ? 2.661 -26.137 14.549 1.00 95.44 341 GLU A CA 1
ATOM 2614 C C . GLU A 1 341 ? 2.847 -25.316 13.270 1.00 95.44 341 GLU A C 1
ATOM 2616 O O . GLU A 1 341 ? 1.884 -25.027 12.557 1.00 95.44 341 GLU A O 1
ATOM 2621 N N . GLU A 1 342 ? 4.101 -24.996 12.952 1.00 88.75 342 GLU A N 1
ATOM 2622 C CA . GLU A 1 342 ? 4.454 -24.368 11.683 1.00 88.75 342 GLU A CA 1
ATOM 2623 C C . GLU A 1 342 ? 4.150 -25.308 10.506 1.00 88.75 342 GLU A C 1
ATOM 2625 O O . GLU A 1 342 ? 4.393 -26.518 10.559 1.00 88.75 342 GLU A O 1
ATOM 2630 N N . ALA A 1 343 ? 3.579 -24.749 9.442 1.00 83.19 343 ALA A N 1
ATOM 2631 C CA . ALA A 1 343 ? 3.306 -25.476 8.214 1.00 83.19 343 ALA A CA 1
ATOM 2632 C C . ALA A 1 343 ? 4.615 -25.812 7.460 1.00 83.19 343 ALA A C 1
ATOM 2634 O O . ALA A 1 343 ? 5.623 -25.130 7.643 1.00 83.19 343 ALA A O 1
ATOM 2635 N N . PRO A 1 344 ? 4.642 -26.856 6.607 1.00 84.31 344 PRO A N 1
ATOM 2636 C CA . PRO A 1 344 ? 5.871 -27.280 5.933 1.00 84.31 344 PRO A CA 1
ATOM 2637 C C . PRO A 1 344 ? 6.501 -26.179 5.060 1.00 84.31 344 PRO A C 1
ATOM 2639 O O . PRO A 1 344 ? 5.832 -25.637 4.185 1.00 84.31 344 PRO A O 1
ATOM 2642 N N . GLU A 1 345 ? 7.813 -25.938 5.201 1.00 75.19 345 GLU A N 1
ATOM 2643 C CA . GLU A 1 345 ? 8.551 -24.885 4.461 1.00 75.19 345 GLU A CA 1
ATOM 2644 C C . GLU A 1 345 ? 8.347 -24.944 2.936 1.00 75.19 345 GLU A C 1
ATOM 2646 O O . GLU A 1 345 ? 8.216 -23.922 2.268 1.00 75.19 345 GLU A O 1
ATOM 2651 N N . LYS A 1 346 ? 8.252 -26.157 2.375 1.00 79.88 346 LYS A N 1
ATOM 2652 C CA . LYS A 1 346 ? 8.043 -26.399 0.935 1.00 79.88 346 LYS A CA 1
ATOM 2653 C C . LYS A 1 346 ? 6.725 -25.842 0.373 1.00 79.88 346 LYS A C 1
ATOM 2655 O O . LYS A 1 346 ? 6.550 -25.843 -0.842 1.00 79.88 346 LYS A O 1
ATOM 2660 N N . GLU A 1 347 ? 5.781 -25.455 1.228 1.00 81.38 347 GLU A N 1
ATOM 2661 C CA . GLU A 1 347 ? 4.480 -24.901 0.834 1.00 81.38 347 GLU A CA 1
ATOM 2662 C C . GLU A 1 347 ? 4.492 -23.368 0.727 1.00 81.38 347 GLU A C 1
ATOM 2664 O O . GLU A 1 347 ? 3.481 -22.786 0.331 1.00 81.38 347 GLU A O 1
ATOM 2669 N N . ASP A 1 348 ? 5.639 -22.734 1.012 1.00 83.06 348 ASP A N 1
ATOM 2670 C CA . ASP A 1 348 ? 5.869 -21.292 0.869 1.00 83.06 348 ASP A CA 1
ATOM 2671 C C . ASP A 1 348 ? 4.857 -20.458 1.676 1.00 83.06 348 ASP A C 1
ATOM 2673 O O . ASP A 1 348 ? 4.228 -19.527 1.170 1.00 83.06 348 ASP A O 1
ATOM 2677 N N . ILE A 1 349 ? 4.632 -20.863 2.933 1.00 86.25 349 ILE A N 1
ATOM 2678 C CA . ILE A 1 349 ? 3.694 -20.215 3.855 1.00 86.25 349 ILE A CA 1
ATOM 2679 C C . ILE A 1 349 ? 4.293 -18.912 4.379 1.00 86.25 349 ILE A C 1
ATOM 2681 O O . ILE A 1 349 ? 5.347 -18.906 5.006 1.00 86.25 349 ILE A O 1
ATOM 2685 N N . VAL A 1 350 ? 3.587 -17.806 4.146 1.00 79.12 350 VAL A N 1
ATOM 2686 C CA . VAL A 1 350 ? 4.012 -16.451 4.532 1.00 79.12 350 VAL A CA 1
ATOM 2687 C C . VAL A 1 350 ? 3.208 -15.888 5.703 1.00 79.12 350 VAL A C 1
ATOM 2689 O O . VAL A 1 350 ? 3.654 -14.945 6.357 1.00 79.12 350 VAL A O 1
ATOM 2692 N N . ALA A 1 351 ? 2.024 -16.445 5.976 1.00 84.19 351 ALA A N 1
ATOM 2693 C CA . ALA A 1 351 ? 1.171 -16.019 7.080 1.00 84.19 351 ALA A CA 1
ATOM 2694 C C . ALA A 1 351 ? 0.174 -17.105 7.517 1.00 84.19 351 ALA A C 1
ATOM 2696 O O . ALA A 1 351 ? 0.030 -18.154 6.891 1.00 84.19 351 ALA A O 1
ATOM 2697 N N . TYR A 1 352 ? -0.548 -16.814 8.594 1.00 91.31 352 TYR A N 1
ATOM 2698 C CA . TYR A 1 352 ? -1.630 -17.611 9.144 1.00 91.31 352 TYR A CA 1
ATOM 2699 C C . TYR A 1 352 ? -2.836 -16.719 9.407 1.00 91.31 352 TYR A C 1
ATOM 2701 O O . TYR A 1 352 ? -2.744 -15.743 10.152 1.00 91.31 352 TYR A O 1
ATOM 2709 N N . ARG A 1 353 ? -3.974 -17.086 8.826 1.00 90.12 353 ARG A N 1
ATOM 2710 C CA . ARG A 1 353 ? -5.264 -16.435 9.036 1.00 90.12 353 ARG A CA 1
ATOM 2711 C C . ARG A 1 353 ? -5.963 -17.089 10.221 1.00 90.12 353 ARG A C 1
ATOM 2713 O O . ARG A 1 353 ? -6.241 -18.287 10.180 1.00 90.12 353 ARG A O 1
ATOM 2720 N N . VAL A 1 354 ? -6.264 -16.314 11.255 1.00 89.12 354 VAL A N 1
ATOM 2721 C CA . VAL A 1 354 ? -6.969 -16.774 12.455 1.00 89.12 354 VAL A CA 1
ATOM 2722 C C . VAL A 1 354 ? -8.428 -16.344 12.386 1.00 89.12 354 VAL A C 1
ATOM 2724 O O . VAL A 1 354 ? -8.737 -15.190 12.087 1.00 89.12 354 VAL A O 1
ATOM 2727 N N . GLN A 1 355 ? -9.323 -17.282 12.676 1.00 88.44 355 GLN A N 1
ATOM 2728 C CA . GLN A 1 355 ? -10.758 -17.064 12.771 1.00 88.44 355 GLN A CA 1
ATOM 2729 C C . GLN A 1 355 ? -11.244 -17.301 14.198 1.00 88.44 355 GLN A C 1
ATOM 2731 O O . GLN A 1 355 ? -10.738 -18.192 14.883 1.00 88.44 355 GLN A O 1
ATOM 2736 N N . VAL A 1 356 ? -12.245 -16.531 14.619 1.00 85.62 356 VAL A N 1
ATOM 2737 C CA . VAL A 1 356 ? -12.979 -16.708 15.875 1.00 85.62 356 VAL A CA 1
ATOM 2738 C C . VAL A 1 356 ? -14.472 -16.803 15.565 1.00 85.62 356 VAL A C 1
ATOM 2740 O O . VAL A 1 356 ? -15.013 -15.958 14.864 1.00 85.62 356 VAL A O 1
ATOM 2743 N N . ASN A 1 357 ? -15.133 -17.864 16.027 1.00 83.19 357 ASN A N 1
ATOM 2744 C CA . ASN A 1 357 ? -16.547 -18.155 15.753 1.00 83.19 357 ASN A CA 1
ATOM 2745 C C . ASN A 1 357 ? -16.918 -18.110 14.253 1.00 83.19 357 ASN A C 1
ATOM 2747 O O . ASN A 1 357 ? -18.039 -17.771 13.893 1.00 83.19 357 ASN A O 1
ATOM 2751 N N . GLY A 1 358 ? -15.971 -18.466 13.378 1.00 76.00 358 GLY A N 1
ATOM 2752 C CA . GLY A 1 358 ? -16.136 -18.441 11.919 1.00 76.00 358 GLY A CA 1
ATOM 2753 C C . GLY A 1 358 ? -15.793 -17.105 11.248 1.00 76.00 358 GLY A C 1
ATOM 2754 O O . GLY A 1 358 ? -15.625 -17.074 10.031 1.00 76.00 358 GLY A O 1
ATOM 2755 N N . GLU A 1 359 ? -15.603 -16.031 12.012 1.00 74.31 359 GLU A N 1
ATOM 2756 C CA . GLU A 1 359 ? -15.235 -14.712 11.493 1.00 74.31 359 GLU A CA 1
ATOM 2757 C C . GLU A 1 359 ? -13.723 -14.494 11.510 1.00 74.31 359 GLU A C 1
ATOM 2759 O O . GLU A 1 359 ? -12.999 -15.061 12.326 1.00 74.31 359 GLU A O 1
ATOM 2764 N N . PHE A 1 360 ? -13.214 -13.668 10.596 1.00 77.25 360 PHE A N 1
ATOM 2765 C CA . PHE A 1 360 ? -11.796 -13.314 10.556 1.00 77.25 360 PHE A CA 1
ATOM 2766 C C . PHE A 1 360 ? -11.410 -12.460 11.772 1.00 77.25 360 PHE A C 1
ATOM 2768 O O . PHE A 1 360 ? -12.009 -11.415 11.996 1.00 77.25 360 PHE A O 1
ATOM 2775 N N . LYS A 1 361 ? -10.380 -12.879 12.521 1.00 79.06 361 LYS A N 1
ATOM 2776 C CA . LYS A 1 361 ? -9.845 -12.111 13.655 1.00 79.06 361 LYS A CA 1
ATOM 2777 C C . LYS A 1 361 ? -8.549 -11.383 13.317 1.00 79.06 361 LYS A C 1
ATOM 2779 O O . LYS A 1 361 ? -8.446 -10.194 13.593 1.00 79.06 361 LYS A O 1
ATOM 2784 N N . ASP A 1 362 ? -7.551 -12.097 12.796 1.00 75.38 362 ASP A N 1
ATOM 2785 C CA . ASP A 1 362 ? -6.232 -11.522 12.499 1.00 75.38 362 ASP A CA 1
ATOM 2786 C C . ASP A 1 362 ? -5.440 -12.387 11.504 1.00 75.38 362 ASP A C 1
ATOM 2788 O O . ASP A 1 362 ? -5.760 -13.556 11.272 1.00 75.38 362 ASP A O 1
ATOM 2792 N N . GLU A 1 363 ? -4.379 -11.818 10.934 1.00 80.00 363 GLU A N 1
ATOM 2793 C CA . GLU A 1 363 ? -3.391 -12.510 10.111 1.00 80.00 363 GLU A CA 1
ATOM 2794 C C . GLU A 1 363 ? -1.975 -12.260 10.641 1.00 80.00 363 GLU A C 1
ATOM 2796 O O . GLU A 1 363 ? -1.479 -11.128 10.659 1.00 80.00 363 GLU A O 1
ATOM 2801 N N . VAL A 1 364 ? -1.312 -13.340 11.055 1.00 80.81 364 VAL A N 1
ATOM 2802 C CA . VAL A 1 364 ? -0.003 -13.316 11.717 1.00 80.81 364 VAL A CA 1
ATOM 2803 C C . VAL A 1 364 ? 1.042 -14.071 10.906 1.00 80.81 364 VAL A C 1
ATOM 2805 O O . VAL A 1 364 ? 0.747 -15.077 10.275 1.00 80.81 364 VAL A O 1
ATOM 2808 N N . THR A 1 365 ? 2.293 -13.616 10.934 1.00 84.69 365 THR A N 1
ATOM 2809 C CA . THR A 1 365 ? 3.402 -14.275 10.214 1.00 84.69 365 THR A CA 1
ATOM 2810 C C . THR A 1 365 ? 4.087 -15.370 11.028 1.00 84.69 365 THR A C 1
ATOM 2812 O O . THR A 1 365 ? 4.881 -16.136 10.498 1.00 84.69 365 THR A O 1
ATOM 2815 N N . GLN A 1 366 ? 3.797 -15.451 12.325 1.00 88.50 366 GLN A N 1
ATOM 2816 C CA . GLN A 1 366 ? 4.323 -16.472 13.229 1.00 88.50 366 GLN A CA 1
ATOM 2817 C C . GLN A 1 366 ? 3.189 -17.416 13.636 1.00 88.50 366 GLN A C 1
ATOM 2819 O O . GLN A 1 366 ? 2.042 -16.968 13.681 1.00 88.50 366 GLN A O 1
ATOM 2824 N N . PRO A 1 367 ? 3.468 -18.684 13.993 1.00 95.00 367 PRO A N 1
ATOM 2825 C CA . PRO A 1 367 ? 2.437 -19.662 14.338 1.00 95.00 367 PRO A CA 1
ATOM 2826 C C . PRO A 1 367 ? 1.888 -19.468 15.768 1.00 95.00 367 PRO A C 1
ATOM 2828 O O . PRO A 1 367 ? 1.797 -20.395 16.575 1.00 95.00 367 PRO A O 1
ATOM 2831 N N . ARG A 1 368 ? 1.595 -18.214 16.117 1.00 93.94 368 ARG A N 1
ATOM 2832 C CA . ARG A 1 368 ? 1.105 -17.781 17.422 1.00 93.94 368 ARG A CA 1
ATOM 2833 C C . ARG A 1 368 ? 0.303 -16.493 17.308 1.00 93.94 368 ARG A C 1
ATOM 2835 O O . ARG A 1 368 ? 0.657 -15.603 16.538 1.00 93.94 368 ARG A O 1
ATOM 2842 N N . LEU A 1 369 ? -0.714 -16.359 18.152 1.00 92.94 369 LEU A N 1
ATOM 2843 C CA . LEU A 1 369 ? -1.506 -15.138 18.303 1.00 92.94 369 LEU A CA 1
ATOM 2844 C C . LEU A 1 369 ? -1.755 -14.872 19.788 1.00 92.94 369 LEU A C 1
ATOM 2846 O O . LEU A 1 369 ? -2.076 -15.790 20.538 1.00 92.94 369 LEU A O 1
ATOM 2850 N N . THR A 1 370 ? -1.626 -13.617 20.218 1.00 89.19 370 THR A N 1
ATOM 2851 C CA . THR A 1 370 ? -2.104 -13.192 21.543 1.00 89.19 370 THR A CA 1
ATOM 2852 C C . THR A 1 370 ? -3.444 -12.498 21.368 1.00 89.19 370 THR A C 1
ATOM 2854 O O . THR A 1 370 ? -3.528 -11.498 20.664 1.00 89.19 370 THR A O 1
ATOM 2857 N N . VAL A 1 371 ? -4.482 -13.042 21.990 1.00 89.19 371 VAL A N 1
ATOM 2858 C CA . VAL A 1 371 ? -5.844 -12.514 21.941 1.00 89.19 371 VAL A CA 1
ATOM 2859 C C . VAL A 1 371 ? -6.149 -11.793 23.2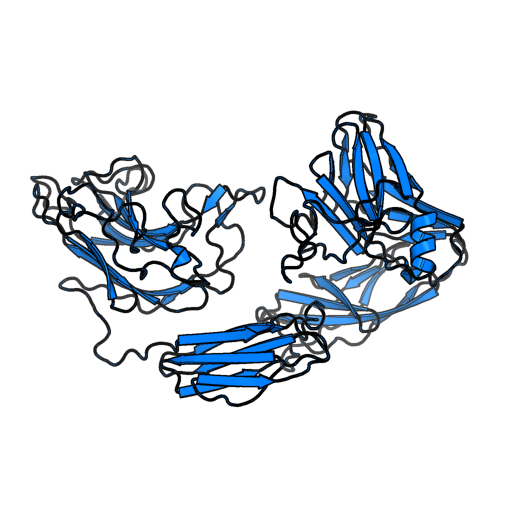47 1.00 89.19 371 VAL A C 1
ATOM 2861 O O . VAL A 1 371 ? -5.829 -12.296 24.323 1.00 89.19 371 VAL A O 1
ATOM 2864 N N . HIS A 1 372 ? -6.772 -10.625 23.135 1.00 87.38 372 HIS A N 1
ATOM 2865 C CA . HIS A 1 372 ? -7.278 -9.812 24.241 1.00 87.38 372 HIS A CA 1
ATOM 2866 C C . HIS A 1 372 ? -8.815 -9.767 24.198 1.00 87.38 372 HIS A C 1
ATOM 2868 O O . HIS A 1 372 ? -9.420 -10.425 23.353 1.00 87.38 372 HIS A O 1
ATOM 2874 N N . ASN A 1 373 ? -9.447 -8.990 25.084 1.00 86.88 373 ASN A N 1
ATOM 2875 C CA . ASN A 1 373 ? -10.910 -8.817 25.137 1.00 86.88 373 ASN A CA 1
ATOM 2876 C C . ASN A 1 373 ? -11.661 -10.107 25.512 1.00 86.88 373 ASN A C 1
ATOM 2878 O O . ASN A 1 373 ? -12.670 -10.463 24.913 1.00 86.88 373 ASN A O 1
ATOM 2882 N N . LEU A 1 374 ? -11.143 -10.818 26.518 1.00 84.75 374 LEU A N 1
ATOM 2883 C CA . LEU A 1 374 ? -11.715 -12.064 27.028 1.00 84.75 374 LEU A CA 1
ATOM 2884 C C . LEU A 1 374 ? -12.651 -11.765 28.200 1.00 84.75 374 LEU A C 1
ATOM 2886 O O . LEU A 1 374 ? -12.190 -11.545 29.320 1.00 84.75 374 LEU A O 1
ATOM 2890 N N . LEU A 1 375 ? -13.959 -11.755 27.951 1.00 83.50 375 LEU A N 1
ATOM 2891 C CA . LEU A 1 375 ? -14.948 -11.542 29.005 1.00 83.50 375 LEU A CA 1
ATOM 2892 C C . LEU A 1 375 ? -15.313 -12.865 29.708 1.00 83.50 375 LEU A C 1
ATOM 2894 O O . LEU A 1 375 ? -15.393 -13.911 29.054 1.00 83.50 375 LEU A O 1
ATOM 2898 N N . PRO A 1 376 ? -15.541 -12.847 31.036 1.00 83.25 376 PRO A N 1
ATOM 2899 C CA . PRO A 1 376 ? -15.991 -14.019 31.784 1.00 83.25 376 PRO A CA 1
ATOM 2900 C C . PRO A 1 376 ? -17.250 -14.656 31.183 1.00 83.25 376 PRO A C 1
ATOM 2902 O O . PRO A 1 376 ? -18.204 -13.961 30.845 1.00 83.25 376 PRO A O 1
ATOM 2905 N N . GLY A 1 377 ? -17.264 -15.985 31.065 1.00 82.44 377 GLY A N 1
ATOM 2906 C CA . GLY A 1 377 ? -18.402 -16.741 30.533 1.00 82.44 377 GLY A CA 1
ATOM 2907 C C . GLY A 1 377 ? -18.425 -16.892 29.008 1.00 82.44 377 GLY A C 1
ATOM 2908 O O . GLY A 1 377 ? -19.221 -17.683 28.501 1.00 82.44 377 GLY A O 1
ATOM 2909 N N . MET A 1 378 ? -17.536 -16.217 28.270 1.00 84.94 378 MET A N 1
ATOM 2910 C CA . MET A 1 378 ? -17.447 -16.380 26.818 1.00 84.94 378 MET A CA 1
ATOM 2911 C C . MET A 1 378 ? -17.047 -17.805 26.423 1.00 84.94 378 MET A C 1
ATOM 2913 O O . MET A 1 378 ? -16.151 -18.419 27.015 1.00 84.94 378 MET A O 1
ATOM 2917 N N . ARG A 1 379 ? -17.665 -18.301 25.348 1.00 89.06 379 ARG A N 1
ATOM 2918 C CA . ARG A 1 379 ? -17.255 -19.514 24.637 1.00 89.06 379 ARG A CA 1
ATOM 2919 C C . ARG A 1 379 ? -16.846 -19.130 23.219 1.00 89.06 379 ARG A C 1
ATOM 2921 O O . ARG A 1 379 ? -17.671 -18.647 22.453 1.00 89.06 379 ARG A O 1
ATOM 2928 N N . LEU A 1 380 ? -15.576 -19.338 22.895 1.00 89.31 380 LEU A N 1
ATOM 2929 C CA . LEU A 1 380 ? -14.962 -18.937 21.631 1.00 89.31 380 LEU A CA 1
ATOM 2930 C C . LEU A 1 380 ? -14.447 -20.173 20.893 1.00 89.31 380 LEU A C 1
ATOM 2932 O O . LEU A 1 380 ? -13.767 -21.002 21.494 1.00 89.31 380 LEU A O 1
ATOM 2936 N N . GLU A 1 381 ? -14.749 -20.304 19.606 1.00 94.38 381 GLU A N 1
ATOM 2937 C CA . GLU A 1 381 ? -14.164 -21.319 18.724 1.00 94.38 381 GLU A CA 1
ATOM 2938 C C . GLU A 1 381 ? -13.099 -20.678 17.831 1.00 94.38 381 GLU A C 1
ATOM 2940 O O . GLU A 1 381 ? -13.418 -19.826 17.007 1.00 94.38 381 GLU A O 1
ATOM 2945 N N . TYR A 1 382 ? -11.842 -21.103 17.963 1.00 95.81 382 TYR A N 1
ATOM 2946 C CA . TYR A 1 382 ? -10.743 -20.650 17.114 1.00 95.81 382 TYR A CA 1
ATOM 2947 C C . TYR A 1 382 ? -10.403 -21.666 16.031 1.00 95.81 382 TYR A C 1
ATOM 2949 O O . TYR A 1 382 ? -10.343 -22.872 16.285 1.00 95.81 382 TYR A O 1
ATOM 2957 N N . ARG A 1 383 ? -10.100 -21.160 14.834 1.00 96.50 383 ARG A N 1
ATOM 2958 C CA . ARG A 1 383 ? -9.536 -21.931 13.718 1.00 96.50 383 ARG A CA 1
ATOM 2959 C C . ARG A 1 383 ? -8.410 -21.152 13.062 1.00 96.50 383 ARG A C 1
ATOM 2961 O O . ARG A 1 383 ? -8.418 -19.923 13.076 1.00 96.50 383 ARG A O 1
ATOM 2968 N N . VAL A 1 384 ? -7.452 -21.861 12.472 1.00 96.25 384 VAL A N 1
ATOM 2969 C CA . VAL A 1 384 ? -6.336 -21.239 11.748 1.00 96.25 384 VAL A CA 1
ATOM 2970 C C . VAL A 1 384 ? -6.198 -21.849 10.358 1.00 96.25 384 VAL A C 1
ATOM 2972 O O . VAL A 1 384 ? -6.317 -23.061 10.192 1.00 96.25 384 VAL A O 1
ATOM 2975 N N . GLN A 1 385 ? -5.933 -21.012 9.359 1.00 94.25 385 GLN A N 1
ATOM 2976 C CA . GLN A 1 385 ? -5.574 -21.410 7.997 1.00 94.25 385 GLN A CA 1
ATOM 2977 C C . GLN A 1 385 ? -4.172 -20.893 7.666 1.00 94.25 385 GLN A C 1
ATOM 2979 O O . GLN A 1 385 ? -3.834 -19.766 8.019 1.00 94.25 385 GLN A O 1
ATOM 2984 N N . ALA A 1 386 ? -3.357 -21.692 6.981 1.00 93.62 386 ALA A N 1
ATOM 2985 C CA . ALA A 1 386 ? -2.082 -21.240 6.432 1.00 93.62 386 ALA A CA 1
ATOM 2986 C C . ALA A 1 386 ? -2.315 -20.431 5.146 1.00 93.62 386 ALA A C 1
ATOM 2988 O O . ALA A 1 386 ? -3.250 -20.716 4.396 1.00 93.62 386 ALA A O 1
ATOM 2989 N N . VAL A 1 387 ? -1.462 -19.437 4.900 1.00 83.62 387 VAL A N 1
ATOM 2990 C CA . VAL A 1 387 ? -1.480 -18.555 3.728 1.00 83.62 387 VAL A CA 1
ATOM 2991 C C . VAL A 1 387 ? -0.148 -18.695 3.004 1.00 83.62 387 VAL A C 1
ATOM 2993 O O . VAL A 1 387 ? 0.889 -18.374 3.586 1.00 83.62 387 VAL A O 1
ATOM 2996 N N . ASN A 1 388 ? -0.149 -19.134 1.746 1.00 82.25 388 ASN A N 1
ATOM 2997 C CA . ASN A 1 388 ? 1.087 -19.167 0.958 1.00 82.25 388 ASN A CA 1
ATOM 2998 C C . ASN A 1 388 ? 1.431 -17.814 0.316 1.00 82.25 388 ASN A C 1
ATOM 3000 O O . ASN A 1 388 ? 0.609 -16.899 0.290 1.00 82.25 388 ASN A O 1
ATOM 3004 N N . SER A 1 389 ? 2.634 -17.689 -0.243 1.00 72.94 389 SER A N 1
ATOM 3005 C CA . SER A 1 389 ? 3.127 -16.480 -0.928 1.00 72.94 389 SER A CA 1
ATOM 3006 C C . SER A 1 389 ? 2.238 -15.994 -2.079 1.00 72.94 389 SER A C 1
ATOM 3008 O O . SER A 1 389 ? 2.289 -14.827 -2.461 1.00 72.94 389 SER A O 1
ATOM 3010 N N . LYS A 1 390 ? 1.395 -16.880 -2.621 1.00 60.78 390 LYS A N 1
ATOM 3011 C CA . LYS A 1 390 ? 0.423 -16.595 -3.685 1.00 60.78 390 LYS A CA 1
ATOM 3012 C C . LYS A 1 390 ? -0.958 -16.194 -3.149 1.00 60.78 390 LYS A C 1
ATOM 3014 O O . LYS A 1 390 ? -1.850 -15.921 -3.944 1.00 60.78 390 LYS A O 1
ATOM 3019 N N . GLY A 1 391 ? -1.150 -16.180 -1.829 1.00 62.97 391 GLY A N 1
ATOM 3020 C CA . GLY A 1 391 ? -2.398 -15.803 -1.163 1.00 62.97 391 GLY A CA 1
ATOM 3021 C C . GLY A 1 391 ? -3.445 -16.916 -1.041 1.00 62.97 391 GLY A C 1
ATOM 3022 O O . GLY A 1 391 ? -4.559 -16.636 -0.600 1.00 62.97 391 GLY A O 1
ATOM 3023 N N . TYR A 1 392 ? -3.130 -18.167 -1.398 1.00 75.81 392 TYR A N 1
ATOM 3024 C CA . TYR A 1 392 ? -4.052 -19.297 -1.225 1.00 75.81 392 TYR A CA 1
ATOM 3025 C C . TYR A 1 392 ? -4.141 -19.729 0.239 1.00 75.81 392 TYR A C 1
ATOM 3027 O O . TYR A 1 392 ? -3.139 -19.715 0.957 1.00 75.81 392 TYR A O 1
ATOM 3035 N N . LEU A 1 393 ? -5.336 -20.155 0.658 1.00 84.12 393 LEU A N 1
ATOM 3036 C CA . LEU A 1 393 ? -5.586 -20.667 2.006 1.00 84.12 393 LEU A CA 1
ATOM 3037 C C . LEU A 1 393 ? -5.513 -22.193 2.058 1.00 84.12 393 LEU A C 1
ATOM 3039 O O . LEU A 1 393 ? -6.002 -22.871 1.157 1.00 84.12 393 LEU A O 1
ATOM 3043 N N . SER A 1 394 ? -4.994 -22.752 3.148 1.00 91.25 394 SER A N 1
ATOM 3044 C CA . SER A 1 394 ? -5.245 -24.155 3.498 1.00 91.25 394 SER A CA 1
ATOM 3045 C C . SER A 1 394 ? -6.69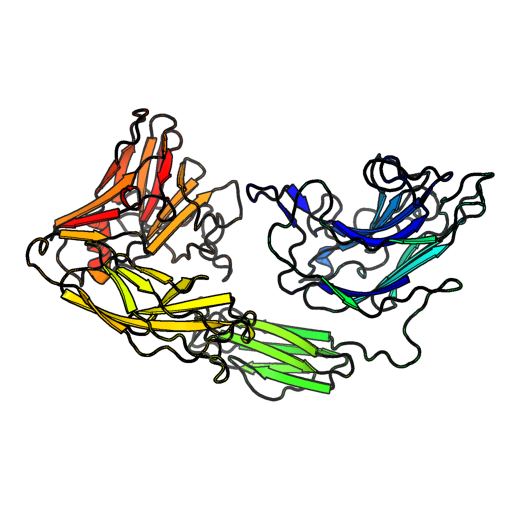9 -24.374 3.930 1.00 91.25 394 SER A C 1
ATOM 3047 O O . SER A 1 394 ? -7.442 -23.427 4.200 1.00 91.25 394 SER A O 1
ATOM 3049 N N . ARG A 1 395 ? -7.106 -25.637 4.118 1.00 90.38 395 ARG A N 1
ATOM 3050 C CA . ARG A 1 395 ? -8.291 -25.934 4.948 1.00 90.38 395 ARG A CA 1
ATOM 3051 C C . ARG A 1 395 ? -8.084 -25.400 6.380 1.00 90.38 395 ARG A C 1
ATOM 3053 O O . ARG A 1 395 ? -6.929 -25.336 6.818 1.00 90.38 395 ARG A O 1
ATOM 3060 N N . PRO A 1 396 ? -9.154 -25.026 7.107 1.00 91.44 396 PRO A N 1
ATOM 3061 C CA . PRO A 1 396 ? -9.052 -24.674 8.523 1.00 91.44 396 PRO A CA 1
ATOM 3062 C C . PRO A 1 396 ? -8.498 -25.828 9.361 1.00 91.44 396 PRO A C 1
ATOM 3064 O O . PRO A 1 396 ? -8.750 -26.995 9.059 1.00 91.44 396 PRO A O 1
ATOM 3067 N N . SER A 1 397 ? -7.778 -25.493 10.428 1.00 96.50 397 SER A N 1
ATOM 3068 C CA . SER A 1 397 ? -7.403 -26.434 11.481 1.00 96.50 397 SER A CA 1
ATOM 3069 C C . SER A 1 397 ? -8.633 -27.084 12.127 1.00 96.50 397 SER A C 1
ATOM 3071 O O . SER A 1 397 ? -9.763 -26.580 12.033 1.00 96.50 397 SER A O 1
ATOM 3073 N N . GLU A 1 398 ? -8.394 -28.160 12.880 1.00 95.75 398 GLU A N 1
ATOM 3074 C CA . GLU A 1 398 ? -9.358 -28.605 13.889 1.00 95.75 398 GLU A CA 1
ATOM 3075 C C . GLU A 1 398 ? -9.704 -27.436 14.834 1.00 95.75 398 GLU A C 1
ATOM 3077 O O . GLU A 1 398 ? -8.827 -26.607 15.127 1.00 95.75 398 GLU A O 1
ATOM 3082 N N . PRO A 1 399 ? -10.973 -27.314 15.265 1.00 96.88 399 PRO A N 1
ATOM 3083 C CA . PRO A 1 399 ? -11.396 -26.204 16.103 1.00 96.88 399 PRO A CA 1
ATOM 3084 C C . PRO A 1 399 ? -10.798 -26.309 17.502 1.00 96.88 399 PRO A C 1
ATOM 3086 O O . PRO A 1 399 ? -10.843 -27.366 18.134 1.00 96.88 399 PRO A O 1
ATOM 3089 N N . LEU A 1 400 ? -10.333 -25.180 18.028 1.00 97.38 400 LEU A N 1
ATOM 3090 C CA . LEU A 1 400 ? -10.021 -25.024 19.442 1.00 97.38 400 LEU A CA 1
ATOM 3091 C C . LEU A 1 400 ? -11.155 -24.260 20.121 1.00 97.38 400 LEU A C 1
ATOM 3093 O O . LEU A 1 400 ? -11.301 -23.053 19.935 1.00 97.38 400 LEU A O 1
ATOM 3097 N N . VAL A 1 401 ? -11.941 -24.955 20.940 1.00 96.19 401 VAL A N 1
ATOM 3098 C CA . VAL A 1 401 ? -12.991 -24.325 21.746 1.00 96.19 401 VAL A CA 1
ATOM 3099 C C . VAL A 1 401 ? -12.415 -23.901 23.093 1.00 96.19 401 VAL A C 1
ATOM 3101 O O . VAL A 1 401 ? -11.912 -24.727 23.852 1.00 96.19 401 VAL A O 1
ATOM 3104 N N . VAL A 1 402 ? -12.522 -22.612 23.403 1.00 92.38 402 VAL A N 1
ATOM 3105 C CA . VAL A 1 402 ? -12.030 -21.995 24.636 1.00 92.38 402 VAL A CA 1
ATOM 3106 C C . VAL A 1 402 ? -13.214 -21.458 25.430 1.00 92.38 402 VAL A C 1
ATOM 3108 O O . VAL A 1 402 ? -14.050 -20.727 24.903 1.00 92.38 402 VAL A O 1
ATOM 3111 N N . SER A 1 403 ? -13.290 -21.817 26.709 1.00 90.50 403 SER A N 1
ATOM 3112 C CA . SER A 1 403 ? -14.263 -21.256 27.649 1.00 90.50 403 SER A CA 1
ATOM 3113 C C . SER A 1 403 ? -13.540 -20.377 28.657 1.00 90.50 403 SER A C 1
ATOM 3115 O O . SER A 1 403 ? -12.646 -20.852 29.355 1.00 90.50 403 SER A O 1
ATOM 3117 N N . ILE A 1 404 ? -13.920 -19.104 28.725 1.00 86.69 404 ILE A N 1
ATOM 3118 C CA . ILE A 1 404 ? -13.351 -18.150 29.676 1.00 86.69 404 ILE A CA 1
ATOM 3119 C C . ILE A 1 404 ? -14.067 -18.333 31.020 1.00 86.69 404 ILE A C 1
ATOM 3121 O O . ILE A 1 404 ? -15.284 -18.140 31.078 1.00 86.69 404 ILE A O 1
ATOM 3125 N N . PRO A 1 405 ? -13.363 -18.737 32.097 1.00 82.06 405 PRO A N 1
ATOM 3126 C CA . PRO A 1 405 ? -13.997 -18.976 33.389 1.00 82.06 405 PRO A CA 1
ATOM 3127 C C . PRO A 1 405 ? -14.714 -17.729 33.919 1.00 82.06 405 PRO A C 1
ATOM 3129 O O . PRO A 1 405 ? -14.157 -16.634 33.892 1.00 82.06 405 PRO A O 1
ATOM 3132 N N . ASP A 1 406 ? -15.927 -17.906 34.444 1.00 80.25 406 ASP A N 1
ATOM 3133 C CA . ASP A 1 406 ? -16.610 -16.900 35.261 1.00 80.25 406 ASP A CA 1
ATOM 3134 C C . ASP A 1 406 ? -16.400 -17.238 36.738 1.00 80.25 406 ASP A C 1
ATOM 3136 O O . ASP A 1 406 ? -17.068 -18.108 37.297 1.00 80.25 406 ASP A O 1
ATOM 3140 N N . ASP A 1 407 ? -15.420 -16.583 37.363 1.00 71.94 407 ASP A N 1
ATOM 3141 C CA . ASP A 1 407 ? -15.101 -16.761 38.783 1.00 71.94 407 ASP A CA 1
ATOM 3142 C C . ASP A 1 407 ? -15.949 -15.868 39.710 1.00 71.94 407 ASP A C 1
ATOM 3144 O O . ASP A 1 407 ? -15.741 -15.852 40.927 1.00 71.94 407 ASP A O 1
ATOM 3148 N N . GLY A 1 408 ? -16.901 -15.117 39.143 1.00 67.69 408 GLY A N 1
ATOM 3149 C CA . GLY A 1 408 ? -17.800 -14.220 39.858 1.00 67.69 408 GLY A CA 1
ATOM 3150 C C . GLY A 1 408 ? -17.151 -12.949 40.417 1.00 67.69 408 GLY A C 1
ATOM 3151 O O . GLY A 1 408 ? -17.878 -12.096 40.927 1.00 67.69 408 GLY A O 1
ATOM 3152 N N . ARG A 1 409 ? -15.822 -12.773 40.331 1.00 60.06 409 ARG A N 1
ATOM 3153 C CA . ARG A 1 409 ? -15.120 -11.645 40.978 1.00 60.06 409 ARG A CA 1
ATOM 3154 C C . ARG A 1 409 ? -15.260 -10.328 40.216 1.00 60.06 409 ARG A C 1
ATOM 3156 O O . ARG A 1 409 ? -15.204 -9.277 40.843 1.00 60.06 409 ARG A O 1
ATOM 3163 N N . ASN A 1 410 ? -15.518 -10.388 38.907 1.00 63.56 410 ASN A N 1
ATOM 3164 C CA . ASN A 1 410 ? -15.555 -9.226 38.010 1.00 63.56 410 ASN A CA 1
ATOM 3165 C C . ASN A 1 410 ? -16.862 -9.086 37.206 1.00 63.56 410 ASN A C 1
ATOM 3167 O O . ASN A 1 410 ? -16.873 -8.442 36.166 1.00 63.56 410 ASN A O 1
ATOM 3171 N N . ARG A 1 411 ? -17.999 -9.625 37.673 1.00 70.38 411 ARG A N 1
ATOM 3172 C CA . ARG A 1 411 ? -19.281 -9.514 36.933 1.00 70.38 411 ARG A CA 1
ATOM 3173 C C . ARG A 1 411 ? -19.762 -8.081 36.684 1.00 70.38 411 ARG A C 1
ATOM 3175 O O . ARG A 1 411 ? -20.561 -7.859 35.786 1.00 70.38 411 ARG A O 1
ATOM 3182 N N . ASN A 1 412 ? -19.284 -7.118 37.472 1.00 83.31 412 ASN A N 1
ATOM 3183 C CA . ASN A 1 412 ? -19.716 -5.723 37.386 1.00 83.31 412 ASN A CA 1
ATOM 3184 C C . ASN A 1 412 ? -18.731 -4.831 36.610 1.00 83.31 412 ASN A C 1
ATOM 3186 O O . ASN A 1 412 ? -18.915 -3.612 36.604 1.00 83.31 412 ASN A O 1
ATOM 3190 N N . SER A 1 413 ? -17.686 -5.392 35.991 1.00 88.62 413 SER A N 1
ATOM 3191 C CA . SER A 1 413 ? -16.712 -4.612 35.222 1.00 88.62 413 SER A CA 1
ATOM 3192 C C . SER A 1 413 ? -16.081 -5.388 34.071 1.00 88.62 413 SER A C 1
ATOM 3194 O O . SER A 1 413 ? -15.880 -6.594 34.172 1.00 88.62 413 SER A O 1
ATOM 3196 N N . ALA A 1 414 ? -15.683 -4.680 33.020 1.00 89.25 414 ALA A N 1
ATOM 3197 C CA . ALA A 1 414 ? -14.959 -5.237 31.885 1.00 89.25 414 ALA A CA 1
ATOM 3198 C C . ALA A 1 414 ? -13.842 -4.292 31.432 1.00 89.25 414 ALA A C 1
ATOM 3200 O O . ALA A 1 414 ? -14.001 -3.075 31.494 1.00 89.25 414 ALA A O 1
ATOM 3201 N N . THR A 1 415 ? -12.751 -4.858 30.922 1.00 90.94 415 THR A N 1
ATOM 3202 C CA . THR A 1 415 ? -11.661 -4.105 30.293 1.00 90.94 415 THR A CA 1
ATOM 3203 C C . THR A 1 415 ? -11.597 -4.486 28.825 1.00 90.94 415 THR A C 1
ATOM 3205 O O . THR A 1 415 ? -11.383 -5.655 28.501 1.00 90.94 415 THR A O 1
ATOM 3208 N N . LEU A 1 416 ? -11.779 -3.507 27.938 1.00 92.94 416 LEU A N 1
ATOM 3209 C CA . LEU A 1 416 ? -11.638 -3.687 26.495 1.00 92.94 416 LEU A CA 1
ATOM 3210 C C . LEU A 1 416 ? -10.396 -2.954 25.983 1.00 92.94 416 LEU A C 1
ATOM 3212 O O . LEU A 1 416 ? -10.116 -1.823 26.365 1.00 92.94 416 LEU A O 1
ATOM 3216 N N . TYR A 1 417 ? -9.675 -3.576 25.070 1.00 93.81 417 TYR A N 1
ATOM 3217 C CA . TYR A 1 417 ? -8.573 -3.025 24.296 1.00 93.81 417 TYR A CA 1
ATOM 3218 C C . TYR A 1 417 ? -9.061 -2.718 22.877 1.00 93.81 417 TYR A C 1
ATOM 3220 O O . TYR A 1 417 ? -9.987 -3.386 22.404 1.00 93.81 417 TYR A O 1
ATOM 3228 N N . PRO A 1 418 ? -8.482 -1.716 22.194 1.00 93.94 418 PRO A N 1
ATOM 3229 C CA . PRO A 1 418 ? -8.916 -1.363 20.853 1.00 93.94 418 PRO A CA 1
ATOM 3230 C C . PRO A 1 418 ? -8.608 -2.505 19.878 1.00 93.94 418 PRO A C 1
ATOM 3232 O O . PRO A 1 418 ? -7.484 -3.005 19.826 1.00 93.94 418 PRO A O 1
ATOM 3235 N N . ASP A 1 419 ? -9.594 -2.876 19.067 1.00 87.44 419 ASP A N 1
ATOM 3236 C CA . ASP A 1 419 ? -9.393 -3.789 17.941 1.00 87.44 419 ASP A CA 1
ATOM 3237 C C . ASP A 1 419 ? -8.720 -3.052 16.770 1.00 87.44 419 ASP A C 1
ATOM 3239 O O . ASP A 1 419 ? -8.016 -3.656 15.962 1.00 87.44 419 ASP A O 1
ATOM 3243 N N . SER A 1 420 ? -8.836 -1.723 16.703 1.00 90.50 420 SER A N 1
ATOM 3244 C CA . SER A 1 420 ? -8.114 -0.874 15.747 1.00 90.50 420 SER A CA 1
ATOM 3245 C C . SER A 1 420 ? -7.728 0.457 16.382 1.00 90.50 420 SER A C 1
ATOM 3247 O O . SER A 1 420 ? -8.536 1.079 17.074 1.00 90.50 420 SER A O 1
ATOM 3249 N N . ASP A 1 421 ? -6.506 0.916 16.130 1.00 96.62 421 ASP A N 1
ATOM 3250 C CA . ASP A 1 421 ? -6.049 2.254 16.486 1.00 96.62 421 ASP A CA 1
ATOM 3251 C C . ASP A 1 421 ? -5.165 2.854 15.388 1.00 96.62 421 ASP A C 1
ATOM 3253 O O . ASP A 1 421 ? -4.458 2.166 14.662 1.00 96.62 421 ASP A O 1
ATOM 3257 N N . THR A 1 422 ? -5.263 4.163 15.191 1.00 97.19 422 THR A N 1
ATOM 3258 C CA . THR A 1 422 ? -4.381 4.896 14.276 1.00 97.19 422 THR A CA 1
ATOM 3259 C C . THR A 1 422 ? -4.420 6.382 14.609 1.00 97.19 422 THR A C 1
ATOM 3261 O O . THR A 1 422 ? -5.186 6.843 15.460 1.00 97.19 422 THR A O 1
ATOM 3264 N N . TYR A 1 423 ? -3.600 7.173 13.933 1.00 97.94 423 TYR A N 1
ATOM 3265 C CA . TYR A 1 423 ? -3.795 8.612 13.881 1.00 97.94 423 TYR A CA 1
ATOM 3266 C C . TYR A 1 423 ? -3.562 9.119 12.465 1.00 97.94 423 TYR A C 1
ATOM 3268 O O . TYR A 1 423 ? -2.657 8.687 11.763 1.00 97.94 423 TYR A O 1
ATOM 3276 N N . LEU A 1 424 ? -4.378 10.069 12.043 1.00 97.31 424 LEU A N 1
ATOM 3277 C CA . LEU A 1 424 ? -4.269 10.721 10.748 1.00 97.31 424 LEU A CA 1
ATOM 3278 C C . LEU A 1 424 ? -3.363 11.933 10.903 1.00 97.31 424 LEU A C 1
ATOM 3280 O O . LEU A 1 424 ? -3.484 12.661 11.887 1.00 97.31 424 LEU A O 1
ATOM 3284 N N . ALA A 1 425 ? -2.465 12.177 9.951 1.00 92.81 425 ALA A N 1
ATOM 3285 C CA . ALA A 1 425 ? -1.540 13.303 10.019 1.00 92.81 425 ALA A CA 1
ATOM 3286 C C . ALA A 1 425 ? -1.460 14.044 8.687 1.00 92.81 425 ALA A C 1
ATOM 3288 O O . ALA A 1 425 ? -1.173 13.455 7.652 1.00 92.81 425 ALA A O 1
ATOM 3289 N N . ARG A 1 426 ? -1.638 15.371 8.720 1.00 91.62 426 ARG A N 1
ATOM 3290 C CA . ARG A 1 426 ? -1.696 16.200 7.500 1.00 91.62 426 ARG A CA 1
ATOM 3291 C C . ARG A 1 426 ? -0.420 16.103 6.661 1.00 91.62 426 ARG A C 1
ATOM 3293 O O . ARG A 1 426 ? -0.478 16.270 5.449 1.00 91.62 426 ARG A O 1
ATOM 3300 N N . SER A 1 427 ? 0.709 15.847 7.319 1.00 85.62 427 SER A N 1
ATOM 3301 C CA . SER A 1 427 ? 2.048 15.808 6.735 1.00 85.62 427 SER A CA 1
ATOM 3302 C C . SER A 1 427 ? 2.387 14.515 5.993 1.00 85.62 427 SER A C 1
ATOM 3304 O O . SER A 1 427 ? 3.474 14.438 5.434 1.00 85.62 427 SER A O 1
ATOM 3306 N N . THR A 1 428 ? 1.533 13.486 6.023 1.00 69.25 428 THR A N 1
ATOM 3307 C CA . THR A 1 428 ? 1.817 12.214 5.348 1.00 69.25 428 THR A CA 1
ATOM 3308 C C . THR A 1 428 ? 0.566 11.596 4.741 1.00 69.25 428 THR A C 1
ATOM 3310 O O . THR A 1 428 ? -0.507 11.597 5.338 1.00 69.25 428 THR A O 1
ATOM 3313 N N . PHE A 1 429 ? 0.726 11.044 3.543 1.00 77.38 429 PHE A N 1
ATOM 3314 C CA . PHE A 1 429 ? -0.295 10.259 2.852 1.00 77.38 429 PHE A CA 1
ATOM 3315 C C . PHE A 1 429 ? -0.244 8.777 3.236 1.00 77.38 429 PHE A C 1
ATOM 3317 O O . PHE A 1 429 ? -1.052 7.997 2.749 1.00 77.38 429 PHE A O 1
ATOM 3324 N N . LYS A 1 430 ? 0.714 8.373 4.079 1.00 77.69 430 LYS A N 1
ATOM 3325 C CA . LYS A 1 430 ? 0.851 6.986 4.522 1.00 77.69 430 LYS A CA 1
ATOM 3326 C C . LYS A 1 430 ? -0.168 6.657 5.602 1.00 77.69 430 LYS A C 1
ATOM 3328 O O . LYS A 1 430 ? -0.516 7.514 6.417 1.00 77.69 430 LYS A O 1
ATOM 3333 N N . THR A 1 431 ? -0.572 5.390 5.641 1.00 81.25 431 THR A N 1
ATOM 3334 C CA . THR A 1 431 ? -1.196 4.834 6.840 1.00 81.25 431 THR A CA 1
ATOM 3335 C C . THR A 1 431 ? -0.213 4.902 8.006 1.00 81.25 431 THR A C 1
ATOM 3337 O O . THR A 1 431 ? 0.993 4.691 7.850 1.00 81.25 431 THR A O 1
ATOM 3340 N N . LEU A 1 432 ? -0.740 5.237 9.176 1.00 88.88 432 LEU A N 1
ATOM 3341 C CA . LEU A 1 432 ? -0.004 5.266 10.436 1.00 88.88 432 LEU A CA 1
ATOM 3342 C C . LEU A 1 432 ? -0.522 4.205 11.415 1.00 88.88 432 LEU A C 1
ATOM 3344 O O . LEU A 1 432 ? -0.131 4.213 12.583 1.00 88.88 432 LEU A O 1
ATOM 3348 N N . GLY A 1 433 ? -1.362 3.277 10.939 1.00 83.62 433 GLY A N 1
ATOM 3349 C CA . GLY A 1 433 ? -1.703 2.073 11.690 1.00 83.62 433 GLY A CA 1
ATOM 3350 C C . GLY A 1 433 ? -0.460 1.241 11.994 1.00 83.62 433 GLY A C 1
ATOM 3351 O O . GLY A 1 433 ? 0.558 1.342 11.300 1.00 83.62 433 GLY A O 1
ATOM 3352 N N . ARG A 1 434 ? -0.514 0.425 13.052 1.00 82.25 434 ARG A N 1
ATOM 3353 C CA . ARG A 1 434 ? 0.625 -0.343 13.590 1.00 82.25 434 ARG A CA 1
ATOM 3354 C C . ARG A 1 434 ? 1.798 0.486 14.137 1.00 82.25 434 ARG A C 1
ATOM 3356 O O . ARG A 1 434 ? 2.824 -0.071 14.548 1.00 82.25 434 ARG A O 1
ATOM 3363 N N . SER A 1 435 ? 1.702 1.815 14.124 1.00 89.81 435 SER A N 1
ATOM 3364 C CA . SER A 1 435 ? 2.649 2.693 14.811 1.00 89.81 435 SER A CA 1
ATOM 3365 C C . SER A 1 435 ? 2.566 2.441 16.310 1.00 89.81 435 SER A C 1
ATOM 3367 O O . SER A 1 435 ? 1.486 2.522 16.863 1.00 89.81 435 SER A O 1
ATOM 3369 N N . ARG A 1 436 ? 3.699 2.289 17.012 1.00 90.00 436 ARG A N 1
ATOM 3370 C CA . ARG A 1 436 ? 3.735 2.101 18.487 1.00 90.00 436 ARG A CA 1
ATOM 3371 C C . ARG A 1 436 ? 3.244 3.301 19.311 1.00 90.00 436 ARG A C 1
ATOM 3373 O O . ARG A 1 436 ? 3.314 3.288 20.546 1.00 90.00 436 ARG A O 1
ATOM 3380 N N . GLN A 1 437 ? 2.855 4.371 18.632 1.00 95.19 437 GLN A N 1
ATOM 3381 C CA . GLN A 1 437 ? 2.377 5.607 19.218 1.00 95.19 437 GLN A CA 1
ATOM 3382 C C . GLN A 1 437 ? 1.193 6.153 18.427 1.00 95.19 437 GLN A C 1
ATOM 3384 O O . GLN A 1 437 ? 1.126 6.010 17.207 1.00 95.19 437 GLN A O 1
ATOM 3389 N N . LEU A 1 438 ? 0.336 6.870 19.137 1.00 97.69 438 LEU A N 1
ATOM 3390 C CA . LEU A 1 438 ? -0.764 7.665 18.623 1.00 97.69 438 LEU A CA 1
ATOM 3391 C C . LEU A 1 438 ? -0.480 9.141 18.899 1.00 97.69 438 LEU A C 1
ATOM 3393 O O . LEU A 1 438 ? 0.199 9.467 19.874 1.00 97.69 438 LEU A O 1
ATOM 3397 N N . ALA A 1 439 ? -0.998 10.048 18.074 1.00 96.56 439 ALA A N 1
ATOM 3398 C CA . ALA A 1 439 ? -0.777 11.479 18.259 1.00 96.56 439 ALA A CA 1
ATOM 3399 C C . ALA A 1 439 ? -2.030 12.302 17.966 1.00 96.56 439 ALA A C 1
ATOM 3401 O O . ALA A 1 439 ? -2.764 12.027 17.021 1.00 96.56 439 ALA A O 1
ATOM 3402 N N . VAL A 1 440 ? -2.218 13.370 18.738 1.00 97.06 440 VAL A N 1
ATOM 3403 C CA . VAL A 1 440 ? -3.278 14.360 18.523 1.00 97.06 440 VAL A CA 1
ATOM 3404 C C . VAL A 1 440 ? -2.682 15.766 18.591 1.00 97.06 440 VAL A C 1
ATOM 3406 O O . VAL A 1 440 ? -1.898 16.082 19.488 1.00 97.06 440 VAL A O 1
ATOM 3409 N N . SER A 1 441 ? -3.005 16.596 17.597 1.00 96.00 441 SER A N 1
ATOM 3410 C CA . SER A 1 441 ? -2.537 17.982 17.474 1.00 96.00 441 SER A CA 1
ATOM 3411 C C . SER A 1 441 ? -3.424 18.766 16.501 1.00 96.00 441 SER A C 1
ATOM 3413 O O . SER A 1 441 ? -4.421 18.250 16.005 1.00 96.00 441 SER A O 1
ATOM 3415 N N . ALA A 1 442 ? -3.076 20.015 16.176 1.00 93.12 442 ALA A N 1
ATOM 3416 C CA . ALA A 1 442 ? -3.820 20.793 15.175 1.00 93.12 442 ALA A CA 1
ATOM 3417 C C . ALA A 1 442 ? -3.809 20.152 13.769 1.00 93.12 442 ALA A C 1
ATOM 3419 O O . ALA A 1 442 ? -4.708 20.396 12.970 1.00 93.12 442 ALA A O 1
ATOM 3420 N N . ASN A 1 443 ? -2.802 19.323 13.478 1.00 95.44 443 ASN A N 1
ATOM 3421 C CA . ASN A 1 443 ? -2.624 18.647 12.192 1.00 95.44 443 ASN A CA 1
ATOM 3422 C C . ASN A 1 443 ? -2.755 17.124 12.304 1.00 95.44 443 ASN A C 1
ATOM 3424 O O . ASN A 1 443 ? -2.367 16.419 11.367 1.00 95.44 443 ASN A O 1
ATOM 3428 N N . ARG A 1 444 ? -3.236 16.616 13.449 1.00 97.06 444 ARG A N 1
ATOM 3429 C CA . ARG A 1 444 ? -3.369 15.182 13.707 1.00 97.06 444 ARG A CA 1
ATOM 3430 C C . ARG A 1 444 ? -4.651 14.842 14.450 1.00 97.06 444 ARG A C 1
ATOM 3432 O O . ARG A 1 444 ? -4.985 15.498 15.435 1.00 97.06 444 ARG A O 1
ATOM 3439 N N . SER A 1 445 ? -5.328 13.791 14.012 1.00 97.88 445 SER A N 1
ATOM 3440 C CA . SER A 1 445 ? -6.536 13.269 14.658 1.00 97.88 445 SER A CA 1
ATOM 3441 C C . SER A 1 445 ? -6.319 11.807 15.004 1.00 97.88 445 SER A C 1
ATOM 3443 O O . SER A 1 445 ? -5.856 11.045 14.165 1.00 97.88 445 SER A O 1
ATOM 3445 N N . LEU A 1 446 ? -6.605 11.434 16.245 1.00 98.31 446 LEU A N 1
ATOM 3446 C CA . LEU A 1 446 ? -6.383 10.083 16.761 1.00 98.31 446 LEU A CA 1
ATOM 3447 C C . LEU A 1 446 ? -7.697 9.307 16.689 1.00 98.31 446 LEU A C 1
ATOM 3449 O O . LEU A 1 446 ? -8.731 9.850 17.069 1.00 98.31 446 LEU A O 1
ATOM 3453 N N . LEU A 1 447 ? -7.656 8.068 16.199 1.00 98.50 447 LEU A N 1
ATOM 3454 C CA . LEU A 1 447 ? -8.813 7.187 16.053 1.00 98.50 447 LEU A CA 1
ATOM 3455 C C . LEU A 1 447 ? -8.603 5.905 16.872 1.00 98.50 447 LEU A C 1
ATOM 3457 O O . LEU A 1 447 ? -7.524 5.311 16.842 1.00 98.50 447 LEU A O 1
ATOM 3461 N N . LEU A 1 448 ? -9.640 5.478 17.593 1.00 98.31 448 LEU A N 1
ATOM 3462 C CA . LEU A 1 448 ? -9.681 4.225 18.358 1.00 98.31 448 LEU A CA 1
ATOM 3463 C C . LEU A 1 448 ? -11.013 3.522 18.112 1.00 98.31 448 LEU A C 1
ATOM 3465 O O . LEU A 1 448 ? -12.060 4.155 18.217 1.00 98.31 448 LEU A O 1
ATOM 3469 N N . LYS A 1 449 ? -11.002 2.213 17.870 1.00 96.50 449 LYS A N 1
ATOM 3470 C CA . LYS A 1 449 ? -12.211 1.386 17.755 1.00 96.50 449 LYS A CA 1
ATOM 3471 C C . LYS A 1 449 ? -12.139 0.253 18.773 1.00 96.50 449 LYS A C 1
ATOM 3473 O O . LYS A 1 449 ? -11.226 -0.568 18.726 1.00 96.50 449 LYS A O 1
ATOM 3478 N N . PHE A 1 450 ? -13.082 0.239 19.712 1.00 95.44 450 PHE A N 1
ATOM 3479 C CA . PHE A 1 450 ? -13.210 -0.795 20.744 1.00 95.44 450 PHE A CA 1
ATOM 3480 C C . PHE A 1 450 ? -14.350 -1.751 20.383 1.00 95.44 450 PHE A C 1
ATOM 3482 O O . PHE A 1 450 ? -15.374 -1.263 19.901 1.00 95.44 450 PHE A O 1
ATOM 3489 N N . PRO A 1 451 ? -14.222 -3.060 20.659 1.00 91.00 451 PRO A N 1
ATOM 3490 C CA . PRO A 1 451 ? -15.263 -4.040 20.358 1.00 91.00 451 PRO A CA 1
ATOM 3491 C C . PRO A 1 451 ? -16.352 -4.052 21.443 1.00 91.00 451 PRO A C 1
ATOM 3493 O O . PRO A 1 451 ? -16.460 -4.975 22.253 1.00 91.00 451 PRO A O 1
ATOM 3496 N N . VAL A 1 452 ? -17.127 -2.969 21.534 1.00 92.50 452 VAL A N 1
ATOM 3497 C CA . VAL A 1 452 ? -18.152 -2.779 22.581 1.00 92.50 452 VAL A CA 1
ATOM 3498 C C . VAL A 1 452 ? -19.329 -3.744 22.448 1.00 92.50 452 VAL A C 1
ATOM 3500 O O . VAL A 1 452 ? -20.027 -4.007 23.421 1.00 92.50 452 VAL A O 1
ATOM 3503 N N . GLU A 1 453 ? -19.530 -4.314 21.266 1.00 87.00 453 GLU A N 1
ATOM 3504 C CA . GLU A 1 453 ? -20.509 -5.356 20.972 1.00 87.00 453 GLU A CA 1
ATOM 3505 C C . GLU A 1 453 ? -20.322 -6.614 21.834 1.00 87.00 453 GLU A C 1
ATOM 3507 O O . GLU A 1 453 ? -21.305 -7.289 22.143 1.00 87.00 453 GLU A O 1
ATOM 3512 N N . LEU A 1 454 ? -19.102 -6.869 22.327 1.00 85.31 454 LEU A N 1
ATOM 3513 C CA . LEU A 1 454 ? -18.820 -7.952 23.277 1.00 85.31 454 LEU A CA 1
ATOM 3514 C C . LEU A 1 454 ? -19.551 -7.781 24.618 1.00 85.31 454 LEU A C 1
ATOM 3516 O O . LEU A 1 454 ? -19.685 -8.740 25.369 1.00 85.31 454 LEU A O 1
ATOM 3520 N N . LEU A 1 455 ? -20.041 -6.579 24.931 1.00 87.94 455 LEU A N 1
ATOM 3521 C CA . LEU A 1 455 ? -20.780 -6.293 26.163 1.00 87.94 455 LEU A CA 1
ATOM 3522 C C . LEU A 1 455 ? -22.259 -6.726 26.094 1.00 87.94 455 LEU A C 1
ATOM 3524 O O .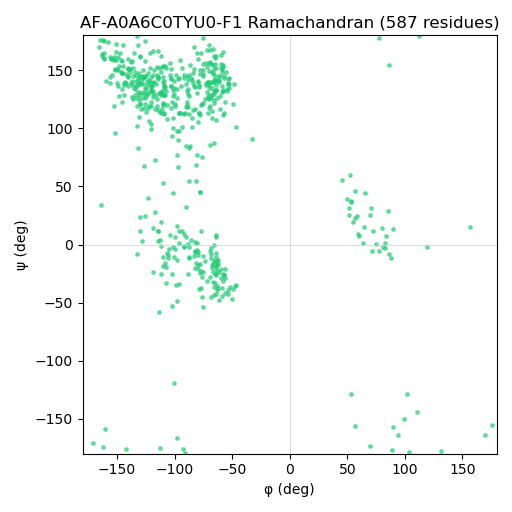 LEU A 1 455 ? -22.993 -6.481 27.047 1.00 87.94 455 LEU A O 1
ATOM 3528 N N . GLU A 1 456 ? -22.722 -7.316 24.983 1.00 81.81 456 GLU A N 1
ATOM 3529 C CA . GLU A 1 456 ? -24.064 -7.910 24.811 1.00 81.81 456 GLU A CA 1
ATOM 3530 C C . GLU A 1 456 ? -25.239 -7.002 25.246 1.00 81.81 456 GLU A C 1
ATOM 3532 O O . GLU A 1 456 ? -26.227 -7.454 25.826 1.00 81.81 456 GLU A O 1
ATOM 3537 N N . ARG A 1 457 ? -25.153 -5.692 24.972 1.00 75.81 457 ARG A N 1
ATOM 3538 C CA . ARG A 1 457 ? -26.166 -4.679 25.357 1.00 75.81 457 ARG A CA 1
ATOM 3539 C C . ARG A 1 457 ? -26.433 -4.580 26.866 1.00 75.81 457 ARG A C 1
ATOM 3541 O O . ARG A 1 457 ? -27.500 -4.119 27.280 1.00 75.81 457 ARG A O 1
ATOM 3548 N N . GLN A 1 458 ? -25.479 -4.978 27.705 1.00 80.38 458 GLN A N 1
ATOM 3549 C CA . GLN A 1 458 ? -25.567 -4.727 29.140 1.00 80.38 458 GLN A CA 1
ATOM 3550 C C . GLN A 1 458 ? -25.637 -3.222 29.421 1.00 80.38 458 GLN A C 1
ATOM 3552 O O . GLN A 1 458 ? -25.021 -2.407 28.735 1.00 80.38 458 GLN A O 1
ATOM 3557 N N . ARG A 1 459 ? -26.395 -2.835 30.451 1.00 82.12 459 ARG A N 1
ATOM 3558 C CA . ARG A 1 459 ? -26.493 -1.430 30.850 1.00 82.12 459 ARG A CA 1
ATOM 3559 C C . ARG A 1 459 ? -25.146 -0.972 31.406 1.00 82.12 459 ARG A C 1
ATOM 3561 O O . ARG A 1 459 ? -24.744 -1.429 32.468 1.00 82.12 459 ARG A O 1
ATOM 3568 N N . VAL A 1 460 ? -24.486 -0.039 30.727 1.00 94.31 460 VAL A N 1
ATOM 3569 C CA . VAL A 1 460 ? -23.199 0.509 31.167 1.00 94.31 460 VAL A CA 1
ATOM 3570 C C . VAL A 1 460 ? -23.429 1.725 32.066 1.00 94.31 460 VAL A C 1
ATOM 3572 O O . VAL A 1 460 ? -24.001 2.729 31.638 1.00 94.31 460 VAL A O 1
ATOM 3575 N N . ARG A 1 461 ? -22.979 1.648 33.325 1.00 95.81 461 ARG A N 1
ATOM 3576 C CA . ARG A 1 461 ? -22.992 2.767 34.289 1.00 95.81 461 ARG A CA 1
ATOM 3577 C C . ARG A 1 461 ? -21.865 3.754 34.055 1.00 95.81 461 ARG A C 1
ATOM 3579 O O . ARG A 1 461 ? -22.069 4.945 34.257 1.00 95.81 461 ARG A O 1
ATOM 3586 N N . SER A 1 462 ? -20.689 3.253 33.690 1.00 97.06 462 SER A N 1
ATOM 3587 C CA . SER A 1 462 ? -19.542 4.083 33.334 1.00 97.06 462 SER A CA 1
ATOM 3588 C C . SER A 1 462 ? -18.665 3.377 32.309 1.00 97.06 462 SER A C 1
ATOM 3590 O O . SER A 1 462 ? -18.403 2.185 32.467 1.00 97.06 462 SER A O 1
ATOM 3592 N N . ALA A 1 463 ? -18.161 4.110 31.323 1.00 97.75 463 ALA A N 1
ATOM 3593 C CA . ALA A 1 463 ? -17.107 3.657 30.426 1.00 97.75 463 ALA A CA 1
ATOM 3594 C C . ALA A 1 463 ? -15.995 4.707 30.378 1.00 97.75 463 ALA A C 1
ATOM 3596 O O . ALA A 1 463 ? -16.220 5.832 29.943 1.00 97.75 463 ALA A O 1
ATOM 3597 N N . THR A 1 464 ? -14.798 4.347 30.829 1.00 98.25 464 THR A N 1
ATOM 3598 C CA . THR A 1 464 ? -13.662 5.264 30.937 1.00 98.25 464 THR A CA 1
ATOM 3599 C C . THR A 1 464 ? -12.557 4.844 29.981 1.00 98.25 464 THR A C 1
ATOM 3601 O O . THR A 1 464 ? -11.961 3.780 30.136 1.00 98.25 464 THR A O 1
ATOM 3604 N N . LEU A 1 465 ? -12.260 5.689 28.997 1.00 98.31 465 LEU A N 1
ATOM 3605 C CA . LEU A 1 465 ? -11.082 5.541 28.153 1.00 98.31 465 LEU A CA 1
ATOM 3606 C C . LEU A 1 465 ? -9.839 5.930 28.953 1.00 98.31 465 LEU A C 1
ATOM 3608 O O . LEU A 1 465 ? -9.738 7.042 29.466 1.00 98.31 465 LEU A O 1
ATOM 3612 N N . VAL A 1 466 ? -8.872 5.024 29.005 1.00 97.62 466 VAL A N 1
ATOM 3613 C CA . VAL A 1 466 ? -7.575 5.230 29.636 1.00 97.62 466 VAL A CA 1
ATOM 3614 C C . VAL A 1 466 ? -6.496 5.296 28.563 1.00 97.62 466 VAL A C 1
ATOM 3616 O O . VAL A 1 466 ? -6.274 4.326 27.838 1.00 97.62 466 VAL A O 1
ATOM 3619 N N . LEU A 1 467 ? -5.789 6.423 28.493 1.00 96.94 467 LEU A N 1
ATOM 3620 C CA . LEU A 1 467 ? -4.640 6.629 27.609 1.00 96.94 467 LEU A CA 1
ATOM 3621 C C . LEU A 1 467 ? -3.360 6.814 28.422 1.00 96.94 467 LEU A C 1
ATOM 3623 O O . LEU A 1 467 ? -3.356 7.479 29.457 1.00 96.94 467 LEU A O 1
ATOM 3627 N N . THR A 1 468 ? -2.247 6.267 27.933 1.00 95.69 468 THR A N 1
ATOM 3628 C CA . THR A 1 468 ? -0.933 6.416 28.578 1.00 95.69 468 THR A CA 1
ATOM 3629 C C . THR A 1 468 ? -0.042 7.338 27.737 1.00 95.69 468 THR A C 1
ATOM 3631 O O . THR A 1 468 ? 0.334 6.946 26.627 1.00 95.69 468 THR A O 1
ATOM 3634 N N . PRO A 1 469 ? 0.303 8.549 28.215 1.00 93.69 469 PRO A N 1
ATOM 3635 C CA . PRO A 1 469 ? 1.159 9.475 27.477 1.00 93.69 469 PRO A CA 1
ATOM 3636 C C . PRO A 1 469 ? 2.590 8.953 27.292 1.00 93.69 469 PRO A C 1
ATOM 3638 O O . PRO A 1 469 ? 3.181 8.397 28.217 1.00 93.69 469 PRO A O 1
ATOM 3641 N N . ILE A 1 470 ? 3.163 9.209 26.114 1.00 91.75 470 ILE A N 1
ATOM 3642 C CA . ILE A 1 470 ? 4.592 9.042 25.800 1.00 91.75 470 ILE A CA 1
ATOM 3643 C C . ILE A 1 470 ? 5.310 10.388 25.922 1.00 91.75 470 ILE A C 1
ATOM 3645 O O . ILE A 1 470 ? 6.373 10.476 26.532 1.00 91.75 470 ILE A O 1
ATOM 3649 N N . LYS A 1 471 ? 4.744 11.435 25.304 1.00 90.31 471 LYS A N 1
ATOM 3650 C CA . LYS A 1 471 ? 5.290 12.799 25.276 1.00 90.31 471 LYS A CA 1
ATOM 3651 C C . LYS A 1 471 ? 4.155 13.810 25.328 1.00 90.31 471 LYS A C 1
ATOM 3653 O O . LYS A 1 471 ? 3.143 13.643 24.649 1.00 90.31 471 LYS A O 1
ATOM 3658 N N . GLN A 1 472 ? 4.360 14.862 26.103 1.00 90.19 472 GLN A N 1
ATOM 3659 C CA . GLN A 1 472 ? 3.440 15.980 26.264 1.00 90.19 472 GLN A CA 1
ATOM 3660 C C . GLN A 1 472 ? 4.211 17.242 25.883 1.00 90.19 472 GLN A C 1
ATOM 3662 O O . GLN A 1 472 ? 5.335 17.426 26.343 1.00 90.19 472 GLN A O 1
ATOM 3667 N N . PHE A 1 473 ? 3.649 18.073 25.009 1.00 88.00 473 PHE A N 1
ATOM 3668 C CA . PHE A 1 473 ? 4.289 19.318 24.591 1.00 88.00 473 PHE A CA 1
ATOM 3669 C C . PHE A 1 473 ? 3.431 20.505 25.007 1.00 88.00 473 PHE A C 1
ATOM 3671 O O . PHE A 1 473 ? 2.810 21.137 24.168 1.00 88.00 473 PHE A O 1
ATOM 3678 N N . GLY A 1 474 ? 3.372 20.843 26.291 1.00 87.19 474 GLY A N 1
ATOM 3679 C CA . GLY A 1 474 ? 2.484 21.887 26.801 1.00 87.19 474 GLY A CA 1
ATOM 3680 C C . GLY A 1 474 ? 1.028 21.434 26.943 1.00 87.19 474 GLY A C 1
ATOM 3681 O O . GLY A 1 474 ? 0.656 20.299 26.650 1.00 87.19 474 GLY A O 1
ATOM 3682 N N . GLN A 1 475 ? 0.184 22.326 27.455 1.00 89.06 475 GLN A N 1
ATOM 3683 C CA . GLN A 1 475 ? -1.210 22.007 27.773 1.00 89.06 475 GLN A CA 1
ATOM 3684 C C . GLN A 1 475 ? -2.072 21.912 26.508 1.00 89.06 475 GLN A C 1
ATOM 3686 O O . GLN A 1 475 ? -1.816 22.593 25.511 1.00 89.06 475 GLN A O 1
ATOM 3691 N N . MET A 1 476 ? -3.112 21.080 26.554 1.00 93.25 476 MET A N 1
ATOM 3692 C CA . MET A 1 476 ? -4.008 20.854 25.421 1.00 93.25 476 MET A CA 1
ATOM 3693 C C . MET A 1 476 ? -5.441 20.603 25.886 1.00 93.25 476 MET A C 1
ATOM 3695 O O . MET A 1 476 ? -5.660 19.998 26.929 1.00 93.25 476 MET A O 1
ATOM 3699 N N . THR A 1 477 ? -6.419 21.031 25.093 1.00 96.19 477 THR A N 1
ATOM 3700 C CA . THR A 1 477 ? -7.807 20.573 25.224 1.00 96.19 477 THR A CA 1
ATOM 3701 C C . THR A 1 477 ? -8.162 19.733 24.005 1.00 96.19 477 THR A C 1
ATOM 3703 O O . THR A 1 477 ? -7.901 20.147 22.871 1.00 96.19 477 THR A O 1
ATOM 3706 N N . VAL A 1 478 ? -8.743 18.558 24.234 1.00 97.00 478 VAL A N 1
ATOM 3707 C CA . VAL A 1 478 ? -9.146 17.607 23.191 1.00 97.00 478 VAL A CA 1
ATOM 3708 C C . VAL A 1 478 ? -10.644 17.374 23.282 1.00 97.00 478 VAL A C 1
ATOM 3710 O O . VAL A 1 478 ? -11.158 17.118 24.366 1.00 97.00 478 VAL A O 1
ATOM 3713 N N . ASP A 1 479 ? -11.308 17.443 22.136 1.00 98.12 479 ASP A N 1
ATOM 3714 C CA . ASP A 1 479 ? -12.706 17.071 21.972 1.00 98.12 479 ASP A CA 1
ATOM 3715 C C . ASP A 1 479 ? -12.799 15.638 21.433 1.00 98.12 479 ASP A C 1
ATOM 3717 O O . ASP A 1 479 ? -11.997 15.227 20.582 1.00 98.12 479 ASP A O 1
ATOM 3721 N N . LEU A 1 480 ? -13.789 14.894 21.924 1.00 98.19 480 LEU A N 1
ATOM 3722 C CA . LEU A 1 480 ? -14.067 13.519 21.530 1.00 98.19 480 LEU A CA 1
ATOM 3723 C C . LEU A 1 480 ? -15.357 13.445 20.717 1.00 98.19 480 LEU A C 1
ATOM 3725 O O . LEU A 1 480 ? -16.410 13.931 21.134 1.00 98.19 480 LEU A O 1
ATOM 3729 N N . TYR A 1 481 ? -15.263 12.804 19.559 1.00 98.38 481 TYR A N 1
ATOM 3730 C CA . TYR A 1 481 ? -16.355 12.647 18.607 1.00 98.38 481 TYR A CA 1
ATOM 3731 C C . TYR A 1 481 ? -16.502 11.185 18.193 1.00 98.38 481 TYR A C 1
ATOM 3733 O O . TYR A 1 481 ? -15.562 10.400 18.318 1.00 98.38 481 TYR A O 1
ATOM 3741 N N . ARG A 1 482 ? -17.661 10.819 17.647 1.00 97.94 482 ARG A N 1
ATOM 3742 C CA . ARG A 1 482 ? -17.831 9.530 16.969 1.00 97.94 482 ARG A CA 1
ATOM 3743 C C . ARG A 1 482 ? -17.221 9.625 15.571 1.00 97.94 482 ARG A C 1
ATOM 3745 O O . ARG A 1 482 ? -17.424 10.637 14.906 1.00 97.94 482 ARG A O 1
ATOM 3752 N N . VAL A 1 483 ? -16.494 8.611 15.106 1.00 98.00 483 VAL A N 1
ATOM 3753 C CA . VAL A 1 483 ? -16.038 8.580 13.703 1.00 98.00 483 VAL A CA 1
ATOM 3754 C C . VAL A 1 483 ? -17.259 8.413 12.791 1.00 98.00 483 VAL A C 1
ATOM 3756 O O . VAL A 1 483 ? -18.150 7.627 13.103 1.00 98.00 483 VAL A O 1
ATOM 3759 N N . ALA A 1 484 ? -17.346 9.187 11.709 1.00 94.88 484 ALA A N 1
ATOM 3760 C CA . ALA A 1 484 ? -18.522 9.158 10.836 1.00 94.88 484 ALA A CA 1
ATOM 3761 C C . ALA A 1 484 ? -18.547 7.918 9.933 1.00 94.88 484 ALA A C 1
ATOM 3763 O O . ALA A 1 484 ? -19.565 7.239 9.860 1.00 94.88 484 ALA A O 1
ATOM 3764 N N . GLU A 1 485 ? -17.409 7.595 9.324 1.00 88.62 485 GLU A N 1
ATOM 3765 C CA . GLU A 1 485 ? -17.263 6.503 8.356 1.00 88.62 485 GLU A CA 1
ATOM 3766 C C . GLU A 1 485 ? -16.484 5.333 8.961 1.00 88.62 485 GLU A C 1
ATOM 3768 O O . GLU A 1 485 ? -15.643 5.532 9.845 1.00 88.62 485 GLU A O 1
ATOM 3773 N N . ASP A 1 486 ? -16.738 4.114 8.482 1.00 87.19 486 ASP A N 1
ATOM 3774 C CA . ASP A 1 486 ? -15.883 2.984 8.843 1.00 87.19 486 ASP A CA 1
ATOM 3775 C C . ASP A 1 486 ? -14.474 3.182 8.271 1.00 87.19 486 ASP A C 1
ATOM 3777 O O . ASP A 1 486 ? -14.266 3.854 7.256 1.00 87.19 486 ASP A O 1
ATOM 3781 N N . TRP A 1 487 ? -13.487 2.622 8.957 1.00 91.56 487 TRP A N 1
ATOM 3782 C CA . TRP A 1 487 ? -12.083 2.771 8.606 1.00 91.56 487 TRP A CA 1
ATOM 3783 C C . TRP A 1 487 ? -11.304 1.528 9.000 1.00 91.56 487 TRP A C 1
ATOM 3785 O O . TRP A 1 487 ? -11.601 0.856 9.992 1.00 91.56 487 TRP A O 1
ATOM 3795 N N . HIS A 1 488 ? -10.247 1.257 8.244 1.00 79.81 488 HIS A N 1
ATOM 3796 C CA . HIS A 1 488 ? -9.341 0.161 8.546 1.00 79.81 488 HIS A CA 1
ATOM 3797 C C . HIS A 1 488 ? -7.985 0.708 8.962 1.00 79.81 488 HIS A C 1
ATOM 3799 O O . HIS 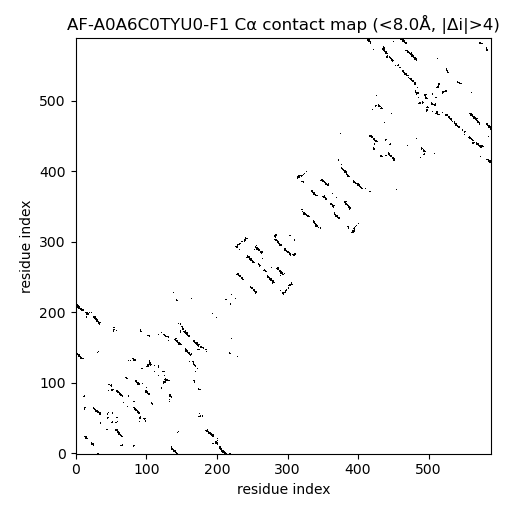A 1 488 ? -7.377 1.523 8.273 1.00 79.81 488 HIS A O 1
ATOM 3805 N N . GLU A 1 489 ? -7.469 0.215 10.086 1.00 84.38 489 GLU A N 1
ATOM 3806 C CA . GLU A 1 489 ? -6.171 0.623 10.628 1.00 84.38 489 GLU A CA 1
ATOM 3807 C C . GLU A 1 489 ? -5.048 0.585 9.581 1.00 84.38 489 GLU A C 1
ATOM 3809 O O . GLU A 1 489 ? -4.190 1.465 9.552 1.00 84.38 489 GLU A O 1
ATOM 3814 N N . ARG A 1 490 ? -5.059 -0.420 8.700 1.00 77.81 490 ARG A N 1
ATOM 3815 C CA . ARG A 1 490 ? -3.997 -0.634 7.712 1.00 77.81 490 ARG A CA 1
ATOM 3816 C C . ARG A 1 490 ? -4.134 0.207 6.443 1.00 77.81 490 ARG A C 1
ATOM 3818 O O . ARG A 1 490 ? -3.167 0.263 5.696 1.00 77.81 490 ARG A O 1
ATOM 3825 N N . SER A 1 491 ? -5.252 0.896 6.228 1.00 80.06 491 SER A N 1
ATOM 3826 C CA . SER A 1 491 ? -5.495 1.659 4.996 1.00 80.06 491 SER A CA 1
ATOM 3827 C C . SER A 1 491 ? -6.012 3.082 5.232 1.00 80.06 491 SER A C 1
ATOM 3829 O O . SER A 1 491 ? -6.054 3.880 4.297 1.00 80.06 491 SER A O 1
ATOM 3831 N N . ALA A 1 492 ? -6.348 3.453 6.469 1.00 88.31 492 ALA A N 1
ATOM 3832 C CA . ALA A 1 492 ? -6.736 4.815 6.810 1.00 88.31 492 ALA A CA 1
ATOM 3833 C C . ALA A 1 492 ? -5.543 5.782 6.683 1.00 88.31 492 ALA A C 1
ATOM 3835 O O . ALA A 1 492 ? -4.470 5.572 7.252 1.00 88.31 492 ALA A O 1
ATOM 3836 N N . THR A 1 493 ? -5.745 6.880 5.960 1.00 92.62 493 THR A N 1
ATOM 3837 C CA . THR A 1 493 ? -4.765 7.947 5.714 1.00 92.62 493 THR A CA 1
ATOM 3838 C C . THR A 1 493 ? -5.397 9.316 5.956 1.00 92.62 493 THR A C 1
ATOM 3840 O O . THR A 1 493 ? -6.580 9.438 6.280 1.00 92.62 493 THR A O 1
ATOM 3843 N N . ARG A 1 494 ? -4.617 10.390 5.780 1.00 92.50 494 ARG A N 1
ATOM 3844 C CA . ARG A 1 494 ? -5.130 11.762 5.902 1.00 92.50 494 ARG A CA 1
ATOM 3845 C C . ARG A 1 494 ? -6.311 12.068 4.967 1.00 92.50 494 ARG A C 1
ATOM 3847 O O . ARG A 1 494 ? -7.094 12.945 5.306 1.00 92.50 494 ARG A O 1
ATOM 3854 N N . GLU A 1 495 ? -6.433 11.374 3.836 1.00 92.38 495 GLU A N 1
ATOM 3855 C CA . GLU A 1 495 ? -7.451 11.603 2.793 1.00 92.38 495 GLU A CA 1
ATOM 3856 C C . GLU A 1 495 ? -8.477 10.476 2.677 1.00 92.38 495 GLU A C 1
ATOM 3858 O O . GLU A 1 495 ? -9.596 10.719 2.235 1.00 92.38 495 GLU A O 1
ATOM 3863 N N . TYR A 1 496 ? -8.108 9.259 3.075 1.00 83.56 496 TYR A N 1
ATOM 3864 C CA . TYR A 1 496 ? -8.924 8.066 2.881 1.00 83.56 496 TYR A CA 1
ATOM 3865 C C . TYR A 1 496 ? -9.255 7.407 4.212 1.00 83.56 496 TYR A C 1
ATOM 3867 O O . TYR A 1 496 ? -8.353 7.189 5.020 1.00 83.56 496 TYR A O 1
ATOM 3875 N N . SER A 1 497 ? -10.525 7.067 4.430 1.00 89.06 497 SER A N 1
ATOM 3876 C CA . SER A 1 497 ? -10.908 6.151 5.510 1.00 89.06 497 SER A CA 1
ATOM 3877 C C . SER A 1 497 ? -10.427 4.737 5.226 1.00 89.06 497 SER A C 1
ATOM 3879 O O . SER A 1 497 ? -10.085 3.991 6.143 1.00 89.06 497 SER A O 1
ATOM 3881 N N . ASP A 1 498 ? -10.312 4.423 3.938 1.00 80.81 498 ASP A N 1
ATOM 3882 C CA . ASP A 1 498 ? -9.799 3.171 3.437 1.00 80.81 498 ASP A CA 1
ATOM 3883 C C . ASP A 1 498 ? -9.166 3.388 2.056 1.00 80.81 498 ASP A C 1
ATOM 3885 O O . ASP A 1 498 ? -9.853 3.460 1.033 1.00 80.81 498 ASP A O 1
ATOM 3889 N N . GLN A 1 499 ? -7.843 3.568 2.038 1.00 71.19 499 GLN A N 1
ATOM 3890 C CA . GLN A 1 499 ? -7.078 3.819 0.817 1.00 71.19 499 GLN A CA 1
ATOM 3891 C C . GLN A 1 499 ? -7.146 2.645 -0.162 1.00 71.19 499 GLN A C 1
ATOM 3893 O O . GLN A 1 499 ? -7.201 2.883 -1.370 1.00 71.19 499 GLN A O 1
ATOM 3898 N N . ASP A 1 500 ? -7.180 1.413 0.347 1.00 61.28 500 ASP A N 1
ATOM 3899 C CA . ASP A 1 500 ? -7.190 0.200 -0.473 1.00 61.28 500 ASP A CA 1
ATOM 3900 C C . ASP A 1 500 ? -8.465 0.152 -1.324 1.00 61.28 500 ASP A C 1
ATOM 3902 O O . ASP A 1 500 ? -8.400 -0.118 -2.519 1.00 61.28 500 ASP A O 1
ATOM 3906 N N . ASN A 1 501 ? -9.598 0.567 -0.745 1.00 55.84 501 ASN A N 1
ATOM 3907 C CA . ASN A 1 501 ? -10.890 0.673 -1.431 1.00 55.84 501 ASN A CA 1
ATOM 3908 C C . ASN A 1 501 ? -11.200 2.091 -1.963 1.00 55.84 501 ASN A C 1
ATOM 3910 O O . ASN A 1 501 ? -12.334 2.383 -2.343 1.00 55.84 501 ASN A O 1
ATOM 3914 N N . ARG A 1 502 ? -10.215 3.004 -1.972 1.00 73.94 502 ARG A N 1
ATOM 3915 C CA . ARG A 1 502 ? -10.347 4.415 -2.403 1.00 73.94 502 ARG A CA 1
ATOM 3916 C C . ARG A 1 502 ? -11.498 5.191 -1.738 1.00 73.94 502 ARG A C 1
ATOM 3918 O O . ARG A 1 502 ? -11.954 6.198 -2.286 1.00 73.94 502 ARG A O 1
ATOM 3925 N N . ARG A 1 503 ? -11.934 4.793 -0.539 1.00 79.31 503 ARG A N 1
ATOM 3926 C CA . ARG A 1 503 ? -12.980 5.500 0.218 1.00 79.31 503 ARG A CA 1
ATOM 3927 C C . ARG A 1 503 ? -12.376 6.722 0.896 1.00 79.31 503 ARG A C 1
ATOM 3929 O O . ARG A 1 503 ? -11.491 6.606 1.745 1.00 79.31 503 ARG A O 1
ATOM 3936 N N . ARG A 1 504 ? -12.797 7.906 0.451 1.00 86.75 504 ARG A N 1
ATOM 3937 C CA . ARG A 1 504 ? -12.283 9.195 0.926 1.00 86.75 504 ARG A CA 1
ATOM 3938 C C . ARG A 1 504 ? -13.070 9.702 2.118 1.00 86.75 504 ARG A C 1
ATOM 3940 O O . ARG A 1 504 ? -14.290 9.596 2.147 1.00 86.75 504 ARG A O 1
ATOM 3947 N N . TRP A 1 505 ? -12.361 10.357 3.025 1.00 91.81 505 TRP A N 1
ATOM 3948 C CA . TRP A 1 505 ? -12.996 11.289 3.942 1.00 91.81 505 TRP A CA 1
ATOM 3949 C C . TRP A 1 505 ? -13.542 12.494 3.161 1.00 91.81 505 TRP A C 1
ATOM 3951 O O . TRP A 1 505 ? -12.926 12.950 2.193 1.00 91.81 505 TRP A O 1
ATOM 3961 N N . GLN A 1 506 ? -14.646 13.076 3.614 1.00 90.88 506 GLN A N 1
ATOM 3962 C CA . GLN A 1 506 ? -15.130 14.370 3.140 1.00 90.88 506 GLN A CA 1
ATOM 3963 C C . GLN A 1 506 ? -14.179 15.501 3.543 1.00 90.88 506 GLN A C 1
ATOM 3965 O O . GLN A 1 506 ? -14.032 16.484 2.813 1.00 90.88 506 GLN A O 1
ATOM 3970 N N . ARG A 1 507 ? -13.514 15.380 4.701 1.00 91.69 507 ARG A N 1
ATOM 3971 C CA . ARG A 1 507 ? -12.456 16.299 5.140 1.00 91.69 507 ARG A CA 1
ATOM 3972 C C . ARG A 1 507 ? -11.158 15.568 5.441 1.00 91.69 507 ARG A C 1
ATOM 3974 O O . ARG A 1 507 ? -11.150 14.521 6.081 1.00 91.69 507 ARG A O 1
ATOM 3981 N N . GLU A 1 508 ? -10.036 16.189 5.066 1.00 92.81 508 GLU A N 1
ATOM 3982 C CA . GLU A 1 508 ? -8.725 15.709 5.507 1.00 92.81 508 GLU A CA 1
ATOM 3983 C C . GLU A 1 508 ? -8.691 15.565 7.040 1.00 92.81 508 GLU A C 1
ATOM 3985 O O . GLU A 1 508 ? -9.202 16.419 7.775 1.00 92.81 508 GLU A O 1
ATOM 3990 N N . LEU A 1 509 ? -7.997 14.529 7.515 1.00 95.38 509 LEU A N 1
ATOM 3991 C CA . LEU A 1 509 ? -7.914 14.134 8.929 1.00 95.38 509 LEU A CA 1
ATOM 3992 C C . LEU A 1 509 ? -9.213 13.558 9.498 1.00 95.38 509 LEU A C 1
ATOM 3994 O O . LEU A 1 509 ? -9.417 13.592 10.713 1.00 95.38 509 LEU A O 1
ATOM 3998 N N . GLY A 1 510 ? -10.046 13.000 8.629 1.00 95.12 510 GLY A N 1
ATOM 3999 C CA . GLY A 1 510 ? -11.162 12.155 9.004 1.00 95.12 510 GLY A CA 1
ATOM 4000 C C . GLY A 1 510 ? -12.443 12.901 9.336 1.00 95.12 510 GLY A C 1
ATOM 4001 O O . GLY A 1 510 ? -12.439 14.056 9.776 1.00 95.12 510 GLY A O 1
ATOM 4002 N N . ASP A 1 511 ? -13.545 12.185 9.149 1.00 97.25 511 ASP A N 1
ATOM 4003 C CA . ASP A 1 511 ? -14.893 12.675 9.387 1.00 97.25 511 ASP A CA 1
ATOM 4004 C C . ASP A 1 511 ? -15.419 12.225 10.744 1.00 97.25 511 ASP A C 1
ATOM 4006 O O . ASP A 1 511 ? -15.127 11.130 11.231 1.00 97.25 511 ASP A O 1
ATOM 4010 N N . TRP A 1 512 ? -16.221 13.085 11.363 1.00 97.81 512 TRP A N 1
ATOM 4011 C CA . TRP A 1 512 ? -16.772 12.833 12.684 1.00 97.81 512 TRP A CA 1
ATOM 4012 C C . TRP A 1 512 ? -18.221 13.290 12.788 1.00 97.81 512 TRP A C 1
ATOM 4014 O O . TRP A 1 512 ? -18.634 14.239 12.121 1.00 97.81 512 TRP A O 1
ATOM 4024 N N . LEU A 1 513 ? -18.965 12.625 13.664 1.00 97.44 513 LEU A N 1
ATOM 4025 C CA . LEU A 1 513 ? -20.312 12.985 14.077 1.00 97.44 513 LEU A CA 1
ATOM 4026 C C . LEU A 1 513 ? -20.248 13.531 15.503 1.00 97.44 513 LEU A C 1
ATOM 4028 O O . LEU A 1 513 ? -19.603 12.953 16.387 1.00 97.44 513 LEU A O 1
ATOM 4032 N N . ASP A 1 514 ? -20.899 14.668 15.714 1.00 96.88 514 ASP A N 1
ATOM 4033 C CA . ASP A 1 514 ? -21.082 15.233 17.046 1.00 96.88 514 ASP A CA 1
ATOM 4034 C C . ASP A 1 514 ? -22.156 14.471 17.841 1.00 96.88 514 ASP A C 1
ATOM 4036 O O . ASP A 1 514 ? -22.778 13.531 17.341 1.00 96.88 514 ASP A O 1
ATOM 4040 N N . LYS A 1 515 ? -22.383 14.868 19.094 1.00 95.19 515 LYS A N 1
ATOM 4041 C CA . LYS A 1 515 ? -23.349 14.220 19.992 1.00 95.19 515 LYS A CA 1
ATOM 4042 C C . LYS A 1 515 ? -24.805 14.283 19.502 1.00 95.19 515 LYS A C 1
ATOM 4044 O O . LYS A 1 515 ? -25.649 13.548 20.003 1.00 95.19 515 LYS A O 1
ATOM 4049 N N . GLN A 1 516 ? -25.134 15.152 18.547 1.00 94.94 516 GLN A N 1
ATOM 4050 C CA . GLN A 1 516 ? -26.460 15.207 17.918 1.00 94.94 516 GLN A CA 1
ATOM 4051 C C . GLN A 1 516 ? -26.513 14.431 16.597 1.00 94.94 516 GLN A C 1
ATOM 4053 O O . GLN A 1 516 ? -27.557 14.409 15.952 1.00 94.94 516 GLN A O 1
ATOM 4058 N N . GLY A 1 517 ? -25.410 13.801 16.187 1.00 93.88 517 GLY A N 1
ATOM 4059 C CA . GLY A 1 517 ? -25.305 13.110 14.908 1.00 93.88 517 GLY A CA 1
ATOM 4060 C C . GLY A 1 517 ? -25.043 14.044 13.727 1.00 93.88 517 GLY A C 1
ATOM 4061 O O . GLY A 1 517 ? -25.181 13.612 12.587 1.00 93.88 517 GLY A O 1
ATOM 4062 N N . ASN A 1 518 ? -24.654 15.303 13.957 1.00 96.56 518 ASN A N 1
ATOM 4063 C CA . ASN A 1 518 ? -24.318 16.210 12.864 1.00 96.56 518 ASN A CA 1
ATOM 4064 C C . ASN A 1 518 ? -22.899 15.939 12.364 1.00 96.56 518 ASN A C 1
ATOM 4066 O O . ASN A 1 518 ? -21.939 15.925 13.146 1.00 96.56 518 ASN A O 1
ATOM 4070 N N . LEU A 1 519 ? -22.755 15.798 11.046 1.00 97.31 519 LEU A N 1
ATOM 4071 C CA . LEU A 1 519 ? -21.454 15.674 10.401 1.00 97.31 519 LEU A CA 1
ATOM 4072 C C . LEU A 1 519 ? -20.627 16.949 10.600 1.00 97.31 519 LEU A C 1
ATOM 4074 O O . LEU A 1 519 ? -21.075 18.058 10.310 1.00 97.31 519 LEU A O 1
ATOM 4078 N N . HIS A 1 520 ? -19.415 16.771 11.124 1.00 96.94 520 HIS A N 1
ATOM 4079 C CA . HIS A 1 520 ? -18.465 17.825 11.495 1.00 96.94 520 HIS A CA 1
ATOM 4080 C C . HIS A 1 520 ? -18.998 18.860 12.493 1.00 96.94 520 HIS A C 1
ATOM 4082 O O . HIS A 1 520 ? -18.482 19.981 12.556 1.00 96.94 520 HIS A O 1
ATOM 4088 N N . GLY A 1 521 ? -20.017 18.499 13.274 1.00 96.50 521 GLY A N 1
ATOM 4089 C CA . GLY A 1 521 ? -20.556 19.359 14.318 1.00 96.50 521 GLY A CA 1
ATOM 4090 C C . GLY A 1 521 ? -19.559 19.604 15.458 1.00 96.50 521 GLY A C 1
ATOM 4091 O O . GLY A 1 521 ? -18.557 18.900 15.609 1.00 96.50 521 GLY A O 1
ATOM 4092 N N . SER A 1 522 ? -19.815 20.640 16.258 1.00 95.56 522 SER A N 1
ATOM 4093 C CA . SER A 1 522 ? -18.906 21.098 17.320 1.00 95.56 522 SER A CA 1
ATOM 4094 C C . SER A 1 522 ? -19.294 20.628 18.723 1.00 95.56 522 SER A C 1
ATOM 4096 O O . SER A 1 522 ? -18.588 20.948 19.680 1.00 95.56 522 SER A O 1
ATOM 4098 N N . ASN A 1 523 ? -20.425 19.931 18.885 1.00 96.69 523 ASN A N 1
ATOM 4099 C CA . ASN A 1 523 ? -20.869 19.457 20.194 1.00 96.69 523 ASN A CA 1
ATOM 4100 C C . ASN A 1 523 ? -20.267 18.083 20.511 1.00 96.69 523 ASN A C 1
ATOM 4102 O O . ASN A 1 523 ? -20.874 17.041 20.258 1.00 96.69 523 ASN A O 1
ATOM 4106 N N . ALA A 1 524 ? -19.035 18.094 21.013 1.00 97.25 524 ALA A N 1
ATOM 4107 C CA . ALA A 1 524 ? -18.309 16.888 21.390 1.00 97.25 524 ALA A CA 1
ATOM 4108 C C . ALA A 1 524 ? -19.065 16.058 22.442 1.00 97.25 524 ALA A C 1
ATOM 4110 O O . ALA A 1 524 ? -19.809 16.599 23.261 1.00 97.25 524 ALA A O 1
ATOM 4111 N N . TYR A 1 525 ? -18.833 14.745 22.448 1.00 96.75 525 TYR A N 1
ATOM 4112 C CA . TYR A 1 525 ? -19.306 13.874 23.528 1.00 96.75 525 TYR A CA 1
ATOM 4113 C C . TYR A 1 525 ? -18.617 14.211 24.850 1.00 96.75 525 TYR A C 1
ATOM 4115 O O . TYR A 1 525 ? -19.250 14.165 25.896 1.00 96.75 525 TYR A O 1
ATOM 4123 N N . GLU A 1 526 ? -17.336 14.578 24.785 1.00 96.81 526 GLU A N 1
ATOM 4124 C CA . GLU A 1 526 ? -16.535 14.964 25.943 1.00 96.81 526 GLU A CA 1
ATOM 4125 C C . GLU A 1 526 ? -15.425 15.942 25.515 1.00 96.81 526 GLU A C 1
ATOM 4127 O O . GLU A 1 526 ? -14.957 15.900 24.373 1.00 96.81 526 GLU A O 1
ATOM 4132 N N . SER A 1 527 ? -15.002 16.831 26.420 1.00 96.31 527 SER A N 1
ATOM 4133 C CA . SER A 1 527 ? -13.949 17.829 26.178 1.00 96.31 527 SER A CA 1
ATOM 4134 C C . SER A 1 527 ? -12.962 17.830 27.342 1.00 96.31 527 SER A C 1
ATOM 4136 O O . SER A 1 527 ? -13.196 18.457 28.376 1.00 96.31 527 SER A O 1
ATOM 4138 N N . VAL A 1 528 ? -11.802 17.205 27.155 1.00 94.94 528 VAL A N 1
ATOM 4139 C CA . VAL A 1 528 ? -10.838 16.955 28.234 1.00 94.94 528 VAL A CA 1
ATOM 4140 C C . VAL A 1 528 ? -9.668 17.922 28.185 1.00 94.94 528 VAL A C 1
ATOM 4142 O O . VAL A 1 528 ? -9.075 18.166 27.132 1.00 94.94 528 VAL A O 1
ATOM 4145 N N . TRP A 1 529 ? -9.287 18.443 29.352 1.00 92.38 529 TRP A N 1
ATOM 4146 C CA . TRP A 1 529 ? -8.062 19.216 29.518 1.00 92.38 529 TRP A CA 1
ATOM 4147 C C . TRP A 1 529 ? -6.884 18.317 29.901 1.00 92.38 529 TRP A C 1
ATOM 4149 O O . TRP A 1 529 ? -6.822 17.759 30.996 1.00 92.38 529 TRP A O 1
ATOM 4159 N N . LEU A 1 530 ? -5.926 18.210 28.989 1.00 90.69 530 LEU A N 1
ATOM 4160 C CA . LEU A 1 530 ? -4.702 17.443 29.134 1.00 90.69 530 LEU A CA 1
ATOM 4161 C C . LEU A 1 530 ? -3.584 18.352 29.643 1.00 90.69 530 LEU A C 1
ATOM 4163 O O . LEU A 1 530 ? -3.123 19.272 28.956 1.00 90.69 530 LEU A O 1
ATOM 4167 N N . ARG A 1 531 ? -3.139 18.082 30.870 1.00 84.56 531 ARG A N 1
ATOM 4168 C CA . ARG A 1 531 ? -2.015 18.785 31.489 1.00 84.56 531 ARG A CA 1
ATOM 4169 C C . ARG A 1 531 ? -0.700 18.226 30.963 1.00 84.56 531 ARG A C 1
ATOM 4171 O O . ARG A 1 531 ? -0.548 17.015 30.844 1.00 84.56 531 ARG A O 1
ATOM 4178 N N . ASP A 1 532 ? 0.253 19.115 30.715 1.00 84.44 532 ASP A N 1
ATOM 4179 C CA . ASP A 1 532 ? 1.657 18.730 30.641 1.00 84.44 532 ASP A CA 1
ATOM 4180 C C . ASP A 1 532 ? 2.178 18.607 32.071 1.00 84.44 532 ASP A C 1
ATOM 4182 O O . ASP A 1 532 ? 2.301 19.603 32.787 1.00 84.44 532 ASP A O 1
ATOM 4186 N N . THR A 1 533 ? 2.368 17.373 32.522 1.00 78.56 533 THR A N 1
ATOM 4187 C CA . THR A 1 533 ? 2.896 17.077 33.856 1.00 78.56 533 THR A CA 1
ATOM 4188 C C . THR A 1 533 ? 4.374 16.705 33.802 1.00 78.56 533 THR A C 1
ATOM 4190 O O . THR A 1 533 ? 4.960 16.426 34.847 1.00 78.56 533 THR A O 1
ATOM 4193 N N . GLY A 1 534 ? 4.978 16.657 32.605 1.00 69.88 534 GLY A N 1
ATOM 4194 C CA . GLY A 1 534 ? 6.310 16.090 32.384 1.00 69.88 534 GLY A CA 1
ATOM 4195 C C . GLY A 1 534 ? 6.427 14.610 32.780 1.00 69.88 534 GLY A C 1
ATOM 4196 O O . GLY A 1 534 ? 7.533 14.072 32.820 1.00 69.88 534 GLY A O 1
ATOM 4197 N N . ALA A 1 535 ? 5.307 13.949 33.094 1.00 70.50 535 ALA A N 1
ATOM 4198 C CA . ALA A 1 535 ? 5.238 12.592 33.615 1.00 70.50 535 ALA A CA 1
ATOM 4199 C C . ALA A 1 535 ? 4.215 11.765 32.827 1.00 70.50 535 ALA A C 1
ATOM 4201 O O . ALA A 1 535 ? 3.179 12.262 32.392 1.00 70.50 535 ALA A O 1
ATOM 4202 N N . SER A 1 536 ? 4.463 10.462 32.694 1.00 72.69 536 SER A N 1
ATOM 4203 C CA . SER A 1 536 ? 3.581 9.517 31.994 1.00 72.69 536 SER A CA 1
ATOM 4204 C C . SER A 1 536 ? 2.360 9.107 32.838 1.00 72.69 536 SER A C 1
ATOM 4206 O O . SER A 1 536 ? 2.057 7.919 32.973 1.00 72.69 536 SER A O 1
ATOM 4208 N N . GLN A 1 537 ? 1.692 10.067 33.484 1.00 82.50 537 GLN A N 1
ATOM 4209 C CA . GLN A 1 537 ? 0.460 9.800 34.231 1.00 82.50 537 GLN A CA 1
ATOM 4210 C C . GLN A 1 537 ? -0.674 9.466 33.260 1.00 82.50 537 GLN A C 1
ATOM 4212 O O . GLN A 1 537 ? -0.844 10.139 32.245 1.00 82.50 537 GLN A O 1
ATOM 4217 N N . LYS A 1 538 ? -1.441 8.416 33.573 1.00 91.00 538 LYS A N 1
ATOM 4218 C CA . LYS A 1 538 ? -2.581 7.985 32.756 1.00 91.00 538 LYS A CA 1
ATOM 4219 C C . LYS A 1 538 ? -3.629 9.097 32.679 1.00 91.00 538 LYS A C 1
ATOM 4221 O O . LYS A 1 538 ? -3.878 9.791 33.662 1.00 91.00 538 LYS A O 1
ATOM 4226 N N . VAL A 1 539 ? -4.228 9.239 31.505 1.00 92.50 539 VAL A N 1
ATOM 4227 C CA . VAL A 1 539 ? -5.349 10.139 31.236 1.00 92.50 539 VAL A CA 1
ATOM 4228 C C . VAL A 1 539 ? -6.615 9.299 31.217 1.00 92.50 539 VAL A C 1
ATOM 4230 O O . VAL A 1 539 ? -6.666 8.302 30.502 1.00 92.50 539 VAL A O 1
ATOM 4233 N N . GLU A 1 540 ? -7.614 9.711 31.987 1.00 96.00 540 GLU A N 1
ATOM 4234 C CA . GLU A 1 540 ? -8.924 9.067 32.066 1.00 96.00 540 GLU A CA 1
ATOM 4235 C C . GLU A 1 540 ? -9.973 9.996 31.450 1.00 96.00 540 GLU A C 1
ATOM 4237 O O . GLU A 1 540 ? -10.022 11.183 31.775 1.00 96.00 540 GLU A O 1
ATOM 4242 N N . ILE A 1 541 ? -10.771 9.466 30.524 1.00 96.94 541 ILE A N 1
ATOM 4243 C CA . ILE A 1 541 ? -11.768 10.214 29.755 1.00 96.94 541 ILE A CA 1
ATOM 4244 C C . ILE A 1 541 ? -13.099 9.470 29.814 1.00 96.94 541 ILE A C 1
ATOM 4246 O O . ILE A 1 541 ? -13.142 8.270 29.552 1.00 96.94 541 ILE A O 1
ATOM 4250 N N . ASP A 1 542 ? -14.180 10.170 30.146 1.00 97.38 542 ASP A N 1
ATOM 4251 C CA . ASP A 1 542 ? -15.517 9.583 30.179 1.00 97.38 542 ASP A CA 1
ATOM 4252 C C . ASP A 1 542 ? -16.066 9.405 28.752 1.00 97.38 542 ASP A C 1
ATOM 4254 O O . ASP A 1 542 ? -16.168 10.355 27.982 1.00 97.38 542 ASP A O 1
ATOM 4258 N N . LEU A 1 543 ? -16.392 8.164 28.391 1.00 97.50 543 LEU A N 1
ATOM 4259 C CA . LEU A 1 543 ? -17.044 7.779 27.137 1.00 97.50 543 LEU A CA 1
ATOM 4260 C C . LEU A 1 543 ? -18.400 7.102 27.377 1.00 97.50 543 LEU A C 1
ATOM 4262 O O . LEU A 1 543 ? -18.950 6.482 26.467 1.00 97.50 543 LEU A O 1
ATOM 4266 N N . THR A 1 544 ? -18.954 7.204 28.586 1.00 97.06 544 THR A N 1
ATOM 4267 C CA . THR A 1 544 ? -20.172 6.492 28.999 1.00 97.06 544 THR A CA 1
ATOM 4268 C C . THR A 1 544 ? -21.336 6.737 28.049 1.00 97.06 544 THR A C 1
ATOM 4270 O O . THR A 1 544 ? -22.050 5.801 27.692 1.00 97.06 544 THR A O 1
ATOM 4273 N N . GLU A 1 545 ? -21.533 7.981 27.616 1.00 95.81 545 GLU A N 1
ATOM 4274 C CA . GLU A 1 545 ? -22.616 8.327 26.700 1.00 95.81 545 GLU A CA 1
ATOM 4275 C C . GLU A 1 545 ? -22.413 7.737 25.300 1.00 95.81 545 GLU A C 1
ATOM 4277 O O . GLU A 1 545 ? -23.338 7.140 24.754 1.00 95.81 545 GLU A O 1
ATOM 4282 N N . LEU A 1 546 ? -21.202 7.845 24.745 1.00 96.12 546 LEU A N 1
ATOM 4283 C CA . LEU A 1 546 ? -20.879 7.317 23.419 1.00 96.12 546 LEU A CA 1
ATOM 4284 C C . LEU A 1 546 ? -21.001 5.786 23.378 1.00 96.12 546 LEU A C 1
ATOM 4286 O O . LEU A 1 546 ? -21.586 5.233 22.451 1.00 96.12 546 LEU A O 1
ATOM 4290 N N . VAL A 1 547 ? -20.516 5.101 24.418 1.00 96.75 547 VAL A N 1
ATOM 4291 C CA . VAL A 1 547 ? -20.613 3.639 24.531 1.00 96.75 547 VAL A CA 1
ATOM 4292 C C . VAL A 1 547 ? -22.065 3.187 24.671 1.00 96.75 547 VAL A C 1
ATOM 4294 O O . VAL A 1 547 ? -22.475 2.240 24.004 1.00 96.75 547 VAL A O 1
ATOM 4297 N N . ASN A 1 548 ? -22.870 3.871 25.491 1.00 95.12 548 ASN A N 1
ATOM 4298 C CA . ASN A 1 548 ? -24.295 3.556 25.599 1.00 95.12 548 ASN A CA 1
ATOM 4299 C C . ASN A 1 548 ? -25.053 3.830 24.290 1.00 95.12 548 ASN A C 1
ATOM 4301 O O . ASN A 1 548 ? -25.973 3.078 23.979 1.00 95.12 548 ASN A O 1
ATOM 4305 N N . ALA A 1 549 ? -24.664 4.845 23.509 1.00 93.38 549 ALA A N 1
ATOM 4306 C CA . ALA A 1 549 ? -25.235 5.075 22.183 1.00 93.38 549 ALA A CA 1
ATOM 4307 C C . ALA A 1 549 ? -24.968 3.881 21.250 1.00 93.38 549 ALA A C 1
ATOM 4309 O O . ALA A 1 549 ? -25.908 3.348 20.662 1.00 93.38 549 ALA A O 1
ATOM 4310 N N . TRP A 1 550 ? -23.725 3.384 21.187 1.00 94.50 550 TRP A N 1
ATOM 4311 C CA . TRP A 1 550 ? -23.387 2.191 20.395 1.00 94.50 550 TRP A CA 1
ATOM 4312 C C . TRP A 1 550 ? -24.184 0.954 20.821 1.00 94.50 550 TRP A C 1
ATOM 4314 O O . TRP A 1 550 ? -24.750 0.251 19.987 1.00 94.50 550 TRP A O 1
ATOM 4324 N N . LEU A 1 551 ? -24.308 0.712 22.130 1.00 94.00 551 LEU A N 1
ATOM 4325 C CA . LEU A 1 551 ? -25.102 -0.408 22.652 1.00 94.00 551 LEU A CA 1
ATOM 4326 C C . LEU A 1 551 ? -26.611 -0.255 22.391 1.00 94.00 551 LEU A C 1
ATOM 4328 O O . LEU A 1 551 ? -27.327 -1.258 22.347 1.00 94.00 551 LEU A O 1
ATOM 4332 N N . ALA A 1 552 ? -27.092 0.976 22.199 1.00 92.25 552 ALA A N 1
ATOM 4333 C CA . ALA A 1 552 ? -28.473 1.279 21.836 1.00 92.25 552 ALA A CA 1
ATOM 4334 C C . ALA A 1 552 ? -28.764 1.136 20.328 1.00 92.25 552 ALA A C 1
ATOM 4336 O O . ALA A 1 552 ? -29.931 1.206 19.941 1.00 92.25 552 ALA A O 1
ATOM 4337 N N . GLY A 1 553 ? -27.748 0.874 19.497 1.00 89.62 553 GLY A N 1
ATOM 4338 C CA . GLY A 1 553 ? -27.901 0.588 18.067 1.00 89.62 553 GLY A CA 1
ATOM 4339 C C . GLY A 1 553 ? -27.196 1.566 17.129 1.00 89.62 553 GLY A C 1
ATOM 4340 O O . GLY A 1 553 ? -27.232 1.352 15.920 1.00 89.62 553 GLY A O 1
ATOM 4341 N N . ASP A 1 554 ? -26.542 2.603 17.651 1.00 90.44 554 ASP A N 1
ATOM 4342 C CA . ASP A 1 554 ? -25.703 3.472 16.830 1.00 90.44 554 ASP A CA 1
ATOM 4343 C C . ASP A 1 554 ? -24.497 2.706 16.266 1.00 90.44 554 ASP A C 1
ATOM 4345 O O . ASP A 1 554 ? -23.858 1.922 16.970 1.00 90.44 554 ASP A O 1
ATOM 4349 N N . THR A 1 555 ? -24.114 2.998 15.021 1.00 90.81 555 THR A N 1
ATOM 4350 C CA . THR A 1 555 ? -22.938 2.381 14.396 1.00 90.81 555 THR A CA 1
ATOM 4351 C C . THR A 1 555 ? -21.659 2.698 15.180 1.00 90.81 555 THR A C 1
ATOM 4353 O O . THR A 1 555 ? -21.335 3.863 15.445 1.00 90.81 555 THR A O 1
ATOM 4356 N N . ASN A 1 556 ? -20.906 1.654 15.532 1.00 93.69 556 ASN A N 1
ATOM 4357 C CA . ASN A 1 556 ? -19.603 1.767 16.179 1.00 93.69 556 ASN A CA 1
ATOM 4358 C C . ASN A 1 556 ? -18.482 1.839 15.133 1.00 93.69 556 ASN A C 1
ATOM 4360 O O . ASN A 1 556 ? -17.840 0.839 14.829 1.00 93.69 556 ASN A O 1
ATOM 4364 N N . ASN A 1 557 ? -18.209 3.042 14.628 1.00 94.50 557 ASN A N 1
ATOM 4365 C CA . ASN A 1 557 ? -17.018 3.324 13.814 1.00 94.50 557 ASN A CA 1
ATOM 4366 C C . ASN A 1 557 ? -15.819 3.768 14.679 1.00 94.50 557 ASN A C 1
ATOM 4368 O O . ASN A 1 557 ? -14.770 4.147 14.166 1.00 94.50 557 ASN A O 1
ATOM 4372 N N . GLY A 1 558 ? -15.946 3.710 16.008 1.00 97.19 558 GLY A N 1
ATOM 4373 C CA . GLY A 1 558 ? -14.928 4.156 16.951 1.00 97.19 558 GLY A CA 1
ATOM 4374 C C . GLY A 1 558 ? -15.031 5.632 17.351 1.00 97.19 558 GLY A C 1
ATOM 4375 O O . GLY A 1 558 ? -15.955 6.363 16.982 1.00 97.19 558 GLY A O 1
ATOM 4376 N N . VAL A 1 559 ? -14.064 6.063 18.158 1.00 98.38 559 VAL A N 1
ATOM 4377 C CA . VAL A 1 559 ? -13.936 7.407 18.723 1.00 98.38 559 VAL A CA 1
ATOM 4378 C C . VAL A 1 559 ? -12.772 8.156 18.074 1.00 98.38 559 VAL A C 1
ATOM 4380 O O . VAL A 1 559 ? -11.684 7.607 17.889 1.00 98.38 559 VAL A O 1
ATOM 4383 N N . MET A 1 560 ? -13.000 9.430 17.754 1.00 98.44 560 MET A N 1
ATOM 4384 C CA . MET A 1 560 ? -12.001 10.363 17.246 1.00 98.44 560 MET A CA 1
ATOM 4385 C C . MET A 1 560 ? -11.656 11.410 18.302 1.00 98.44 560 MET A C 1
ATOM 4387 O O . MET A 1 560 ? -12.534 12.102 18.815 1.00 98.44 560 MET A O 1
ATOM 4391 N N . LEU A 1 561 ? -10.365 11.585 18.570 1.00 98.31 561 LEU A N 1
ATOM 4392 C CA . LEU A 1 561 ? -9.825 12.659 19.397 1.00 98.31 561 LEU A CA 1
ATOM 4393 C C . LEU A 1 561 ? -9.290 13.768 18.488 1.00 98.31 561 LEU A C 1
ATOM 4395 O O . LEU A 1 561 ? -8.371 13.548 17.688 1.00 98.31 561 LEU A O 1
ATOM 4399 N N . ARG A 1 562 ? -9.836 14.978 18.633 1.00 97.50 562 ARG A N 1
ATOM 4400 C CA . ARG A 1 562 ? -9.404 16.168 17.886 1.00 97.50 562 ARG A CA 1
ATOM 4401 C C . ARG A 1 562 ? -8.976 17.278 18.831 1.00 97.50 562 ARG A C 1
ATOM 4403 O O . ARG A 1 562 ? -9.620 17.555 19.838 1.00 97.50 562 ARG A O 1
ATOM 4410 N N . ARG A 1 563 ? -7.891 17.968 18.485 1.00 96.56 563 ARG A N 1
ATOM 4411 C CA . ARG A 1 563 ? -7.403 19.096 19.279 1.00 96.56 563 ARG A CA 1
ATOM 4412 C C . ARG A 1 563 ? -8.341 20.300 19.168 1.00 96.56 563 ARG A C 1
ATOM 4414 O O . ARG A 1 563 ? -8.404 20.934 18.115 1.00 96.56 563 ARG A O 1
ATOM 4421 N N . LYS A 1 564 ? -8.933 20.715 20.285 1.00 96.19 564 LYS A N 1
ATOM 4422 C CA . LYS A 1 564 ? -9.655 21.988 20.406 1.00 96.19 564 LYS A CA 1
ATOM 4423 C C . LYS A 1 564 ? -8.689 23.167 20.499 1.00 96.19 564 LYS A C 1
ATOM 4425 O O . LYS A 1 564 ? -8.736 24.086 19.683 1.00 96.19 564 LYS A O 1
ATOM 4430 N N . SER A 1 565 ? -7.747 23.111 21.438 1.00 95.56 565 SER A N 1
ATOM 4431 C CA . SER A 1 565 ? -6.742 24.156 21.681 1.00 95.56 565 SER A CA 1
ATOM 4432 C C . SER A 1 565 ? -5.451 23.572 22.259 1.00 95.56 565 SER A C 1
ATOM 4434 O O . SER A 1 565 ? -5.426 22.426 22.698 1.00 95.56 565 SER A O 1
ATOM 4436 N N . GLY A 1 566 ? -4.372 24.357 22.255 1.00 92.06 566 GLY A N 1
ATOM 4437 C CA . GLY A 1 566 ? -3.058 23.931 22.738 1.00 92.06 566 GLY A CA 1
ATOM 4438 C C . GLY A 1 566 ? -2.190 23.288 21.656 1.00 92.06 566 GLY A C 1
ATOM 4439 O O . GLY A 1 566 ? -2.374 23.553 20.463 1.00 92.06 566 GLY A O 1
ATOM 4440 N N . ASN A 1 567 ? -1.230 22.481 22.097 1.00 89.69 567 ASN A N 1
ATOM 4441 C CA . ASN A 1 567 ? -0.137 21.966 21.272 1.00 89.69 567 ASN A CA 1
ATOM 4442 C C . ASN A 1 567 ? -0.390 20.513 20.817 1.00 89.69 567 ASN A C 1
ATOM 4444 O O . ASN A 1 567 ? -1.352 20.260 20.092 1.00 89.69 567 ASN A O 1
ATOM 4448 N N . GLU A 1 568 ? 0.483 19.573 21.192 1.00 93.06 568 GLU A N 1
ATOM 4449 C CA . GLU A 1 568 ? 0.459 18.184 20.733 1.00 93.06 568 GLU A CA 1
ATOM 4450 C C . GLU A 1 568 ? 0.829 17.202 21.847 1.00 93.06 568 GLU A C 1
ATOM 4452 O O . GLU A 1 568 ? 1.731 17.455 22.649 1.00 93.06 568 GLU A O 1
ATOM 4457 N N . HIS A 1 569 ? 0.121 16.074 21.915 1.00 94.56 569 HIS A N 1
ATOM 4458 C CA . HIS A 1 569 ? 0.444 14.972 22.828 1.00 94.56 569 HIS A CA 1
ATOM 4459 C C . HIS A 1 569 ? 0.541 13.662 22.050 1.00 94.56 569 HIS A C 1
ATOM 4461 O O . HIS A 1 569 ? -0.143 13.460 21.042 1.00 94.56 569 HIS A O 1
ATOM 4467 N N . PHE A 1 570 ? 1.386 12.771 22.559 1.00 95.38 570 PHE A N 1
ATOM 4468 C CA . PHE A 1 570 ? 1.612 11.431 22.037 1.00 95.38 570 PHE A CA 1
ATOM 4469 C C . PHE A 1 570 ? 1.232 10.403 23.096 1.00 95.38 570 PHE A C 1
ATOM 4471 O O . PHE A 1 570 ? 1.590 10.563 24.264 1.00 95.38 570 PHE A O 1
ATOM 4478 N N . PHE A 1 571 ? 0.577 9.327 22.682 1.00 97.00 571 PHE A N 1
ATOM 4479 C CA . PHE A 1 571 ? 0.131 8.232 23.540 1.00 97.00 571 PHE A CA 1
ATOM 4480 C C . PHE A 1 571 ? 0.652 6.898 23.018 1.00 97.00 571 PHE A C 1
ATOM 4482 O O . PHE A 1 571 ? 0.988 6.781 21.844 1.00 97.00 571 PHE A O 1
ATOM 4489 N N . HIS A 1 572 ? 0.728 5.890 23.878 1.00 96.50 572 HIS A N 1
ATOM 4490 C CA . HIS A 1 572 ? 0.976 4.520 23.439 1.00 96.50 572 HIS A CA 1
ATOM 4491 C C . HIS A 1 572 ? -0.202 3.997 22.606 1.00 96.50 572 HIS A C 1
ATOM 4493 O O . HIS A 1 572 ? -1.351 4.260 22.951 1.00 96.50 572 HIS A O 1
ATOM 4499 N N . SER A 1 573 ? 0.099 3.264 21.532 1.00 96.19 573 SER A N 1
ATOM 4500 C CA . SER A 1 573 ? -0.871 2.444 20.792 1.00 96.19 573 SER A CA 1
ATOM 4501 C C . SER A 1 573 ? -0.921 1.017 21.355 1.00 96.19 573 SER A C 1
ATOM 4503 O O . SER A 1 573 ? -0.168 0.674 22.281 1.00 96.19 573 SER A O 1
ATOM 4505 N N . LYS A 1 574 ? -1.756 0.163 20.761 1.00 92.12 574 LYS A N 1
ATOM 4506 C CA . LYS A 1 574 ? -1.793 -1.279 21.024 1.00 92.12 574 LYS A CA 1
ATOM 4507 C C . LYS A 1 574 ? -0.547 -2.037 20.531 1.00 92.12 574 LYS A C 1
ATOM 4509 O O . LYS A 1 574 ? -0.316 -3.163 20.948 1.00 92.12 574 LYS A O 1
ATOM 4514 N N . GLU A 1 575 ? 0.333 -1.432 19.730 1.00 88.00 575 GLU A N 1
ATOM 4515 C CA . GLU A 1 575 ? 1.642 -2.005 19.349 1.00 88.00 575 GLU A CA 1
ATOM 4516 C C . GLU A 1 575 ? 2.767 -1.663 20.335 1.00 88.00 575 GLU A C 1
ATOM 4518 O O . GLU A 1 575 ? 3.931 -2.044 20.134 1.00 88.00 575 GLU A O 1
ATOM 4523 N N . ALA A 1 576 ? 2.475 -0.921 21.407 1.00 89.31 576 ALA A N 1
ATOM 4524 C CA . ALA A 1 576 ? 3.469 -0.647 22.435 1.00 89.31 576 ALA A CA 1
ATOM 4525 C C . ALA A 1 576 ? 3.933 -1.948 23.116 1.00 89.31 576 ALA A C 1
ATOM 4527 O O . ALA A 1 576 ? 3.156 -2.863 23.363 1.00 89.31 576 ALA A O 1
ATOM 4528 N N . ALA A 1 577 ? 5.211 -2.028 23.492 1.00 86.56 577 ALA A N 1
ATOM 4529 C CA . ALA A 1 577 ? 5.798 -3.271 24.009 1.00 86.56 577 ALA A CA 1
ATOM 4530 C C . ALA A 1 577 ? 5.178 -3.777 25.329 1.00 86.56 577 ALA A C 1
ATOM 4532 O O . ALA A 1 577 ? 5.310 -4.953 25.657 1.00 86.56 577 ALA A O 1
ATOM 4533 N N . ARG A 1 578 ? 4.552 -2.891 26.115 1.00 87.69 578 ARG A N 1
ATOM 4534 C CA . ARG A 1 578 ? 3.939 -3.224 27.407 1.00 87.69 578 ARG A CA 1
ATOM 4535 C C . ARG A 1 578 ? 2.415 -3.093 27.311 1.00 87.69 578 ARG A C 1
ATOM 4537 O O . ARG A 1 578 ? 1.944 -1.958 27.243 1.00 87.69 578 ARG A O 1
ATOM 4544 N N . PRO A 1 579 ? 1.652 -4.197 27.412 1.00 86.00 579 PRO A N 1
ATOM 4545 C CA . PRO A 1 579 ? 0.186 -4.159 27.379 1.00 86.00 579 PRO A CA 1
ATOM 4546 C C . PRO A 1 579 ? -0.458 -3.251 28.432 1.00 86.00 579 PRO A C 1
ATOM 4548 O O . PRO A 1 579 ? -1.497 -2.647 28.196 1.00 86.00 579 PRO A O 1
ATOM 4551 N N . SER A 1 580 ? 0.197 -3.057 29.580 1.00 89.12 580 SER A N 1
ATOM 4552 C CA . SER A 1 580 ? -0.278 -2.145 30.630 1.00 89.12 580 SER A CA 1
ATOM 4553 C C . SER A 1 580 ? -0.309 -0.662 30.222 1.00 89.12 580 SER A C 1
ATOM 4555 O O . SER A 1 580 ? -0.904 0.151 30.938 1.00 89.12 580 SER A O 1
ATOM 4557 N N . HIS A 1 581 ? 0.343 -0.301 29.111 1.00 92.69 581 HIS A N 1
ATOM 4558 C CA . HIS A 1 581 ? 0.354 1.053 28.554 1.00 92.69 581 HIS A CA 1
ATOM 4559 C C . HIS A 1 581 ? -0.658 1.245 27.418 1.00 92.69 581 HIS A C 1
ATOM 4561 O O . HIS A 1 581 ? -0.894 2.392 27.038 1.00 92.69 581 HIS A O 1
ATOM 4567 N N . TRP A 1 582 ? -1.227 0.166 26.873 1.00 95.00 582 TRP A N 1
ATOM 4568 C CA . TRP A 1 582 ? -2.147 0.248 25.740 1.00 95.00 582 TRP A CA 1
ATOM 4569 C C . TRP A 1 582 ? -3.373 1.104 26.079 1.00 95.00 582 TRP A C 1
ATOM 4571 O O . TRP A 1 582 ? -3.770 1.157 27.255 1.00 95.00 582 TRP A O 1
ATOM 4581 N N . PRO A 1 583 ? -3.988 1.753 25.071 1.00 97.62 583 PRO A N 1
ATOM 4582 C CA . PRO A 1 583 ? -5.323 2.304 25.227 1.00 97.62 583 PRO A CA 1
ATOM 4583 C C . PRO A 1 583 ? -6.264 1.206 25.720 1.00 97.62 583 PRO A C 1
ATOM 4585 O O . PRO A 1 583 ? -6.196 0.068 25.252 1.00 97.62 583 PRO A O 1
ATOM 4588 N N . ARG A 1 584 ? -7.135 1.533 26.669 1.00 96.50 584 ARG A N 1
ATOM 4589 C CA . ARG A 1 584 ? -8.164 0.601 27.137 1.00 96.50 584 ARG A CA 1
ATOM 4590 C C . ARG A 1 584 ? -9.417 1.329 27.580 1.00 96.50 584 ARG A C 1
ATOM 4592 O O . ARG A 1 584 ? -9.346 2.480 27.999 1.00 96.50 584 ARG A O 1
ATOM 4599 N N . LEU A 1 585 ? -10.543 0.644 27.498 1.00 97.38 585 LEU A N 1
ATOM 4600 C CA . LEU A 1 585 ? -11.844 1.091 27.948 1.00 97.38 585 LEU A CA 1
ATOM 4601 C C . LEU A 1 585 ? -12.226 0.283 29.191 1.00 97.38 585 LEU A C 1
ATOM 4603 O O . LEU A 1 585 ? -12.431 -0.926 29.113 1.00 97.38 585 LEU A O 1
ATOM 4607 N N . GLU A 1 586 ? -12.291 0.961 30.330 1.00 95.75 586 GLU A N 1
ATOM 4608 C CA . GLU A 1 586 ? -12.695 0.400 31.620 1.00 95.75 586 GLU A CA 1
ATOM 4609 C C . GLU A 1 586 ? -14.206 0.601 31.783 1.00 95.75 586 GLU A C 1
ATOM 4611 O O . GLU A 1 586 ? -14.688 1.730 31.899 1.00 95.75 586 GLU A O 1
ATOM 4616 N N . VAL A 1 587 ? -14.970 -0.485 31.766 1.00 95.19 587 VAL A N 1
ATOM 4617 C CA . VAL A 1 587 ? -16.437 -0.484 31.768 1.00 95.19 587 VAL A CA 1
ATOM 4618 C C . VAL A 1 587 ? -16.955 -0.982 33.113 1.00 95.19 587 VAL A C 1
ATOM 4620 O O . VAL A 1 587 ? -16.412 -1.929 33.680 1.00 95.19 587 VAL A O 1
ATOM 4623 N N . ARG A 1 588 ? -18.026 -0.367 33.626 1.00 94.44 588 ARG A N 1
ATOM 4624 C CA . ARG A 1 588 ? -18.784 -0.839 34.797 1.00 94.44 588 ARG A CA 1
ATOM 4625 C C . ARG A 1 588 ? -20.274 -0.940 34.477 1.00 94.44 588 ARG A C 1
ATOM 4627 O O . ARG A 1 588 ? -20.819 -0.025 33.857 1.00 94.44 588 ARG A O 1
ATOM 4634 N N . PHE A 1 589 ? -20.916 -2.011 34.943 1.00 90.88 589 PHE A N 1
ATOM 4635 C CA . PHE A 1 589 ? -22.339 -2.328 34.722 1.00 90.88 589 PHE A CA 1
ATOM 4636 C C . PHE A 1 589 ? -23.238 -1.966 35.916 1.00 90.88 589 PHE A C 1
ATOM 4638 O O . PHE A 1 589 ? -22.734 -1.886 37.063 1.00 90.88 589 PHE A O 1
#

pLDDT: mean 85.64, std 11.96, range [42.06, 98.5]

Secondary structure (DSSP, 8-state):
-EEEEEE-TT---EEE-TTS-EEEE-EEEEEEEE-S-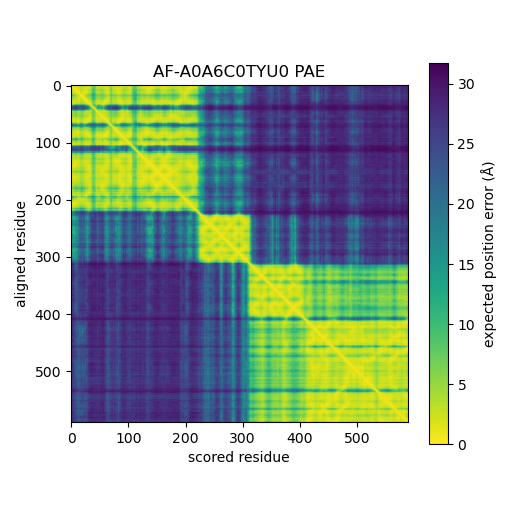SS-STT-SSBTTB---SSS-EEEEEEEE-S-BTTB-GGGGSTTEEEEEEEEEE-TT-SSSSPEEEESS--TTTS-TTS-TTT-TT----B-TTTTEEETT-EEEEEEEEEPPPTTSS-EEEEEEETTEEEEEEEEE--S-TT-TT--S-EEE---EESSS-EESS---EEEEEEE--SSS---S-TTT--PPPEEEEEEE-SS--TT--EEEEEEEESEEEEEEEESS-EEE-SEEEEEE---SS-EEEEEEEEETTEEEEEEEEE-GGG------PPB-TTSPPP---EEEEE-SS-EEEE-PPPPGGG-EEEEEEEETTEEEEEESSSEEEE----TT-EEEEEEEEEETT-PBPPPPPPEEEE----STTTTEEEE--SEEEEEETT--S--TT-SEEEEBTTEEEEEE--GGGGTT---SEEEEEE-EEEEEEEEEEEEEEESS---TTT--SSEEETTTTEE-SSTT--EE-TT--BT-S--SEEEEE---SS-PPEEEE-HHHHHHHHTT-----EEEEEEEEEEEEEE-TTSS-GGGS-EEEEE-